Protein AF-A0A938NBW1-F1 (afdb_monomer_lite)

Structure (mmCIF, N/CA/C/O backbone):
data_AF-A0A938NBW1-F1
#
_entry.id   AF-A0A938NBW1-F1
#
loop_
_atom_site.group_PDB
_atom_site.id
_atom_site.type_symbol
_atom_site.label_atom_id
_atom_site.label_alt_id
_atom_site.label_comp_id
_atom_site.label_asym_id
_atom_site.label_entity_id
_atom_site.label_seq_id
_atom_site.pdbx_PDB_ins_code
_atom_site.Cartn_x
_atom_site.Cartn_y
_atom_site.Cartn_z
_atom_site.occupancy
_atom_site.B_iso_or_equiv
_atom_site.auth_seq_id
_atom_site.auth_comp_id
_atom_site.auth_asym_id
_atom_site.auth_atom_id
_atom_site.pdbx_PDB_model_num
ATOM 1 N N . MET A 1 1 ? -71.964 40.400 -32.511 1.00 38.97 1 MET A N 1
ATOM 2 C CA . MET A 1 1 ? -71.579 39.204 -31.722 1.00 38.97 1 MET A CA 1
ATOM 3 C C . MET A 1 1 ? -70.248 39.513 -31.043 1.00 38.97 1 MET A C 1
ATOM 5 O O . MET A 1 1 ? -69.409 40.112 -31.701 1.00 38.97 1 MET A O 1
ATOM 9 N N . ARG A 1 2 ? -70.098 39.278 -29.730 1.00 39.91 2 ARG A N 1
ATOM 10 C CA . ARG A 1 2 ? -68.984 39.841 -28.931 1.00 39.91 2 ARG A CA 1
ATOM 11 C C . ARG A 1 2 ? -67.830 38.849 -28.738 1.00 39.91 2 ARG A C 1
ATOM 13 O O . ARG A 1 2 ? -68.069 37.668 -28.521 1.00 39.91 2 ARG A O 1
ATOM 20 N N . LEU A 1 3 ? -66.605 39.372 -28.808 1.00 44.78 3 LEU A N 1
ATOM 21 C CA . LEU A 1 3 ? -65.347 38.659 -28.568 1.00 44.78 3 LEU A CA 1
ATOM 22 C C . LEU A 1 3 ? -65.124 38.369 -27.076 1.00 44.78 3 LEU A C 1
ATOM 24 O O . LEU A 1 3 ? -65.536 39.182 -26.252 1.00 44.78 3 LEU A O 1
ATOM 28 N N . LEU A 1 4 ? -64.347 37.322 -26.762 1.00 40.44 4 LEU A N 1
ATOM 29 C CA . LEU A 1 4 ? -63.380 37.290 -25.648 1.00 40.44 4 LEU A CA 1
ATOM 30 C C . LEU A 1 4 ? -62.411 36.091 -25.776 1.00 40.44 4 LEU A C 1
ATOM 32 O O . LEU A 1 4 ? -62.762 35.060 -26.342 1.00 40.44 4 LEU A O 1
ATOM 36 N N . ARG A 1 5 ? -61.170 36.266 -25.293 1.00 45.66 5 ARG A N 1
ATOM 37 C CA . ARG A 1 5 ? -60.088 35.251 -25.248 1.00 45.66 5 ARG A CA 1
ATOM 38 C C . ARG A 1 5 ? -60.307 34.238 -24.106 1.00 45.66 5 ARG A C 1
ATOM 40 O O . ARG A 1 5 ? -61.115 34.498 -23.217 1.00 45.66 5 ARG A O 1
ATOM 47 N N . PRO A 1 6 ? -59.498 33.165 -24.047 1.00 48.81 6 PRO A N 1
ATOM 48 C CA . PRO A 1 6 ? -58.486 33.150 -22.977 1.00 48.81 6 PRO A CA 1
ATOM 49 C C . PRO A 1 6 ? -57.065 32.771 -23.445 1.00 48.81 6 PRO A C 1
ATOM 51 O O . PRO A 1 6 ? -56.874 32.188 -24.508 1.00 48.81 6 PRO A O 1
ATOM 54 N N . MET A 1 7 ? -56.062 33.122 -22.633 1.00 38.47 7 MET A N 1
ATOM 55 C CA . MET A 1 7 ? -54.664 32.678 -22.771 1.00 38.47 7 MET A CA 1
ATOM 56 C C . MET A 1 7 ? -54.393 31.535 -21.781 1.00 38.47 7 MET A C 1
ATOM 58 O O . MET A 1 7 ? -54.934 31.551 -20.676 1.00 38.47 7 MET A O 1
ATOM 62 N N . LEU A 1 8 ? -53.557 30.565 -22.161 1.00 40.06 8 LEU A N 1
ATOM 63 C CA . LEU A 1 8 ? -53.125 29.476 -21.277 1.00 40.06 8 LEU A CA 1
ATOM 64 C C . LEU A 1 8 ? -52.046 29.964 -20.295 1.00 40.06 8 LEU A C 1
ATOM 66 O O . LEU A 1 8 ? -51.101 30.640 -20.700 1.00 40.06 8 LEU A O 1
ATOM 70 N N . GLY A 1 9 ? -52.184 29.602 -19.018 1.00 35.38 9 GLY A N 1
ATOM 71 C CA . GLY A 1 9 ? -51.195 29.889 -17.977 1.00 35.38 9 GLY A CA 1
ATOM 72 C C . GLY A 1 9 ? -50.113 28.811 -17.879 1.00 35.38 9 GLY A C 1
ATOM 73 O O . GLY A 1 9 ? -50.409 27.620 -17.964 1.00 35.38 9 GLY A O 1
ATOM 74 N N . LEU A 1 10 ? -48.866 29.239 -17.669 1.00 38.81 10 LEU A N 1
ATOM 75 C CA . LEU A 1 10 ? -47.732 28.374 -17.332 1.00 38.81 10 LEU A CA 1
ATOM 76 C C . LEU A 1 10 ? -47.910 27.763 -15.931 1.00 38.81 10 LEU A C 1
ATOM 78 O O . LEU A 1 10 ? -48.240 28.481 -14.989 1.00 38.81 10 LEU A O 1
ATOM 82 N N . ALA A 1 11 ? -47.581 26.480 -15.776 1.00 35.91 11 ALA A N 1
ATOM 83 C CA . ALA A 1 11 ? -47.374 25.849 -14.474 1.00 35.91 11 ALA A CA 1
ATOM 84 C C . ALA A 1 11 ? -45.883 25.516 -14.303 1.00 35.91 11 ALA A C 1
ATOM 86 O O . ALA A 1 11 ? -45.332 24.721 -15.063 1.00 35.91 11 ALA A O 1
ATOM 87 N N . LEU A 1 12 ? -45.226 26.134 -13.316 1.00 37.44 12 LEU A N 1
ATOM 88 C CA . LEU A 1 12 ? -43.867 25.769 -12.909 1.00 37.44 12 LEU A CA 1
ATOM 89 C C . LEU A 1 12 ? -43.900 24.455 -12.120 1.00 37.44 12 LEU A C 1
ATOM 91 O O . LEU A 1 12 ? -44.614 24.359 -11.124 1.00 37.44 12 LEU A O 1
ATOM 95 N N . LEU A 1 13 ? -43.051 23.497 -12.497 1.00 35.78 13 LEU A N 1
ATOM 96 C CA . LEU A 1 13 ? -42.676 22.378 -11.634 1.00 35.78 13 LEU A CA 1
ATOM 97 C C . LEU A 1 13 ? -41.245 22.616 -11.131 1.00 35.78 13 LEU A C 1
ATOM 99 O O . LEU A 1 13 ? -40.276 22.404 -11.858 1.00 35.78 13 LEU A O 1
ATOM 103 N N . ALA A 1 14 ? -41.110 23.110 -9.901 1.00 32.75 14 ALA A N 1
ATOM 104 C CA . ALA A 1 14 ? -39.809 23.318 -9.272 1.00 32.75 14 ALA A CA 1
ATOM 105 C C . ALA A 1 14 ? -39.291 21.987 -8.706 1.00 32.75 14 ALA A C 1
ATOM 107 O O . ALA A 1 14 ? -39.701 21.561 -7.627 1.00 32.75 14 ALA A O 1
ATOM 108 N N . LEU A 1 15 ? -38.400 21.320 -9.442 1.00 37.72 15 LEU A N 1
ATOM 109 C CA . LEU A 1 15 ? -37.745 20.101 -8.974 1.00 37.72 15 LEU A CA 1
ATOM 110 C C . LEU A 1 15 ? -36.587 20.477 -8.034 1.00 37.72 15 LEU A C 1
ATOM 112 O O . LEU A 1 15 ? -35.568 21.008 -8.476 1.00 37.72 15 LEU A O 1
ATOM 116 N N . ALA A 1 16 ? -36.753 20.230 -6.734 1.00 34.16 16 ALA A N 1
ATOM 117 C CA . ALA A 1 16 ? -35.715 20.479 -5.738 1.00 34.16 16 ALA A CA 1
ATOM 118 C C . ALA A 1 16 ? -34.567 19.468 -5.903 1.00 34.16 16 ALA A C 1
ATOM 120 O O . ALA A 1 16 ? -34.645 18.332 -5.438 1.00 34.16 16 ALA A O 1
ATOM 121 N N . CYS A 1 17 ? -33.502 19.883 -6.588 1.00 28.92 17 CYS A N 1
ATOM 122 C CA . CYS A 1 17 ? -32.301 19.077 -6.772 1.00 28.92 17 CYS A CA 1
ATOM 123 C C . CYS A 1 17 ? -31.439 19.138 -5.501 1.00 28.92 17 CYS A C 1
ATOM 125 O O . CYS A 1 17 ? -30.677 20.087 -5.304 1.00 28.92 17 CYS A O 1
ATOM 127 N N . LEU A 1 18 ? -31.588 18.146 -4.619 1.00 32.19 18 LEU A N 1
ATOM 128 C CA . LEU A 1 18 ? -30.672 17.942 -3.496 1.00 32.19 18 LEU A CA 1
ATOM 129 C C . LEU A 1 18 ? -29.302 17.500 -4.043 1.00 32.19 18 LEU A C 1
ATOM 131 O O . LEU A 1 18 ? -29.255 16.564 -4.843 1.00 32.19 18 LEU A O 1
ATOM 135 N N . PRO A 1 19 ? -28.189 18.141 -3.647 1.00 30.42 19 PRO A N 1
ATOM 136 C CA . PRO A 1 19 ? -26.870 17.722 -4.091 1.00 30.42 19 PRO A CA 1
ATOM 137 C C . PRO A 1 19 ? -26.464 16.427 -3.381 1.00 30.42 19 PRO A C 1
ATOM 139 O O . PRO A 1 19 ? -26.342 16.393 -2.157 1.00 30.42 19 PRO A O 1
ATOM 142 N N . THR A 1 20 ? -26.185 15.378 -4.150 1.00 35.69 20 THR A N 1
ATOM 143 C CA . THR A 1 20 ? -25.382 14.251 -3.670 1.00 35.69 20 THR A CA 1
ATOM 144 C C . THR A 1 20 ? -23.957 14.750 -3.451 1.00 35.69 20 THR A C 1
ATOM 146 O O . THR A 1 20 ? -23.227 15.004 -4.413 1.00 35.69 20 THR A O 1
ATOM 149 N N . LEU A 1 21 ? -23.574 14.936 -2.189 1.00 33.94 21 LEU A N 1
ATOM 150 C CA . LEU A 1 21 ? -22.176 15.120 -1.814 1.00 33.94 21 LEU A CA 1
ATOM 151 C C . LEU A 1 21 ? -21.407 13.868 -2.242 1.00 33.94 21 LEU A C 1
ATOM 153 O O . LEU A 1 21 ? -21.777 12.760 -1.856 1.00 33.94 21 LEU A O 1
ATOM 157 N N . ALA A 1 22 ? -20.348 14.048 -3.031 1.00 35.53 22 ALA A N 1
ATOM 158 C CA . ALA A 1 22 ? -19.363 12.998 -3.224 1.00 35.53 22 ALA A CA 1
ATOM 159 C C . ALA A 1 22 ? -18.683 12.771 -1.870 1.00 35.53 22 ALA A C 1
ATOM 161 O O . ALA A 1 22 ? -17.914 13.614 -1.404 1.00 35.53 22 ALA A O 1
ATOM 162 N N . ALA A 1 23 ? -19.029 11.667 -1.214 1.00 38.41 23 ALA A N 1
ATOM 163 C CA . ALA A 1 23 ? -18.377 11.253 0.009 1.00 38.41 23 ALA A CA 1
ATOM 164 C C . ALA A 1 23 ? -16.983 10.719 -0.343 1.00 38.41 23 ALA A C 1
ATOM 166 O O . ALA A 1 23 ? -16.791 9.526 -0.568 1.00 38.41 23 ALA A O 1
ATOM 167 N N . GLY A 1 24 ? -15.990 11.612 -0.327 1.00 39.47 24 GLY A N 1
ATOM 168 C CA . GLY A 1 24 ? -14.687 11.190 0.179 1.00 39.47 24 GLY A CA 1
ATOM 169 C C . GLY A 1 24 ? -14.887 10.579 1.570 1.00 39.47 24 GLY A C 1
ATOM 170 O O . GLY A 1 24 ? -15.859 10.916 2.254 1.00 39.47 24 GLY A O 1
ATOM 171 N N . ALA A 1 25 ? -13.997 9.682 1.988 1.00 46.59 25 ALA A N 1
ATOM 172 C CA . ALA A 1 25 ? -14.032 9.082 3.321 1.00 46.59 25 ALA A CA 1
ATOM 173 C C . ALA A 1 25 ? -13.672 10.127 4.398 1.00 46.59 25 ALA A C 1
ATOM 175 O O . ALA A 1 25 ? -12.608 10.087 5.006 1.00 46.59 25 ALA A O 1
ATOM 176 N N . LEU A 1 26 ? -14.559 11.106 4.601 1.00 54.19 26 LEU A N 1
ATOM 177 C CA . LEU A 1 26 ? -14.510 12.033 5.719 1.00 54.19 26 LEU A CA 1
ATOM 178 C C . LEU A 1 26 ? -14.586 11.223 7.012 1.00 54.19 26 LEU A C 1
ATOM 180 O O . LEU A 1 26 ? -15.394 10.295 7.122 1.00 54.19 26 LEU A O 1
ATOM 184 N N . LEU A 1 27 ? -13.772 11.620 7.990 1.00 63.72 27 LEU A N 1
ATOM 185 C CA . LEU A 1 27 ? -13.864 11.113 9.353 1.00 63.72 27 LEU A CA 1
ATOM 186 C C . LEU A 1 27 ? -15.315 11.219 9.823 1.00 63.72 27 LEU A C 1
ATOM 188 O O . LEU A 1 27 ? -15.929 12.290 9.753 1.00 63.72 27 LEU A O 1
ATOM 192 N N . ALA A 1 28 ? -15.880 10.095 10.255 1.00 77.06 28 ALA A N 1
ATOM 193 C CA . ALA A 1 28 ? -17.272 10.073 10.663 1.00 77.06 28 ALA A CA 1
ATOM 194 C C . ALA A 1 28 ? -17.402 10.812 11.996 1.00 77.06 28 ALA A C 1
ATOM 196 O O . ALA A 1 28 ? -16.730 10.472 12.965 1.00 77.06 28 ALA A O 1
ATOM 197 N N . THR A 1 29 ? -18.257 11.835 12.047 1.00 84.62 29 THR A N 1
ATOM 198 C CA . THR A 1 29 ? -18.475 12.624 13.266 1.00 84.62 29 THR A CA 1
ATOM 199 C C . THR A 1 29 ? -19.063 11.725 14.360 1.00 84.62 29 THR A C 1
ATOM 201 O O . THR A 1 29 ? -20.190 11.251 14.183 1.00 84.62 29 THR A O 1
ATOM 204 N N . PRO A 1 30 ? -18.366 11.488 15.489 1.00 87.25 30 PRO A N 1
ATOM 205 C CA . PRO A 1 30 ? -18.882 10.612 16.533 1.00 87.25 30 PRO A CA 1
ATOM 206 C C . PRO A 1 30 ? -20.184 11.142 17.134 1.00 87.25 30 PRO A C 1
ATOM 208 O O . PRO A 1 30 ? -20.394 12.354 17.267 1.00 87.25 30 PRO A O 1
ATOM 211 N N . SER A 1 31 ? -21.047 10.237 17.588 1.00 88.12 31 SER A N 1
ATOM 212 C CA . SER A 1 31 ? -22.282 10.586 18.298 1.00 88.12 31 SER A CA 1
ATOM 213 C C . SER A 1 31 ? -21.967 11.389 19.559 1.00 88.12 31 SER A C 1
ATOM 215 O O . SER A 1 31 ? -22.695 12.322 19.884 1.00 88.12 31 SER A O 1
ATOM 217 N N . ALA A 1 32 ? -20.831 11.118 20.209 1.00 83.00 32 ALA A N 1
ATOM 218 C CA . ALA A 1 32 ? -20.307 11.914 21.320 1.00 83.00 32 ALA A CA 1
ATOM 219 C C . ALA A 1 32 ? -20.096 13.417 21.018 1.00 83.00 32 ALA A C 1
ATOM 221 O O . ALA A 1 32 ? -20.071 14.210 21.956 1.00 83.00 32 ALA A O 1
ATOM 222 N N . GLN A 1 33 ? -19.959 13.827 19.749 1.00 86.44 33 GLN A N 1
ATOM 223 C CA . GLN A 1 33 ? -19.856 15.242 19.351 1.00 86.44 33 GLN A CA 1
ATOM 224 C C . GLN A 1 33 ? -21.208 15.871 18.965 1.00 86.44 33 GLN A C 1
ATOM 226 O O . GLN A 1 33 ? -21.314 17.094 18.886 1.00 86.44 33 GLN A O 1
ATOM 231 N N . THR A 1 34 ? -22.243 15.061 18.712 1.00 87.38 34 THR A N 1
ATOM 232 C CA . THR A 1 34 ? -23.546 15.522 18.186 1.00 87.38 34 THR A CA 1
ATOM 233 C C . THR A 1 34 ? -24.729 15.248 19.119 1.00 87.38 34 THR A C 1
ATOM 235 O O . THR A 1 34 ? -25.802 15.823 18.929 1.00 87.38 34 THR A O 1
ATOM 238 N N . GLN A 1 35 ? -24.549 14.402 20.134 1.00 86.81 35 GLN A N 1
ATOM 239 C CA . GLN A 1 35 ? -25.559 13.988 21.108 1.00 86.81 35 GLN A CA 1
ATOM 240 C C . GLN A 1 35 ? -25.043 14.170 22.545 1.00 86.81 35 GLN A C 1
ATOM 242 O O . GLN A 1 35 ? -23.846 14.016 22.795 1.00 86.81 35 GLN A O 1
ATOM 247 N N . PRO A 1 36 ? -25.927 14.443 23.523 1.00 86.19 36 PRO A N 1
ATOM 248 C CA . PRO A 1 36 ? -25.559 14.537 24.933 1.00 86.19 36 PRO A CA 1
ATOM 249 C C . PRO A 1 36 ? -25.358 13.138 25.544 1.00 86.19 36 PRO A C 1
ATOM 251 O O . PRO A 1 36 ? -26.201 12.653 26.298 1.00 86.19 36 PRO A O 1
ATOM 254 N N . LEU A 1 37 ? -24.249 12.484 25.191 1.00 91.25 37 LEU A N 1
ATOM 255 C CA . LEU A 1 37 ? -23.807 11.231 25.808 1.00 91.25 37 LEU A CA 1
ATOM 256 C C . LEU A 1 37 ? -23.129 11.476 27.165 1.00 91.25 37 LEU A C 1
ATOM 258 O O . LEU A 1 37 ? -22.692 12.586 27.478 1.00 91.25 37 LEU A O 1
ATOM 262 N N . ALA A 1 38 ? -22.992 10.420 27.963 1.00 89.12 38 ALA A N 1
ATOM 263 C CA . ALA A 1 38 ? -22.270 10.449 29.225 1.00 89.12 38 ALA A CA 1
ATOM 264 C C . ALA A 1 38 ? -20.795 10.859 29.040 1.00 89.12 38 ALA A C 1
ATOM 266 O O . ALA A 1 38 ? -20.176 10.622 27.995 1.00 89.12 38 ALA A O 1
ATOM 267 N N . ALA A 1 39 ? -20.207 11.461 30.075 1.00 91.88 39 ALA A N 1
ATOM 268 C CA . ALA A 1 39 ? -18.807 11.879 30.057 1.00 91.88 39 ALA A CA 1
ATOM 269 C C . ALA A 1 39 ? -17.872 10.665 29.887 1.00 91.88 39 ALA A C 1
ATOM 271 O O . ALA A 1 39 ? -18.145 9.594 30.441 1.00 91.88 39 ALA A O 1
ATOM 272 N N . LEU A 1 40 ? -16.768 10.811 29.144 1.00 92.62 40 LEU A N 1
ATOM 273 C CA . LEU A 1 40 ? -15.865 9.692 28.827 1.00 92.62 40 LEU A CA 1
ATOM 274 C C . LEU A 1 40 ? -15.286 9.028 30.087 1.00 92.62 40 LEU A C 1
ATOM 276 O O . LEU A 1 40 ? -15.037 7.827 30.088 1.00 92.62 40 LEU A O 1
ATOM 280 N N . GLU A 1 41 ? -15.140 9.759 31.190 1.00 93.69 41 GLU A N 1
ATOM 281 C CA . GLU A 1 41 ? -14.718 9.246 32.498 1.00 93.69 41 GLU A CA 1
ATOM 282 C C . GLU A 1 41 ? -15.666 8.186 33.077 1.00 93.69 41 GLU A C 1
ATOM 284 O O . GLU A 1 41 ? -15.235 7.380 33.900 1.00 93.69 41 GLU A O 1
ATOM 289 N N . SER A 1 42 ? -16.935 8.183 32.653 1.00 94.81 42 SER A N 1
ATOM 290 C CA . SER A 1 42 ? -17.947 7.192 33.045 1.00 94.81 42 SER A CA 1
ATOM 291 C C . SER A 1 42 ? -18.077 6.012 32.077 1.00 94.81 42 SER A C 1
ATOM 293 O O . SER A 1 42 ? -18.679 5.005 32.439 1.00 94.81 42 SER A O 1
ATOM 295 N N . VAL A 1 43 ? -17.486 6.114 30.881 1.00 97.25 43 VAL A N 1
ATOM 296 C CA . VAL A 1 43 ? -17.385 5.008 29.921 1.00 97.25 43 VAL A CA 1
ATOM 297 C C . VAL A 1 43 ? -16.291 4.046 30.381 1.00 97.25 43 VAL A C 1
ATOM 299 O O . VAL A 1 43 ? -15.202 4.478 30.777 1.00 97.25 43 VAL A O 1
ATOM 302 N N . GLU A 1 44 ? -16.570 2.745 30.311 1.00 98.19 44 GLU A N 1
ATOM 303 C CA . GLU A 1 44 ? -15.611 1.700 30.674 1.00 98.19 44 GLU A CA 1
ATOM 304 C C . GLU A 1 44 ? -14.295 1.823 29.886 1.00 98.19 44 GLU A C 1
ATOM 306 O O . GLU A 1 44 ? -14.281 2.131 28.691 1.00 98.19 44 GLU A O 1
ATOM 311 N N . LEU A 1 45 ? -13.181 1.577 30.582 1.00 98.19 45 LEU A N 1
ATOM 312 C CA . LEU A 1 45 ? -11.826 1.681 30.056 1.00 98.19 45 LEU A CA 1
ATOM 313 C C . LEU A 1 45 ? -11.111 0.331 30.134 1.00 98.19 45 LEU A C 1
ATOM 315 O O . LEU A 1 45 ? -10.704 -0.098 31.217 1.00 98.19 45 LEU A O 1
ATOM 319 N N . TYR A 1 46 ? -10.859 -0.267 28.973 1.00 98.44 46 TYR A N 1
ATOM 320 C CA . TYR A 1 46 ? -9.858 -1.312 28.832 1.00 98.44 46 TYR A CA 1
ATOM 321 C C . TYR A 1 46 ? -8.453 -0.687 28.823 1.00 98.44 46 TYR A C 1
ATOM 323 O O . TYR A 1 46 ? -8.181 0.283 28.111 1.00 98.44 46 TYR A O 1
ATOM 331 N N . ARG A 1 47 ? -7.545 -1.238 29.634 1.00 98.38 47 ARG A N 1
ATOM 332 C CA . ARG A 1 47 ? -6.132 -0.841 29.667 1.00 98.38 47 ARG A CA 1
ATOM 333 C C . ARG A 1 47 ? -5.310 -1.911 28.969 1.00 98.38 47 ARG A C 1
ATOM 335 O O . ARG A 1 47 ? -5.123 -2.990 29.530 1.00 98.38 47 ARG A O 1
ATOM 342 N N . ALA A 1 48 ? -4.835 -1.599 27.771 1.00 97.44 48 ALA A N 1
ATOM 343 C CA . ALA A 1 48 ? -3.898 -2.454 27.063 1.00 97.44 48 ALA A CA 1
ATOM 344 C C . ALA A 1 48 ? -2.510 -2.398 27.739 1.00 97.44 48 ALA A C 1
ATOM 346 O O . ALA A 1 48 ? -2.201 -1.416 28.428 1.00 97.44 48 ALA A O 1
ATOM 347 N N . PRO A 1 49 ? -1.678 -3.445 27.600 1.00 97.50 49 PRO A N 1
ATOM 348 C CA . PRO A 1 49 ? -0.318 -3.434 28.125 1.00 97.50 49 PRO A CA 1
ATOM 349 C C . PRO A 1 49 ? 0.543 -2.351 27.464 1.00 97.50 49 PRO A C 1
ATOM 351 O O . PRO A 1 49 ? 0.484 -2.153 26.254 1.00 97.50 49 PRO A O 1
ATOM 354 N N . VAL A 1 50 ? 1.374 -1.682 28.266 1.00 96.31 50 VAL A N 1
ATOM 355 C CA . VAL A 1 50 ? 2.349 -0.698 27.773 1.00 96.31 50 VAL A CA 1
ATOM 356 C C . VAL A 1 50 ? 3.518 -1.425 27.110 1.00 96.31 50 VAL A C 1
ATOM 358 O O . VAL A 1 50 ? 4.068 -2.365 27.686 1.00 96.31 50 VAL A O 1
ATOM 361 N N . VAL A 1 51 ? 3.918 -0.958 25.928 1.00 95.19 51 VAL A N 1
ATOM 362 C CA . VAL A 1 51 ? 5.092 -1.451 25.195 1.00 95.19 51 VAL A CA 1
ATOM 363 C C . VAL A 1 51 ? 6.346 -0.700 25.641 1.00 95.19 51 VAL A C 1
ATOM 365 O O . VAL A 1 51 ? 6.380 0.530 25.630 1.00 95.19 51 VAL A O 1
ATOM 368 N N . ASP A 1 52 ? 7.406 -1.433 25.989 1.00 94.00 52 ASP A N 1
ATOM 369 C CA . ASP A 1 52 ? 8.748 -0.857 26.097 1.00 94.00 52 ASP A CA 1
ATOM 370 C C . ASP A 1 52 ? 9.324 -0.697 24.685 1.00 94.00 52 ASP A C 1
ATOM 372 O O . ASP A 1 52 ? 9.804 -1.650 24.070 1.00 94.00 52 ASP A O 1
ATOM 376 N N . ALA A 1 53 ? 9.247 0.526 24.160 1.00 89.25 53 ALA A N 1
ATOM 377 C CA . ALA A 1 53 ? 9.703 0.844 22.814 1.00 89.25 53 ALA A CA 1
ATOM 378 C C . ALA A 1 53 ? 11.216 0.644 22.613 1.00 89.25 53 ALA A C 1
ATOM 380 O O . ALA A 1 53 ? 11.639 0.500 21.471 1.00 89.25 53 ALA A O 1
ATOM 381 N N . ALA A 1 54 ? 12.035 0.656 23.674 1.00 89.19 54 ALA A N 1
ATOM 382 C CA . ALA A 1 54 ? 13.474 0.418 23.566 1.00 89.19 54 ALA A CA 1
ATOM 383 C C . ALA A 1 54 ? 13.778 -1.083 23.488 1.00 89.19 54 ALA A C 1
ATOM 385 O O . ALA A 1 54 ? 14.574 -1.497 22.649 1.00 89.19 54 ALA A O 1
ATOM 386 N N . LEU A 1 55 ? 13.100 -1.899 24.302 1.00 92.44 55 LEU A N 1
ATOM 387 C CA . LEU A 1 55 ? 13.187 -3.359 24.206 1.00 92.44 55 LEU A CA 1
ATOM 388 C C . LEU A 1 55 ? 12.656 -3.867 22.859 1.00 92.44 55 LEU A C 1
ATOM 390 O O . LEU A 1 55 ? 13.315 -4.678 22.218 1.00 92.44 55 LEU A O 1
ATOM 394 N N . ALA A 1 56 ? 11.512 -3.347 22.403 1.00 92.00 56 ALA A N 1
ATOM 395 C CA . ALA A 1 56 ? 10.909 -3.753 21.136 1.00 92.00 56 ALA A CA 1
ATOM 396 C C . ALA A 1 56 ? 11.856 -3.547 19.939 1.00 92.00 56 ALA A C 1
ATOM 398 O O . ALA A 1 56 ? 11.892 -4.391 19.052 1.00 92.00 56 ALA A O 1
ATOM 399 N N . ARG A 1 57 ? 12.671 -2.480 19.948 1.00 86.81 57 ARG A N 1
ATOM 400 C CA . ARG A 1 57 ? 13.686 -2.204 18.913 1.00 86.81 57 ARG A CA 1
ATOM 401 C C . ARG A 1 57 ? 14.860 -3.176 18.942 1.00 86.81 57 ARG A C 1
ATOM 403 O O . ARG A 1 57 ? 15.289 -3.608 17.886 1.00 86.81 57 ARG A O 1
ATOM 410 N N . LEU A 1 58 ? 15.343 -3.548 20.127 1.00 88.50 58 LEU A N 1
ATOM 411 C CA . LEU A 1 58 ? 16.399 -4.560 20.253 1.00 88.50 58 LEU A CA 1
ATOM 412 C C . LEU A 1 58 ? 15.908 -5.930 19.762 1.00 88.50 58 LEU A C 1
ATOM 414 O O . LEU A 1 58 ? 16.618 -6.625 19.050 1.00 88.50 58 LEU A O 1
ATOM 418 N N . GLU A 1 59 ? 14.663 -6.290 20.079 1.00 93.00 59 GLU A N 1
ATOM 419 C CA . GLU A 1 59 ? 14.007 -7.467 19.497 1.00 93.00 59 GLU A CA 1
ATOM 420 C C . GLU A 1 59 ? 13.806 -7.344 17.972 1.00 93.00 59 GLU A C 1
ATOM 422 O O . GLU A 1 59 ? 13.729 -8.359 17.286 1.00 93.00 59 GLU A O 1
ATOM 427 N N . ASP A 1 60 ? 13.679 -6.128 17.427 1.00 89.31 60 ASP A N 1
ATOM 428 C CA . ASP A 1 60 ? 13.534 -5.913 15.983 1.00 89.31 60 ASP A CA 1
ATOM 429 C C . ASP A 1 60 ? 14.846 -6.158 15.227 1.00 89.31 60 ASP A C 1
ATOM 431 O O . ASP A 1 60 ? 14.790 -6.720 14.138 1.00 89.31 60 ASP A O 1
ATOM 435 N N . GLU A 1 61 ? 16.002 -5.828 15.815 1.00 85.94 61 GLU A N 1
ATOM 436 C CA . GLU A 1 61 ? 17.330 -6.148 15.258 1.00 85.94 61 GLU A CA 1
ATOM 437 C C . GLU A 1 61 ? 17.509 -7.673 15.085 1.00 85.94 61 GLU A C 1
ATOM 439 O O . GLU A 1 61 ? 17.939 -8.139 14.027 1.00 85.94 61 GLU A O 1
ATOM 444 N N . ASP A 1 62 ? 17.108 -8.465 16.088 1.00 90.06 62 ASP A N 1
ATOM 445 C CA . ASP A 1 62 ? 17.118 -9.935 16.011 1.00 90.06 62 ASP A CA 1
ATOM 446 C C . ASP A 1 62 ? 16.129 -10.456 14.945 1.00 90.06 62 ASP A C 1
ATOM 448 O O . ASP A 1 62 ? 16.458 -11.350 14.164 1.00 90.06 62 ASP A O 1
ATOM 452 N N . ARG A 1 63 ? 14.917 -9.884 14.869 1.00 90.44 63 ARG A N 1
ATOM 453 C CA . ARG A 1 63 ? 13.891 -10.267 13.877 1.00 90.44 63 ARG A CA 1
ATOM 454 C C . ARG A 1 63 ? 14.309 -9.960 12.439 1.00 90.44 63 ARG A C 1
ATOM 456 O O . ARG A 1 63 ? 14.023 -10.754 11.545 1.00 90.44 63 ARG A O 1
ATOM 463 N N . GLU A 1 64 ? 14.958 -8.823 12.215 1.00 84.06 64 GLU A N 1
ATOM 464 C CA . GLU A 1 64 ? 15.486 -8.419 10.910 1.00 84.06 64 GLU A CA 1
ATOM 465 C C . GLU A 1 64 ? 16.599 -9.377 10.458 1.00 84.06 64 GLU A C 1
ATOM 467 O O . GLU A 1 64 ? 16.592 -9.839 9.317 1.00 84.06 64 GLU A O 1
ATOM 472 N N . ALA A 1 65 ? 17.479 -9.794 11.377 1.00 83.06 65 ALA A N 1
ATOM 473 C CA . ALA A 1 65 ? 18.490 -10.820 11.114 1.00 83.06 65 ALA A CA 1
ATOM 474 C C . ALA A 1 65 ? 17.896 -12.214 10.800 1.00 83.06 65 ALA A C 1
ATOM 476 O O . ALA A 1 65 ? 18.536 -13.014 10.111 1.00 83.06 65 ALA A O 1
ATOM 477 N N . GLU A 1 66 ? 16.675 -12.508 11.261 1.00 86.44 66 GLU A N 1
ATOM 478 C CA . GLU A 1 66 ? 15.897 -13.701 10.884 1.00 86.44 66 GLU A CA 1
ATOM 479 C C . GLU A 1 66 ? 15.121 -13.542 9.556 1.00 86.44 66 GLU A C 1
ATOM 481 O O . GLU A 1 66 ? 14.491 -14.499 9.100 1.00 86.44 66 GLU A O 1
ATOM 486 N N . GLY A 1 67 ? 15.160 -12.366 8.914 1.00 82.56 67 GLY A N 1
ATOM 487 C CA . GLY A 1 67 ? 14.406 -12.066 7.691 1.00 82.56 67 GLY A CA 1
ATOM 488 C C . GLY A 1 67 ? 12.897 -11.914 7.914 1.00 82.56 67 GLY A C 1
ATOM 489 O O . GLY A 1 67 ? 12.108 -12.099 6.987 1.00 82.56 67 GLY A O 1
ATOM 490 N N . LEU A 1 68 ? 12.472 -11.627 9.148 1.00 88.56 68 LEU A N 1
ATOM 491 C CA . LEU A 1 68 ? 11.065 -11.423 9.480 1.00 88.56 68 LEU A CA 1
ATOM 492 C C . LEU A 1 68 ? 10.614 -9.997 9.129 1.00 88.56 68 LEU A C 1
ATOM 494 O O . LEU A 1 68 ? 11.402 -9.059 9.247 1.00 88.56 68 LEU A O 1
ATOM 498 N N . PRO A 1 69 ? 9.324 -9.790 8.803 1.00 88.56 69 PRO A N 1
ATOM 499 C CA . PRO A 1 69 ? 8.802 -8.459 8.534 1.00 88.56 69 PRO A CA 1
ATOM 500 C C . PRO A 1 69 ? 9.015 -7.512 9.714 1.00 88.56 69 PRO A C 1
ATOM 502 O O . PRO A 1 69 ? 8.787 -7.909 10.876 1.00 88.56 69 PRO A O 1
ATOM 505 N N . PRO A 1 70 ? 9.382 -6.252 9.438 1.00 90.56 70 PRO A N 1
ATOM 506 C CA . PRO A 1 70 ? 9.463 -5.243 10.470 1.00 90.56 70 PRO A CA 1
ATOM 507 C C . PRO A 1 70 ? 8.055 -4.970 11.020 1.00 90.56 70 PRO A C 1
ATOM 509 O O . PRO A 1 70 ? 7.041 -5.129 10.332 1.00 90.56 70 PRO A O 1
ATOM 512 N N . ARG A 1 71 ? 7.978 -4.602 12.301 1.00 91.88 71 ARG A N 1
ATOM 513 C CA . ARG A 1 71 ? 6.716 -4.338 13.007 1.00 91.88 71 ARG A CA 1
ATOM 514 C C . ARG A 1 71 ? 6.680 -2.923 13.565 1.00 91.88 71 ARG A C 1
ATOM 516 O O . ARG A 1 71 ? 7.673 -2.438 14.096 1.00 91.88 71 ARG A O 1
ATOM 523 N N . PHE A 1 72 ? 5.527 -2.268 13.451 1.00 91.69 72 PHE A N 1
ATOM 524 C CA . PHE A 1 72 ? 5.289 -0.927 13.989 1.00 91.69 72 PHE A CA 1
ATOM 525 C C . PHE A 1 72 ? 4.562 -0.946 15.343 1.00 91.69 72 PHE A C 1
ATOM 527 O O . PHE A 1 72 ? 4.670 -0.002 16.131 1.00 91.69 72 PHE A O 1
ATOM 534 N N . ALA A 1 73 ? 3.839 -2.036 15.615 1.00 94.62 73 ALA A N 1
ATOM 535 C CA . ALA A 1 73 ? 3.028 -2.235 16.808 1.00 94.62 73 ALA A CA 1
ATOM 536 C C . ALA A 1 73 ? 3.162 -3.657 17.370 1.00 94.62 73 ALA A C 1
ATOM 538 O O . ALA A 1 73 ? 3.497 -4.595 16.645 1.00 94.62 73 ALA A O 1
ATOM 539 N N . ILE A 1 74 ? 2.855 -3.825 18.659 1.00 97.12 74 ILE A N 1
ATOM 540 C CA . ILE A 1 74 ? 2.759 -5.134 19.321 1.00 97.12 74 ILE A CA 1
ATOM 541 C C . ILE A 1 74 ? 1.275 -5.495 19.529 1.00 97.12 74 ILE A C 1
ATOM 543 O O . ILE A 1 74 ? 0.572 -4.747 20.214 1.00 97.12 74 ILE A O 1
ATOM 547 N N . PRO A 1 75 ? 0.784 -6.617 18.965 1.00 97.81 75 PRO A N 1
ATOM 548 C CA . PRO A 1 75 ? -0.556 -7.135 19.224 1.00 97.81 75 PRO A CA 1
ATOM 549 C C . PRO A 1 75 ? -0.720 -7.692 20.634 1.00 97.81 75 PRO A C 1
ATOM 551 O O . PRO A 1 75 ? 0.090 -8.498 21.096 1.00 97.81 75 PRO A O 1
ATOM 554 N N . PHE A 1 76 ? -1.834 -7.350 21.272 1.00 98.38 76 PHE A N 1
ATOM 555 C CA . PHE A 1 76 ? -2.294 -7.976 22.504 1.00 98.38 76 PHE A CA 1
ATOM 556 C C . PHE A 1 76 ? -3.653 -8.646 22.265 1.00 98.38 76 PHE A C 1
ATOM 558 O O . PHE A 1 76 ? -4.655 -7.939 22.105 1.00 98.38 76 PHE A O 1
ATOM 565 N N . PRO A 1 77 ? -3.710 -9.994 22.257 1.00 98.25 77 PRO A N 1
ATOM 566 C CA . PRO A 1 77 ? -4.961 -10.731 22.137 1.00 98.25 77 PRO A CA 1
ATOM 567 C C . PRO A 1 77 ? -5.933 -10.407 23.274 1.00 98.25 77 PRO A C 1
ATOM 569 O O . PRO A 1 77 ? -5.549 -10.360 24.446 1.00 98.25 77 PRO A O 1
ATOM 572 N N . VAL A 1 78 ? -7.203 -10.218 22.925 1.00 98.25 78 VAL A N 1
ATOM 573 C CA . VAL A 1 78 ? -8.301 -9.883 23.841 1.00 98.25 78 VAL A CA 1
ATOM 574 C C . VAL A 1 78 ? -9.590 -10.608 23.436 1.00 98.25 78 VAL A C 1
ATOM 576 O O . VAL A 1 78 ? -9.698 -11.120 22.330 1.00 98.25 78 VAL A O 1
ATOM 579 N N . GLU A 1 79 ? -10.577 -10.656 24.333 1.00 98.06 79 GLU A N 1
ATOM 580 C CA . GLU A 1 79 ? -11.924 -11.179 24.048 1.00 98.06 79 GLU A CA 1
ATOM 581 C C . GLU A 1 79 ? -12.975 -10.184 24.567 1.00 98.06 79 GLU A C 1
ATOM 583 O O . GLU A 1 79 ? -13.572 -10.362 25.634 1.00 98.06 79 GLU A O 1
ATOM 588 N N . LEU A 1 80 ? -13.158 -9.074 23.845 1.00 98.50 80 LEU A N 1
ATOM 589 C CA . LEU A 1 80 ? -14.053 -7.985 24.249 1.00 98.50 80 LEU A CA 1
ATOM 590 C C . LEU A 1 80 ? -15.205 -7.839 23.250 1.00 98.50 80 LEU A C 1
ATOM 592 O O . LEU A 1 80 ? -15.002 -7.743 22.045 1.00 98.50 80 LEU A O 1
ATOM 596 N N . SER A 1 81 ? -16.430 -7.796 23.765 1.00 97.94 81 SER A N 1
ATOM 597 C CA . SER A 1 81 ? -17.658 -7.665 22.978 1.00 97.94 81 SER A CA 1
ATOM 598 C C . SER A 1 81 ? -18.606 -6.671 23.651 1.00 97.94 81 SER A C 1
ATOM 600 O O . SER A 1 81 ? -18.503 -6.485 24.868 1.00 97.94 81 SER A O 1
ATOM 602 N N . PRO A 1 82 ? -19.602 -6.112 22.940 1.00 96.88 82 PRO A N 1
ATOM 603 C CA . PRO A 1 82 ? -20.609 -5.247 23.554 1.00 96.88 82 PRO A CA 1
ATOM 604 C C . PRO A 1 82 ? -21.471 -5.906 24.644 1.00 96.88 82 PRO A C 1
ATOM 606 O O . PRO A 1 82 ? -22.224 -5.214 25.328 1.00 96.88 82 PRO A O 1
ATOM 609 N N . ALA A 1 83 ? -21.384 -7.231 24.812 1.00 95.31 83 ALA A N 1
ATOM 610 C CA . ALA A 1 83 ? -22.030 -7.978 25.890 1.00 95.31 83 ALA A CA 1
ATOM 611 C C . ALA A 1 83 ? -21.108 -8.245 27.099 1.00 95.31 83 ALA A C 1
ATOM 613 O O . ALA A 1 83 ? -21.609 -8.580 28.173 1.00 95.31 83 ALA A O 1
ATOM 614 N N . SER A 1 84 ? -19.783 -8.125 26.939 1.00 96.56 84 SER A N 1
ATOM 615 C CA . SER A 1 84 ? -18.783 -8.407 27.983 1.00 96.56 84 SER A CA 1
ATOM 616 C C . SER A 1 84 ? -18.024 -7.177 28.487 1.00 96.56 84 SER A C 1
ATOM 618 O O . SER A 1 84 ? -17.466 -7.243 29.580 1.00 96.56 84 SER A O 1
ATOM 620 N N . ALA A 1 85 ? -18.009 -6.079 27.727 1.00 97.38 85 ALA A N 1
ATOM 621 C CA . ALA A 1 85 ? -17.332 -4.832 28.072 1.00 97.38 85 ALA A CA 1
ATOM 622 C C . ALA A 1 85 ? -18.014 -3.616 27.421 1.00 97.38 85 ALA A C 1
ATOM 624 O O . ALA A 1 85 ? -18.785 -3.747 26.468 1.00 97.38 85 ALA A O 1
ATOM 625 N N . GLY A 1 86 ? -17.674 -2.422 27.898 1.00 97.31 86 GLY A N 1
ATOM 626 C CA . GLY A 1 86 ? -18.142 -1.143 27.375 1.00 97.31 86 GLY A CA 1
ATOM 627 C C . GLY A 1 86 ? -19.469 -0.688 27.986 1.00 97.31 86 GLY A C 1
ATOM 628 O O . GLY A 1 86 ? -20.085 -1.348 28.820 1.00 97.31 86 GLY A O 1
ATOM 629 N N . THR A 1 87 ? -19.911 0.501 27.594 1.00 97.31 87 THR A N 1
ATOM 630 C CA . THR A 1 87 ? -21.044 1.201 28.205 1.00 97.31 87 THR A CA 1
ATOM 631 C C . THR A 1 87 ? -22.109 1.502 27.158 1.00 97.31 87 THR A C 1
ATOM 633 O O . THR A 1 87 ? -21.828 2.157 26.158 1.00 97.31 87 THR A O 1
ATOM 636 N N . TRP A 1 88 ? -23.329 1.018 27.402 1.00 96.00 88 TRP A N 1
ATOM 637 C CA . TRP A 1 88 ? -24.503 1.245 26.556 1.00 96.00 88 TRP A CA 1
ATOM 638 C C . TRP A 1 88 ? -25.335 2.435 27.037 1.00 96.00 88 TRP A C 1
ATOM 640 O O . TRP A 1 88 ? -25.681 2.534 28.214 1.00 96.00 88 TRP A O 1
ATOM 650 N N . GLU A 1 89 ? -25.750 3.276 26.097 1.00 94.06 89 GLU A N 1
ATOM 651 C CA . GLU A 1 89 ? -26.639 4.415 26.304 1.00 94.06 89 GLU A CA 1
AT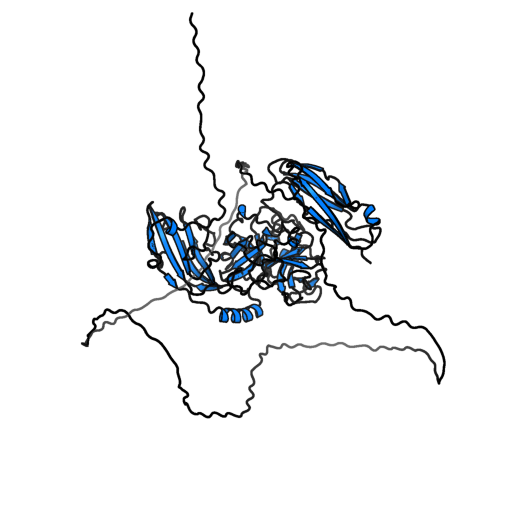OM 652 C C . GLU A 1 89 ? -27.741 4.422 25.239 1.00 94.06 89 GLU A C 1
ATOM 654 O O . GLU A 1 89 ? -27.517 4.056 24.089 1.00 94.06 89 GLU A O 1
ATOM 659 N N . THR A 1 90 ? -28.958 4.836 25.600 1.00 90.88 90 THR A N 1
ATOM 660 C CA . THR A 1 90 ? -30.053 5.012 24.629 1.00 90.88 90 THR A CA 1
ATOM 661 C C . THR A 1 90 ? -30.181 6.488 24.280 1.00 90.88 90 THR A C 1
ATOM 663 O O . THR A 1 90 ? -30.343 7.313 25.178 1.00 90.88 90 THR A O 1
ATOM 666 N N . ILE A 1 91 ? -30.150 6.812 22.987 1.00 87.50 91 ILE A N 1
ATOM 667 C CA . ILE A 1 91 ? -30.270 8.185 22.481 1.00 87.50 91 ILE A CA 1
ATOM 668 C C . ILE A 1 91 ? -31.655 8.443 21.861 1.00 87.50 91 ILE A C 1
ATOM 670 O O . ILE A 1 91 ? -32.365 7.499 21.484 1.00 87.50 91 ILE A O 1
ATOM 674 N N . PRO A 1 92 ? -32.081 9.716 21.734 1.00 81.69 92 PRO A N 1
ATOM 675 C CA . PRO A 1 92 ? -33.280 10.069 20.980 1.00 81.69 92 PRO A CA 1
ATOM 676 C C . PRO A 1 92 ? -33.256 9.500 19.552 1.00 81.69 92 PRO A C 1
ATOM 678 O O . PRO A 1 92 ? -32.202 9.345 18.945 1.00 81.69 92 PRO A O 1
ATOM 681 N N . GLY A 1 93 ? -34.434 9.185 19.006 1.00 79.12 93 GLY A N 1
ATOM 682 C CA . GLY A 1 93 ? -34.571 8.585 17.669 1.00 79.12 93 GLY A CA 1
ATOM 683 C C . GLY A 1 93 ? -34.664 7.053 17.645 1.00 79.12 93 GLY A C 1
ATOM 684 O O . GLY A 1 93 ? -34.965 6.492 16.598 1.00 79.12 93 GLY A O 1
ATOM 685 N N . GLY A 1 94 ? -34.505 6.372 18.787 1.00 85.06 94 GLY A N 1
ATOM 686 C CA . GLY A 1 94 ? -34.664 4.911 18.878 1.00 85.06 94 GLY A CA 1
ATOM 687 C C . GLY A 1 94 ? -33.390 4.116 18.580 1.00 85.06 94 GLY A C 1
ATOM 688 O O . GLY A 1 94 ? -33.472 2.918 18.294 1.00 85.06 94 GLY A O 1
ATOM 689 N N . ASN A 1 95 ? -32.236 4.775 18.683 1.00 91.94 95 ASN A N 1
ATOM 690 C CA . ASN A 1 95 ? -30.915 4.167 18.597 1.00 91.94 95 ASN A CA 1
ATOM 691 C C . ASN A 1 95 ? -30.307 3.980 19.993 1.00 91.94 95 ASN A C 1
ATOM 693 O O . ASN A 1 95 ? -30.648 4.675 20.954 1.00 91.94 95 ASN A O 1
ATOM 697 N N . GLN A 1 96 ? -29.371 3.048 20.080 1.00 94.38 96 GLN A N 1
ATOM 698 C CA . GLN A 1 96 ? -28.447 2.885 21.188 1.00 94.38 96 GLN A CA 1
ATOM 699 C C . GLN A 1 96 ? -27.024 3.150 20.707 1.00 94.38 96 GLN A C 1
ATOM 701 O O . GLN A 1 96 ? -26.686 2.881 19.554 1.00 94.38 96 GLN A O 1
ATOM 706 N N . VAL A 1 97 ? -26.212 3.684 21.611 1.00 96.38 97 VAL A N 1
ATOM 707 C CA . VAL A 1 97 ? -24.783 3.903 21.427 1.00 96.38 97 VAL A CA 1
ATOM 708 C C . VAL A 1 97 ? -24.052 3.060 22.465 1.00 96.38 97 VAL A C 1
ATOM 710 O O . VAL A 1 97 ? -24.337 3.158 23.657 1.00 96.38 97 VAL A O 1
ATOM 713 N N . TRP A 1 98 ? -23.120 2.231 22.016 1.00 97.44 98 TRP A N 1
ATOM 714 C CA . TRP A 1 98 ? -22.156 1.534 22.857 1.00 97.44 98 TRP A CA 1
ATOM 715 C C . TRP A 1 98 ? -20.796 2.195 22.705 1.00 97.44 98 TRP A C 1
ATOM 717 O O . TRP A 1 98 ? -20.366 2.452 21.580 1.00 97.44 98 TRP A O 1
ATOM 727 N N . ARG A 1 99 ? -20.111 2.455 23.821 1.00 98.00 99 ARG A N 1
ATOM 728 C CA . ARG A 1 99 ? -18.739 2.974 23.818 1.00 98.00 99 ARG A CA 1
ATOM 729 C C . ARG A 1 99 ? -17.819 2.130 24.685 1.00 98.00 99 ARG A C 1
ATOM 731 O O . ARG A 1 99 ? -18.172 1.786 25.811 1.00 98.00 99 ARG A O 1
ATOM 738 N N . LEU A 1 100 ? -16.615 1.870 24.192 1.00 98.56 100 LEU A N 1
ATOM 739 C CA . LEU A 1 100 ? -15.510 1.294 24.958 1.00 98.56 100 LEU A CA 1
ATOM 740 C C . LEU A 1 100 ? -14.272 2.166 24.764 1.00 98.56 100 LEU A C 1
ATOM 742 O O . LEU A 1 100 ? -13.888 2.458 23.634 1.00 98.56 100 LEU A O 1
ATOM 746 N N . ARG A 1 101 ? -13.631 2.574 25.859 1.00 98.50 101 ARG A N 1
ATOM 747 C CA . ARG A 1 101 ? -12.336 3.258 25.803 1.00 98.50 101 ARG A CA 1
ATOM 748 C C . ARG A 1 101 ? -11.217 2.227 25.846 1.00 98.50 101 ARG A C 1
ATOM 750 O O . ARG A 1 101 ? -11.276 1.285 26.635 1.00 98.50 101 ARG A O 1
ATOM 757 N N . VAL A 1 102 ? -10.175 2.449 25.059 1.00 98.62 102 VAL A N 1
ATOM 758 C CA . VAL A 1 102 ? -8.931 1.671 25.077 1.00 98.62 102 VAL A CA 1
ATOM 759 C C . VAL A 1 102 ? -7.785 2.643 25.311 1.00 98.62 102 VAL A C 1
ATOM 761 O O . VAL A 1 102 ? -7.745 3.688 24.671 1.00 98.62 102 VAL A O 1
ATOM 764 N N . ALA A 1 103 ? -6.861 2.330 26.220 1.00 98.38 103 ALA A N 1
ATOM 765 C CA . ALA A 1 103 ? -5.648 3.127 26.404 1.00 98.38 103 ALA A CA 1
ATOM 766 C C . ALA A 1 103 ? -4.422 2.265 26.719 1.00 98.38 103 ALA A C 1
ATOM 768 O O . ALA A 1 103 ? -4.514 1.320 27.508 1.00 98.38 103 ALA A O 1
ATOM 769 N N . SER A 1 104 ? -3.276 2.655 26.161 1.00 98.06 104 SER A N 1
ATOM 770 C CA . SER A 1 104 ? -1.939 2.139 26.466 1.00 98.06 104 SER A CA 1
ATOM 771 C C . SER A 1 104 ? -0.978 3.325 26.601 1.00 98.06 104 SER A C 1
ATOM 773 O O . SER A 1 104 ? -0.451 3.777 25.586 1.00 98.06 104 SER A O 1
ATOM 775 N N . PRO A 1 105 ? -0.734 3.839 27.822 1.00 96.06 105 PRO A N 1
ATOM 776 C CA . PRO A 1 105 ? 0.071 5.038 28.035 1.00 96.06 105 PRO A CA 1
ATOM 777 C C . PRO A 1 105 ? 1.420 5.024 27.310 1.00 96.06 105 PRO A C 1
ATOM 779 O O . PRO A 1 105 ? 2.207 4.094 27.491 1.00 96.06 105 PRO A O 1
ATOM 782 N N . GLY A 1 106 ? 1.696 6.072 26.533 1.00 92.12 106 GLY A N 1
ATOM 783 C CA . GLY A 1 106 ? 2.943 6.213 25.771 1.00 92.12 106 GLY A CA 1
ATOM 784 C C . GLY A 1 106 ? 3.011 5.441 24.447 1.00 92.12 106 GLY A C 1
ATOM 785 O O . GLY A 1 106 ? 4.070 5.436 23.821 1.00 92.12 106 GLY A O 1
ATOM 786 N N . ALA A 1 107 ? 1.916 4.817 24.003 1.00 94.44 107 ALA A N 1
ATOM 787 C CA . ALA A 1 107 ? 1.790 4.360 22.620 1.00 94.44 107 ALA A CA 1
ATOM 788 C C . ALA A 1 107 ? 1.807 5.553 21.652 1.00 94.44 107 ALA A C 1
ATOM 790 O O . ALA A 1 107 ? 1.311 6.631 21.980 1.00 94.44 107 ALA A O 1
ATOM 791 N N . LEU A 1 108 ? 2.357 5.359 20.454 1.00 91.38 108 LEU A N 1
ATOM 792 C CA . LEU A 1 108 ? 2.301 6.376 19.399 1.00 91.38 108 LEU A CA 1
ATOM 793 C C . LEU A 1 108 ? 0.961 6.319 18.670 1.00 91.38 108 LEU A C 1
ATOM 795 O O . LEU A 1 108 ? 0.350 7.354 18.425 1.00 91.38 108 LEU A O 1
ATOM 799 N N . SER A 1 109 ? 0.495 5.110 18.372 1.00 93.69 109 SER A N 1
ATOM 800 C CA . SER A 1 109 ? -0.790 4.840 17.736 1.00 93.69 109 SER A CA 1
ATOM 801 C C . SER A 1 109 ? -1.425 3.576 18.306 1.00 93.69 109 SER A C 1
ATOM 803 O O . SER A 1 109 ? -0.768 2.747 18.947 1.00 93.69 109 SER A O 1
ATOM 805 N N . LEU A 1 110 ? -2.716 3.416 18.044 1.00 97.31 110 LEU A N 1
ATOM 806 C CA . LEU A 1 110 ? -3.491 2.227 18.360 1.00 97.31 110 LEU A CA 1
ATOM 807 C C . LEU A 1 110 ? -4.244 1.774 17.108 1.00 97.31 110 LEU A C 1
ATOM 809 O O . LEU A 1 110 ? -4.825 2.587 16.395 1.00 97.31 110 LEU A O 1
ATOM 813 N N . ASN A 1 111 ? -4.269 0.470 16.848 1.00 97.81 111 ASN A N 1
ATOM 814 C CA . ASN A 1 111 ? -5.174 -0.129 15.864 1.00 97.81 111 ASN A CA 1
ATOM 815 C C . ASN A 1 111 ? -5.787 -1.419 16.427 1.00 97.81 111 ASN A C 1
ATOM 817 O O . ASN A 1 111 ? -5.318 -1.954 17.436 1.00 97.81 111 ASN A O 1
ATOM 821 N N . LEU A 1 112 ? -6.877 -1.882 15.821 1.00 98.69 112 LEU A N 1
ATOM 822 C CA . LEU A 1 112 ? -7.749 -2.908 16.386 1.00 98.69 112 LEU A CA 1
ATOM 823 C C . LEU A 1 112 ? -8.009 -4.024 15.373 1.00 98.69 112 LEU A C 1
ATOM 825 O O . LEU A 1 112 ? -8.244 -3.755 14.197 1.00 98.69 112 LEU A O 1
ATOM 829 N N . GLY A 1 113 ? -8.022 -5.268 15.852 1.00 98.56 113 GLY A N 1
ATOM 830 C CA . GLY A 1 113 ? -8.455 -6.435 15.082 1.00 98.56 113 GLY A CA 1
ATOM 831 C C . GLY A 1 113 ? -9.745 -7.012 15.651 1.00 98.56 113 GLY A C 1
ATOM 832 O O . GLY A 1 113 ? -9.747 -7.546 16.763 1.00 98.56 113 GLY A O 1
ATOM 833 N N . PHE A 1 114 ? -10.842 -6.922 14.904 1.00 98.75 114 PHE A N 1
ATOM 834 C CA . PHE A 1 114 ? -12.103 -7.583 15.220 1.00 98.75 114 PHE A CA 1
ATOM 835 C C . PHE A 1 114 ? -12.136 -8.956 14.547 1.00 98.75 114 PHE A C 1
ATOM 837 O O . PHE A 1 114 ? -12.299 -9.054 13.336 1.00 98.75 114 PHE A O 1
ATOM 844 N N . THR A 1 115 ? -12.011 -10.023 15.337 1.00 98.12 115 THR A N 1
ATOM 845 C CA . THR A 1 115 ? -12.035 -11.419 14.857 1.00 98.12 115 THR A CA 1
ATOM 846 C C . THR A 1 115 ? -13.451 -11.954 14.641 1.00 98.12 115 THR A C 1
ATOM 848 O O . THR A 1 115 ? -13.627 -13.089 14.199 1.00 98.12 115 THR A O 1
ATOM 851 N N . ARG A 1 116 ? -14.469 -11.151 14.979 1.00 98.38 116 ARG A N 1
ATOM 852 C CA . ARG A 1 116 ? -15.836 -11.266 14.461 1.00 98.38 116 ARG A CA 1
ATOM 853 C C . ARG A 1 116 ? -16.383 -9.875 14.199 1.00 98.38 116 ARG A C 1
ATOM 855 O O . ARG A 1 116 ? -16.419 -9.060 15.125 1.00 98.38 116 ARG A O 1
ATOM 862 N N . PHE A 1 117 ? -16.833 -9.643 12.977 1.00 98.38 117 PHE A N 1
ATOM 863 C CA . PHE A 1 117 ? -17.475 -8.411 12.553 1.00 98.38 117 PHE A CA 1
ATOM 864 C C . PHE A 1 117 ? -18.650 -8.726 11.620 1.00 98.38 117 PHE A C 1
ATOM 866 O O . PHE A 1 117 ? -18.463 -9.234 10.517 1.00 98.38 117 PHE A O 1
ATOM 873 N N . ALA A 1 118 ? -19.863 -8.417 12.075 1.00 98.12 118 ALA A N 1
ATOM 874 C CA . ALA A 1 118 ? -21.038 -8.273 11.229 1.00 98.12 118 ALA A CA 1
ATOM 875 C C . ALA A 1 118 ? -21.970 -7.209 11.824 1.00 98.12 118 ALA A C 1
ATOM 877 O O . ALA A 1 118 ? -22.478 -7.353 12.942 1.00 98.12 118 ALA A O 1
ATOM 878 N N . LEU A 1 119 ? -22.212 -6.135 11.074 1.00 98.19 119 LEU A N 1
ATOM 879 C CA . LEU A 1 119 ? -23.137 -5.071 11.450 1.00 98.19 119 LEU A CA 1
ATOM 880 C C . LEU A 1 119 ? -24.464 -5.195 10.688 1.00 98.19 119 LEU A C 1
ATOM 882 O O . LEU A 1 119 ? -24.463 -5.426 9.477 1.00 98.19 119 LEU A O 1
ATOM 886 N N . PRO A 1 120 ? -25.618 -5.014 11.353 1.00 97.06 120 PRO A N 1
ATOM 887 C CA . PRO A 1 120 ? -26.901 -4.943 10.673 1.00 97.06 120 PRO A CA 1
ATOM 888 C C . PRO A 1 120 ? -27.069 -3.602 9.950 1.00 97.06 120 PRO A C 1
ATOM 890 O O . PRO A 1 120 ? -26.459 -2.595 10.306 1.00 97.06 120 PRO A O 1
ATOM 893 N N . GLU A 1 121 ? -27.982 -3.572 8.981 1.00 92.69 121 GLU A N 1
ATOM 894 C CA . GLU A 1 121 ? -28.397 -2.344 8.294 1.00 92.69 121 GLU A CA 1
ATOM 895 C C . GLU A 1 121 ? -28.699 -1.186 9.260 1.00 92.69 121 GLU A C 1
ATOM 897 O O . GLU A 1 121 ? -29.387 -1.363 10.273 1.00 92.69 121 GLU A O 1
ATOM 902 N N . ALA A 1 122 ? -28.205 0.003 8.903 1.00 89.06 122 ALA A N 1
ATOM 903 C CA . ALA A 1 122 ? -28.230 1.238 9.694 1.00 89.06 122 ALA A CA 1
ATOM 904 C C . ALA A 1 122 ? -27.472 1.216 11.044 1.00 89.06 122 ALA A C 1
ATOM 906 O O . ALA A 1 122 ? -27.628 2.153 11.830 1.00 89.06 122 ALA A O 1
ATOM 907 N N . ALA A 1 123 ? -26.637 0.208 11.317 1.00 95.69 123 ALA A N 1
ATOM 908 C CA . ALA A 1 123 ? -25.592 0.311 12.337 1.00 95.69 123 ALA A CA 1
ATOM 909 C C . ALA A 1 123 ? -24.302 0.921 11.761 1.00 95.69 123 ALA A C 1
ATOM 911 O O . ALA A 1 123 ? -23.995 0.752 10.580 1.00 95.69 123 ALA A O 1
ATOM 912 N N . GLN A 1 124 ? -23.540 1.602 12.617 1.00 96.00 124 GLN A N 1
ATOM 913 C CA . GLN A 1 124 ? -22.217 2.142 12.303 1.00 96.00 124 GLN A CA 1
ATOM 914 C C . GLN A 1 124 ? -21.249 1.935 13.473 1.00 96.00 124 GLN A C 1
ATOM 916 O O . GLN A 1 124 ? -21.625 2.138 14.628 1.00 96.00 124 GLN A O 1
ATOM 921 N N . LEU A 1 125 ? -20.004 1.576 13.174 1.00 97.88 125 LEU A N 1
ATOM 922 C CA . LEU A 1 125 ? -18.876 1.539 14.100 1.00 97.88 125 LEU A CA 1
ATOM 923 C C . LEU A 1 125 ? -17.873 2.626 13.694 1.00 97.88 125 LEU A C 1
ATOM 925 O O . LEU A 1 125 ? -17.502 2.715 12.527 1.00 97.88 125 LEU A O 1
ATOM 929 N N . ILE A 1 126 ? -17.427 3.444 14.642 1.00 96.94 126 ILE A N 1
ATOM 930 C CA . ILE A 1 126 ? -16.402 4.475 14.441 1.00 96.94 126 ILE A CA 1
ATOM 931 C C . ILE A 1 126 ? -15.342 4.288 15.525 1.00 96.94 126 ILE A C 1
ATOM 933 O O . ILE A 1 126 ? -15.674 4.019 16.682 1.00 96.94 126 ILE A O 1
ATOM 937 N N . VAL A 1 127 ? -14.070 4.442 15.167 1.00 97.81 127 VAL A N 1
ATOM 938 C CA . VAL A 1 127 ? -12.955 4.431 16.117 1.00 97.81 127 VAL A CA 1
ATOM 939 C C . VAL A 1 127 ? -12.255 5.782 16.042 1.00 97.81 127 VAL A C 1
ATOM 941 O O . VAL A 1 127 ? -11.970 6.263 14.951 1.00 97.81 127 VAL A O 1
ATOM 944 N N . TYR A 1 128 ? -12.025 6.435 17.178 1.00 96.81 128 TYR A N 1
ATOM 945 C CA . TYR A 1 128 ? -11.465 7.791 17.209 1.00 96.81 128 TYR A CA 1
ATOM 946 C C . TYR A 1 128 ? -10.587 8.027 18.441 1.00 96.81 128 TYR A C 1
ATOM 948 O O . TYR A 1 128 ? -10.815 7.430 19.495 1.00 96.81 128 TYR A O 1
ATOM 956 N N . ALA A 1 129 ? -9.580 8.891 18.318 1.00 95.94 129 ALA A N 1
ATOM 957 C CA . ALA A 1 129 ? -8.697 9.278 19.415 1.00 95.94 129 ALA A CA 1
ATOM 958 C C . ALA A 1 129 ? -9.512 9.912 20.553 1.00 95.94 129 ALA A C 1
ATOM 960 O O . ALA A 1 129 ? -10.485 10.625 20.311 1.00 95.94 129 ALA A O 1
ATOM 961 N N . ALA A 1 130 ? -9.146 9.674 21.814 1.00 95.38 130 ALA A N 1
ATOM 962 C CA . ALA A 1 130 ? -9.963 10.098 22.958 1.00 95.38 130 ALA A CA 1
ATOM 963 C C . ALA A 1 130 ? -10.116 11.631 23.104 1.00 95.38 130 ALA A C 1
ATOM 965 O O . ALA A 1 130 ? -10.997 12.087 23.835 1.00 95.38 130 ALA A O 1
ATOM 966 N N . ASP A 1 131 ? -9.285 12.410 22.408 1.00 93.56 131 ASP A N 1
ATOM 967 C CA . ASP A 1 131 ? -9.325 13.871 22.292 1.00 93.56 131 ASP A CA 1
ATOM 968 C C . ASP A 1 131 ? -9.933 14.378 20.963 1.00 93.56 131 ASP A C 1
ATOM 970 O O . ASP A 1 131 ? -10.025 15.587 20.755 1.00 93.56 131 ASP A O 1
ATOM 974 N N . PHE A 1 132 ? -10.388 13.465 20.096 1.00 92.25 132 PHE A N 1
ATOM 975 C CA . PHE A 1 132 ? -10.874 13.703 18.731 1.00 92.25 132 PHE A CA 1
ATOM 976 C C . PHE A 1 132 ? -9.836 14.280 17.748 1.00 92.25 132 PHE A C 1
ATOM 978 O O . PHE A 1 132 ? -10.226 14.869 16.739 1.00 92.25 132 PHE A O 1
ATOM 985 N N . SER A 1 133 ? -8.534 14.121 18.013 1.00 91.44 133 SER A N 1
ATOM 986 C CA . SER A 1 133 ? -7.469 14.553 17.091 1.00 91.44 133 SER A CA 1
ATOM 987 C C . SER A 1 133 ? -7.408 13.738 15.792 1.00 91.44 133 SER A C 1
ATOM 989 O O . SER A 1 133 ? -7.016 14.279 14.759 1.00 91.44 133 SER A O 1
ATOM 991 N N . ASP A 1 134 ? -7.827 12.471 15.836 1.00 91.81 134 ASP A N 1
ATOM 992 C CA . ASP A 1 134 ? -7.778 11.517 14.726 1.00 91.81 134 ASP A CA 1
ATOM 993 C C . ASP A 1 134 ? -8.894 10.453 14.837 1.00 91.81 134 ASP A C 1
ATOM 995 O O . ASP A 1 134 ? -9.553 10.331 15.877 1.00 91.81 134 ASP A O 1
ATOM 999 N N . GLY A 1 135 ? -9.123 9.666 13.783 1.00 92.19 135 GLY A N 1
ATOM 1000 C CA . GLY A 1 135 ? -10.065 8.549 13.795 1.00 92.19 135 GLY A CA 1
ATOM 1001 C C . GLY A 1 135 ? -10.298 7.891 12.437 1.00 92.19 135 GLY A C 1
ATOM 1002 O O . GLY A 1 135 ? -9.556 8.081 11.481 1.00 92.19 135 GLY A O 1
ATOM 1003 N N . THR A 1 136 ? -11.367 7.104 12.346 1.00 93.56 136 THR A N 1
ATOM 1004 C CA . THR A 1 136 ? -11.739 6.350 11.145 1.00 93.56 136 THR A CA 1
ATOM 1005 C C . THR A 1 136 ? -12.946 6.957 10.427 1.00 93.56 136 THR A C 1
ATOM 1007 O O . THR A 1 136 ? -13.727 7.741 10.980 1.00 93.56 136 THR A O 1
ATOM 1010 N N . ARG A 1 137 ? -13.182 6.509 9.188 1.00 92.69 137 ARG A N 1
ATOM 1011 C CA . ARG A 1 137 ? -14.538 6.525 8.620 1.00 92.69 137 ARG A CA 1
ATOM 1012 C C . ARG A 1 137 ? -15.483 5.654 9.463 1.00 92.69 137 ARG A C 1
ATOM 1014 O O . ARG A 1 137 ? -15.041 4.871 10.305 1.00 92.69 137 ARG A O 1
ATOM 1021 N N . ALA A 1 138 ? -16.781 5.742 9.195 1.00 94.06 138 ALA A N 1
ATOM 1022 C CA . ALA A 1 138 ? -17.720 4.745 9.691 1.00 94.06 138 ALA A CA 1
ATOM 1023 C C . ALA A 1 138 ? -17.503 3.409 8.961 1.00 94.06 138 ALA A C 1
ATOM 1025 O O . ALA A 1 138 ? -17.419 3.377 7.730 1.00 94.06 138 ALA A O 1
ATOM 1026 N N . PHE A 1 139 ? -17.452 2.325 9.728 1.00 96.19 139 PHE A N 1
ATOM 1027 C CA . PHE A 1 139 ? -17.677 0.963 9.255 1.00 96.19 139 PHE A CA 1
ATOM 1028 C C . PHE A 1 139 ? -19.158 0.625 9.446 1.00 96.19 139 PHE A C 1
ATOM 1030 O O . PHE A 1 139 ? -19.774 1.033 10.430 1.00 96.19 139 PHE A O 1
ATOM 1037 N N . THR A 1 140 ? -19.755 -0.079 8.497 1.00 95.38 140 THR A N 1
ATOM 1038 C CA . THR A 1 140 ? -21.204 -0.270 8.356 1.00 95.38 140 THR A CA 1
ATOM 1039 C C . THR A 1 140 ? -21.514 -1.704 7.919 1.00 95.38 140 THR A C 1
ATOM 1041 O O . THR A 1 140 ? -20.625 -2.546 7.867 1.00 95.38 140 THR A O 1
ATOM 1044 N N . ALA A 1 141 ? -22.768 -1.996 7.566 1.00 95.19 141 ALA A N 1
ATOM 1045 C CA . ALA A 1 141 ? -23.133 -3.280 6.967 1.00 95.19 141 ALA A CA 1
ATOM 1046 C C . ALA A 1 141 ? -22.480 -3.548 5.589 1.00 95.19 141 ALA A C 1
ATOM 1048 O O . ALA A 1 141 ? -22.482 -4.696 5.148 1.00 95.19 141 ALA A O 1
ATOM 1049 N N . ALA A 1 142 ? -21.935 -2.522 4.915 1.00 91.25 142 ALA A N 1
ATOM 1050 C CA . ALA A 1 142 ? -21.151 -2.696 3.688 1.00 91.25 142 ALA A CA 1
ATOM 1051 C C . ALA A 1 142 ? -19.824 -3.427 3.966 1.00 91.25 142 ALA A C 1
ATOM 1053 O O . ALA A 1 142 ? -19.466 -4.342 3.239 1.00 91.25 142 ALA A O 1
ATOM 1054 N N . ASP A 1 143 ? -19.186 -3.119 5.098 1.00 94.50 143 ASP A N 1
ATOM 1055 C CA . ASP A 1 143 ? -17.907 -3.683 5.553 1.00 94.50 143 ASP A CA 1
ATOM 1056 C C . ASP A 1 143 ? -17.997 -5.140 6.057 1.00 94.50 143 ASP A C 1
ATOM 1058 O O . ASP A 1 143 ? -17.067 -5.663 6.670 1.00 94.50 143 ASP A O 1
ATOM 1062 N N . ASN A 1 144 ? -19.134 -5.809 5.850 1.00 95.25 144 ASN A N 1
ATOM 1063 C CA . ASN A 1 144 ? -19.351 -7.193 6.262 1.00 95.25 144 ASN A CA 1
ATOM 1064 C C . ASN A 1 144 ? -18.679 -8.166 5.273 1.00 95.25 144 ASN A C 1
ATOM 1066 O O . ASN A 1 144 ? -19.344 -8.790 4.440 1.00 95.25 144 ASN A O 1
ATOM 1070 N N . ALA A 1 145 ? -17.359 -8.314 5.380 1.00 94.06 145 ALA A N 1
ATOM 1071 C CA . ALA A 1 145 ? -16.572 -9.234 4.564 1.00 94.06 145 ALA A CA 1
ATOM 1072 C C . ALA A 1 145 ? -16.937 -10.714 4.793 1.00 94.06 145 ALA A C 1
ATOM 1074 O O . ALA A 1 145 ? -17.288 -11.136 5.897 1.00 94.06 145 ALA A O 1
ATOM 1075 N N . ALA A 1 146 ? -16.778 -11.555 3.764 1.00 95.62 146 ALA A N 1
ATOM 1076 C CA . ALA A 1 146 ? -17.132 -12.980 3.836 1.00 95.62 146 ALA A CA 1
ATOM 1077 C C . ALA A 1 146 ? -16.262 -13.803 4.810 1.00 95.62 146 ALA A C 1
ATOM 1079 O O . ALA A 1 146 ? -16.662 -14.899 5.207 1.00 95.62 146 ALA A O 1
ATOM 1080 N N . HIS A 1 147 ? -15.089 -13.293 5.200 1.00 96.69 147 HIS A N 1
ATOM 1081 C CA . HIS A 1 147 ? -14.258 -13.884 6.253 1.00 96.69 147 HIS A CA 1
ATOM 1082 C C . HIS A 1 147 ? -14.699 -13.477 7.674 1.00 96.69 147 HIS A C 1
ATOM 1084 O O . HIS A 1 147 ? -14.279 -14.110 8.638 1.00 96.69 147 HIS A O 1
ATOM 1090 N N . GLY A 1 148 ? -15.570 -12.468 7.816 1.00 97.75 148 GLY A N 1
ATOM 1091 C CA . GLY A 1 148 ? -16.164 -12.059 9.092 1.00 97.75 148 GLY A CA 1
ATOM 1092 C C . GLY A 1 148 ? -15.204 -11.372 10.066 1.00 97.75 148 GLY A C 1
ATOM 1093 O O . GLY A 1 148 ? -15.434 -11.437 11.270 1.00 97.75 148 GLY A O 1
ATOM 1094 N N . GLU A 1 149 ? -14.146 -10.727 9.575 1.00 98.44 149 GLU A N 1
ATOM 1095 C CA . GLU A 1 149 ? -13.202 -9.943 10.388 1.00 98.44 149 GLU A CA 1
ATOM 1096 C C . GLU A 1 149 ? -13.206 -8.480 9.935 1.00 98.44 149 GLU A C 1
ATOM 1098 O O . GLU A 1 149 ? -13.601 -8.187 8.810 1.00 98.44 149 GLU A O 1
ATOM 1103 N N . LEU A 1 150 ? -12.724 -7.575 10.787 1.00 98.44 150 LEU A N 1
ATOM 1104 C CA . LEU A 1 150 ? -12.430 -6.191 10.416 1.00 98.44 150 LEU A CA 1
ATOM 1105 C C . LEU A 1 150 ? -11.158 -5.731 11.128 1.00 98.44 150 LEU A C 1
ATOM 1107 O O . LEU A 1 150 ? -11.069 -5.821 12.352 1.00 98.44 150 LEU A O 1
ATOM 1111 N N . TRP A 1 151 ? -10.205 -5.173 10.386 1.00 98.38 151 TRP A N 1
ATOM 1112 C CA . TRP A 1 151 ? -8.980 -4.607 10.951 1.00 98.38 151 TRP A CA 1
ATOM 1113 C C . TRP A 1 151 ? -8.920 -3.107 10.674 1.00 98.38 151 TRP A C 1
ATOM 1115 O O . TRP A 1 151 ? -9.120 -2.668 9.543 1.00 98.38 151 TRP A O 1
ATOM 1125 N N . THR A 1 152 ? -8.720 -2.294 11.709 1.00 97.81 152 THR A N 1
ATOM 1126 C CA . THR A 1 152 ? -8.772 -0.832 11.561 1.00 97.81 152 THR A CA 1
ATOM 1127 C C . THR A 1 152 ? -7.447 -0.283 11.035 1.00 97.81 152 THR A C 1
ATOM 1129 O O . THR A 1 152 ? -6.391 -0.847 11.342 1.00 97.81 152 THR A O 1
ATOM 1132 N N . PRO A 1 153 ? -7.453 0.869 10.340 1.00 95.31 153 PRO A N 1
ATOM 1133 C CA . PRO A 1 153 ? -6.242 1.670 10.227 1.00 95.31 153 PRO A CA 1
ATOM 1134 C C . PRO A 1 153 ? -5.742 2.097 11.615 1.00 95.31 153 PRO A C 1
ATOM 1136 O O . PRO A 1 153 ? -6.436 1.949 12.632 1.00 95.31 153 PRO A O 1
ATOM 1139 N N . VAL A 1 154 ? -4.521 2.628 11.652 1.00 93.81 154 VAL A N 1
ATOM 1140 C CA . VAL A 1 154 ? -3.986 3.301 12.836 1.00 93.81 154 VAL A CA 1
ATOM 1141 C C . VAL A 1 154 ? -4.828 4.524 13.180 1.00 93.81 154 VAL A C 1
ATOM 1143 O O . VAL A 1 154 ? -5.219 5.288 12.304 1.00 93.81 154 VAL A O 1
ATOM 1146 N N . VAL A 1 155 ? -5.094 4.683 14.473 1.00 94.69 155 VAL A N 1
ATOM 1147 C CA . VAL A 1 155 ? -5.599 5.912 15.079 1.00 94.69 155 VAL A CA 1
ATOM 1148 C C . VAL A 1 155 ? -4.489 6.451 15.967 1.00 94.69 155 VAL A C 1
ATOM 1150 O O . VAL A 1 155 ? -3.920 5.721 16.786 1.00 94.69 155 VAL A O 1
ATOM 1153 N N . MET A 1 156 ? -4.150 7.717 15.780 1.00 91.75 156 MET A N 1
ATOM 1154 C CA . MET A 1 156 ? -3.035 8.351 16.460 1.00 91.75 156 MET A CA 1
ATOM 1155 C C . MET A 1 156 ? -3.339 8.662 17.930 1.00 91.75 156 MET A C 1
ATOM 1157 O O . MET A 1 156 ? -4.460 9.007 18.301 1.00 91.75 156 MET A O 1
ATOM 1161 N N . GLY A 1 157 ? -2.312 8.541 18.777 1.00 92.56 157 GLY A N 1
ATOM 1162 C CA . GLY A 1 157 ? -2.395 8.764 20.219 1.00 92.56 157 GLY A CA 1
ATOM 1163 C C . GLY A 1 157 ? -2.430 7.484 21.059 1.00 92.56 157 GLY A C 1
ATOM 1164 O O . GLY A 1 157 ? -2.500 6.361 20.558 1.00 92.56 157 GLY A O 1
ATOM 1165 N N . ASP A 1 158 ? -2.373 7.669 22.381 1.00 96.00 158 ASP A N 1
ATOM 1166 C CA . ASP A 1 158 ? -2.225 6.588 23.364 1.00 96.00 158 ASP A CA 1
ATOM 1167 C C . ASP A 1 158 ? -3.551 6.113 23.992 1.00 96.00 158 ASP A C 1
ATOM 1169 O O . ASP A 1 158 ? -3.577 5.182 24.810 1.00 96.00 158 ASP A O 1
ATOM 1173 N N . ALA A 1 159 ? -4.667 6.720 23.573 1.00 97.88 159 ALA A N 1
ATOM 1174 C CA . ALA A 1 159 ? -6.021 6.362 23.968 1.00 97.88 159 ALA A CA 1
ATOM 1175 C C . ALA A 1 159 ? -7.041 6.628 22.849 1.00 97.88 159 ALA A C 1
ATOM 1177 O O . ALA A 1 159 ? -7.079 7.715 22.274 1.00 97.88 159 ALA A O 1
ATOM 1178 N N . LEU A 1 160 ? -7.933 5.663 22.614 1.00 97.94 160 LEU A N 1
ATOM 1179 C CA . LEU A 1 160 ? -9.038 5.754 21.657 1.00 97.94 160 LEU A CA 1
ATOM 1180 C C . LEU A 1 160 ? -10.387 5.389 22.289 1.00 97.94 160 LEU A C 1
ATOM 1182 O O . LEU A 1 160 ? -10.470 4.843 23.397 1.00 97.94 160 LEU A O 1
ATOM 1186 N N . VAL A 1 161 ? -11.456 5.671 21.553 1.00 98.50 161 VAL A N 1
ATOM 1187 C CA . VAL A 1 161 ? -12.821 5.228 21.820 1.00 98.50 161 VAL A CA 1
ATOM 1188 C C . VAL A 1 161 ? -13.315 4.430 20.621 1.00 98.50 161 VAL A C 1
ATOM 1190 O O . VAL A 1 161 ? -13.186 4.861 19.478 1.00 98.50 161 VAL A O 1
ATOM 1193 N N . ILE A 1 162 ? -13.905 3.275 20.900 1.00 98.56 162 ILE A N 1
ATOM 1194 C CA . ILE A 1 162 ? -14.700 2.497 19.956 1.00 98.56 162 ILE A CA 1
ATOM 1195 C C . ILE A 1 162 ? -16.158 2.883 20.210 1.00 98.56 162 ILE A C 1
ATOM 1197 O O . ILE A 1 162 ? -16.636 2.693 21.329 1.00 98.56 162 ILE A O 1
ATOM 1201 N N . GLU A 1 163 ? -16.857 3.428 19.215 1.00 97.94 163 GLU A N 1
ATOM 1202 C CA . GLU A 1 163 ? -18.276 3.792 19.301 1.00 97.94 163 GLU A CA 1
ATOM 1203 C C . GLU A 1 163 ? -19.093 3.014 18.264 1.00 97.94 163 GLU A C 1
ATOM 1205 O O . GLU A 1 163 ? -18.898 3.164 17.061 1.00 97.94 163 GLU A O 1
ATOM 1210 N N . LEU A 1 164 ? -20.044 2.206 18.732 1.00 97.75 164 LEU A N 1
ATOM 1211 C CA . LEU A 1 164 ? -21.052 1.540 17.909 1.00 97.75 164 LEU A CA 1
ATOM 1212 C C . LEU A 1 164 ? -22.391 2.253 18.101 1.00 97.75 164 LEU A C 1
ATOM 1214 O O . LEU A 1 164 ? -22.912 2.295 19.212 1.00 97.75 164 LEU A O 1
ATOM 1218 N N . THR A 1 165 ? -22.989 2.750 17.023 1.00 96.38 165 THR A N 1
ATOM 1219 C CA . THR A 1 165 ? -24.375 3.242 17.012 1.00 96.38 165 THR A CA 1
ATOM 1220 C C . THR A 1 165 ? -25.254 2.251 16.261 1.00 96.38 165 THR A C 1
ATOM 1222 O O . THR A 1 165 ? -24.940 1.886 15.132 1.00 96.38 165 THR A O 1
ATOM 1225 N N . VAL A 1 166 ? -26.363 1.818 16.862 1.00 96.19 166 VAL A N 1
ATOM 1226 C CA . VAL A 1 166 ? -27.261 0.804 16.287 1.00 96.19 166 VAL A CA 1
ATOM 1227 C C . VAL A 1 166 ? -28.728 1.083 16.652 1.00 96.19 166 VAL A C 1
ATOM 1229 O O . VAL A 1 166 ? -29.012 1.487 17.782 1.00 96.19 166 VAL A O 1
ATOM 1232 N N . PRO A 1 167 ? -29.705 0.866 15.751 1.00 94.88 167 PRO A N 1
ATOM 1233 C CA . PRO A 1 167 ? -31.120 0.902 16.112 1.00 94.88 167 PRO A CA 1
ATOM 1234 C C . PRO A 1 167 ? -31.449 -0.135 17.194 1.00 94.88 167 PRO A C 1
ATOM 1236 O O . PRO A 1 167 ? -31.066 -1.296 17.073 1.00 94.88 167 PRO A O 1
ATOM 1239 N N . VAL A 1 168 ? -32.238 0.227 18.214 1.00 93.38 168 VAL A N 1
ATOM 1240 C CA . VAL A 1 168 ? -32.584 -0.674 19.344 1.00 93.38 168 VAL A CA 1
ATOM 1241 C C . VAL A 1 168 ? -33.161 -2.018 18.869 1.00 93.38 168 VAL A C 1
ATOM 1243 O O . VAL A 1 168 ? -32.913 -3.057 19.469 1.00 93.38 168 VAL A O 1
ATOM 1246 N N . LYS A 1 169 ? -33.907 -2.010 17.757 1.00 92.75 169 LYS A N 1
ATOM 1247 C CA . LYS A 1 169 ? -34.528 -3.197 17.134 1.00 92.75 169 LYS A CA 1
ATOM 1248 C C . LYS A 1 169 ? -33.560 -4.070 16.314 1.00 92.75 169 LYS A C 1
ATOM 1250 O O . LYS A 1 169 ? -34.014 -4.972 15.618 1.00 92.75 169 LYS A O 1
ATOM 1255 N N . ALA A 1 170 ? -32.278 -3.725 16.291 1.00 94.56 170 ALA A N 1
ATOM 1256 C CA . ALA A 1 170 ? -31.237 -4.398 15.523 1.00 94.56 170 ALA A CA 1
ATOM 1257 C C . ALA A 1 170 ? -29.996 -4.738 16.365 1.00 94.56 170 ALA A C 1
ATOM 1259 O O . ALA A 1 170 ? -29.104 -5.407 15.854 1.00 94.56 170 ALA A O 1
ATOM 1260 N N . ALA A 1 171 ? -29.924 -4.296 17.625 1.00 91.81 171 ALA A N 1
ATOM 1261 C CA . ALA A 1 171 ? -28.772 -4.518 18.501 1.00 91.81 171 ALA A CA 1
ATOM 1262 C C . ALA A 1 171 ? -28.487 -6.011 18.770 1.00 91.81 171 ALA A C 1
ATOM 1264 O O . ALA A 1 171 ? -27.348 -6.386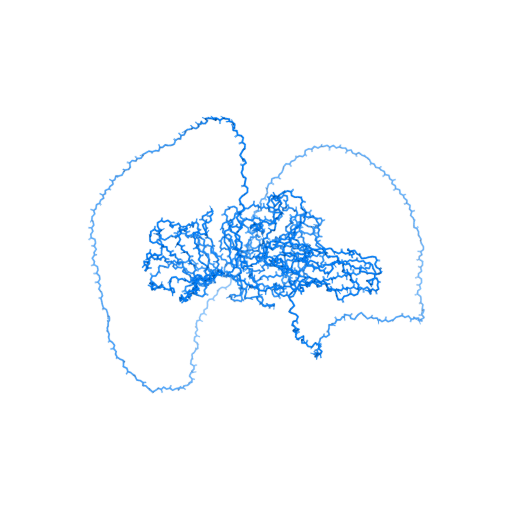 19.021 1.00 91.81 171 ALA A O 1
ATOM 1265 N N . ASP A 1 172 ? -29.505 -6.866 18.657 1.00 92.56 172 ASP A N 1
ATOM 1266 C CA . ASP A 1 172 ? -29.424 -8.329 18.741 1.00 92.56 172 ASP A CA 1
ATOM 1267 C C . ASP A 1 172 ? -28.769 -8.997 17.517 1.00 92.56 172 ASP A C 1
ATOM 1269 O O . ASP A 1 172 ? -28.410 -10.170 17.582 1.00 92.56 172 ASP A O 1
ATOM 1273 N N . ARG A 1 173 ? -28.605 -8.258 16.412 1.00 95.12 173 ARG A N 1
ATOM 1274 C CA . ARG A 1 173 ? -27.971 -8.707 15.160 1.00 95.12 173 ARG A CA 1
ATOM 1275 C C . ARG A 1 173 ? -26.550 -8.166 14.971 1.00 95.12 173 ARG A C 1
ATOM 1277 O O . ARG A 1 173 ? -26.010 -8.275 13.876 1.00 95.12 173 ARG A O 1
ATOM 1284 N N . VAL A 1 174 ? -25.971 -7.542 15.997 1.00 97.00 174 VAL A N 1
ATOM 1285 C CA . VAL A 1 174 ? -24.570 -7.103 15.991 1.00 97.00 174 VAL A CA 1
ATOM 1286 C C . VAL A 1 174 ? -23.681 -8.273 16.394 1.00 97.00 174 VAL A C 1
ATOM 1288 O O . VAL A 1 174 ? -23.768 -8.756 17.523 1.00 97.00 174 VAL A O 1
ATOM 1291 N N . GLU A 1 175 ? -22.766 -8.669 15.514 1.00 97.50 175 GLU A N 1
ATOM 1292 C CA . GLU A 1 175 ? -21.639 -9.527 15.871 1.00 97.50 175 GLU A CA 1
ATOM 1293 C C . GLU A 1 175 ? -20.371 -8.675 15.928 1.00 97.50 175 GLU A C 1
ATOM 1295 O O . GLU A 1 175 ? -19.883 -8.192 14.909 1.00 97.50 175 GLU A O 1
ATOM 1300 N N . LEU A 1 176 ? -19.846 -8.460 17.136 1.00 97.94 176 LEU A N 1
ATOM 1301 C CA . LEU A 1 176 ? -18.619 -7.698 17.347 1.00 97.94 176 LEU A CA 1
ATOM 1302 C C . LEU A 1 176 ? -17.772 -8.372 18.430 1.00 97.94 176 LEU A C 1
ATOM 1304 O O . LEU A 1 176 ? -18.144 -8.380 19.606 1.00 97.94 176 LEU A O 1
ATOM 1308 N N . MET A 1 177 ? -16.636 -8.935 18.023 1.00 98.62 177 MET A N 1
ATOM 1309 C CA . MET A 1 177 ? -15.600 -9.456 18.914 1.00 98.62 177 MET A CA 1
ATOM 1310 C C . MET A 1 177 ? -14.287 -8.757 18.589 1.00 98.62 177 MET A C 1
ATOM 1312 O O . MET A 1 177 ? -13.663 -9.046 17.571 1.00 98.62 177 MET A O 1
ATOM 1316 N N . LEU A 1 178 ? -13.866 -7.848 19.463 1.00 98.75 178 LEU A N 1
ATOM 1317 C CA . LEU A 1 178 ? -12.513 -7.315 19.453 1.00 98.75 178 LEU A CA 1
ATOM 1318 C C . LEU A 1 178 ? -11.580 -8.430 19.936 1.00 98.75 178 LEU A C 1
ATOM 1320 O O . LEU A 1 178 ? -11.677 -8.861 21.088 1.00 98.75 178 LEU A O 1
ATOM 1324 N N . GLY A 1 179 ? -10.729 -8.901 19.025 1.00 98.56 179 GLY A N 1
ATOM 1325 C CA . GLY A 1 179 ? -9.794 -10.007 19.220 1.00 98.56 179 GLY A CA 1
ATOM 1326 C C . GLY A 1 179 ? -8.347 -9.566 19.446 1.00 98.56 179 GLY A C 1
ATOM 1327 O O . GLY A 1 179 ? -7.570 -10.314 20.034 1.00 98.56 179 GLY A O 1
ATOM 1328 N N . SER A 1 180 ? -7.977 -8.354 19.015 1.00 98.56 180 SER A N 1
ATOM 1329 C CA . SER A 1 180 ? -6.642 -7.788 19.239 1.00 98.56 180 SER A CA 1
ATOM 1330 C C . SER A 1 180 ? -6.675 -6.276 19.453 1.00 98.56 180 SER A C 1
ATOM 1332 O O . SER A 1 180 ? -7.363 -5.556 18.727 1.00 98.56 180 SER A O 1
ATOM 1334 N N . VAL A 1 181 ? -5.887 -5.795 20.416 1.00 98.75 181 VAL A N 1
ATOM 1335 C CA . VAL A 1 181 ? -5.513 -4.380 20.557 1.00 98.75 181 VAL A CA 1
ATOM 1336 C C . VAL A 1 181 ? -4.027 -4.258 20.255 1.00 98.75 181 VAL A C 1
ATOM 1338 O O . VAL A 1 181 ? -3.207 -4.870 20.936 1.00 98.75 181 VAL A O 1
ATOM 1341 N N . ASN A 1 182 ? -3.677 -3.466 19.249 1.00 98.38 182 ASN A N 1
ATOM 1342 C CA . ASN A 1 182 ? -2.323 -3.404 18.716 1.00 98.38 182 ASN A CA 1
ATOM 1343 C C . ASN A 1 182 ? -1.696 -2.050 19.069 1.00 98.38 182 ASN A C 1
ATOM 1345 O O . ASN A 1 182 ? -2.247 -0.998 18.739 1.00 98.38 182 ASN A O 1
ATOM 1349 N N . VAL A 1 183 ? -0.566 -2.082 19.779 1.00 97.56 183 VAL A N 1
ATOM 1350 C CA . VAL A 1 183 ? 0.046 -0.908 20.421 1.00 97.56 183 VAL A CA 1
ATOM 1351 C C . VAL A 1 183 ? 1.290 -0.457 19.657 1.00 97.56 183 VAL A C 1
ATOM 1353 O O . VAL A 1 183 ? 2.310 -1.147 19.678 1.00 97.56 183 VAL A O 1
ATOM 1356 N N . GLY A 1 184 ? 1.202 0.694 18.984 1.00 93.62 184 GLY A N 1
ATOM 1357 C CA . GLY A 1 184 ? 2.268 1.283 18.171 1.00 93.62 184 GLY A CA 1
ATOM 1358 C C . GLY A 1 184 ? 3.403 1.896 18.994 1.00 93.62 184 GLY A C 1
ATOM 1359 O O . GLY A 1 184 ? 3.154 2.644 19.941 1.00 93.62 184 GLY A O 1
ATOM 1360 N N . TYR A 1 185 ? 4.652 1.608 18.615 1.00 90.44 185 TYR A N 1
ATOM 1361 C CA . TYR A 1 185 ? 5.876 2.091 19.289 1.00 90.44 185 TYR A CA 1
ATOM 1362 C C . TYR A 1 185 ? 6.916 2.728 18.340 1.00 90.44 185 TYR A C 1
ATOM 1364 O O . TYR A 1 185 ? 7.944 3.253 18.789 1.00 90.44 185 TYR A O 1
ATOM 1372 N N . ARG A 1 186 ? 6.636 2.704 17.034 1.00 84.38 186 ARG A N 1
ATOM 1373 C CA . ARG A 1 186 ? 7.264 3.510 15.974 1.00 84.38 186 ARG A CA 1
ATOM 1374 C C . ARG A 1 186 ? 6.159 4.068 15.059 1.00 84.38 186 ARG A C 1
ATOM 1376 O O . ARG A 1 186 ? 5.002 3.665 15.194 1.00 84.38 186 ARG A O 1
ATOM 1383 N N . GLY A 1 187 ? 6.490 5.043 14.218 1.00 66.88 187 GLY A N 1
ATOM 1384 C CA . GLY A 1 187 ? 5.513 5.739 13.374 1.00 66.88 187 GLY A CA 1
ATOM 1385 C C . GLY A 1 187 ? 5.080 4.951 12.133 1.00 66.88 187 GLY A C 1
ATOM 1386 O O . GLY A 1 187 ? 5.777 4.044 11.690 1.00 66.88 187 GLY A O 1
ATOM 1387 N N . PHE A 1 188 ? 3.937 5.352 11.576 1.00 65.31 188 PHE A N 1
ATOM 1388 C CA . PHE A 1 188 ? 3.786 5.546 10.132 1.00 65.31 188 PHE A CA 1
ATOM 1389 C C . PHE A 1 188 ? 3.983 7.058 9.927 1.00 65.31 188 PHE A C 1
ATOM 1391 O O . PHE A 1 188 ? 3.138 7.825 10.394 1.00 65.31 188 PHE A O 1
ATOM 1398 N N . GLY A 1 189 ? 5.091 7.504 9.332 1.00 56.69 189 GLY A N 1
ATOM 1399 C CA . GLY A 1 189 ? 5.352 8.934 9.111 1.00 56.69 189 GLY A CA 1
ATOM 1400 C C . GLY A 1 189 ? 5.854 9.762 10.309 1.00 56.69 189 GLY A C 1
ATOM 1401 O O . GLY A 1 189 ? 6.137 9.278 11.415 1.00 56.69 189 GLY A O 1
ATOM 1402 N N . GLU A 1 190 ? 5.936 11.077 10.071 1.00 49.00 190 GLU A N 1
ATOM 1403 C CA . GLU A 1 190 ? 6.436 12.127 10.974 1.00 49.00 190 GLU A CA 1
ATOM 1404 C C . GLU A 1 190 ? 5.641 12.265 12.289 1.00 49.00 190 GLU A C 1
ATOM 1406 O O . GLU A 1 190 ? 4.787 13.138 12.424 1.00 49.00 190 GLU A O 1
ATOM 1411 N N . LEU A 1 191 ? 5.956 11.455 13.311 1.00 48.62 191 LEU A N 1
ATOM 1412 C CA . LEU A 1 191 ? 5.251 11.548 14.604 1.00 48.62 191 LEU A CA 1
ATOM 1413 C C . LEU A 1 191 ? 6.105 11.700 15.869 1.00 48.62 191 LEU A C 1
ATOM 1415 O O . LEU A 1 191 ? 5.571 12.155 16.876 1.00 48.62 191 LEU A O 1
ATOM 1419 N N . LEU A 1 192 ? 7.420 11.436 15.843 1.00 46.06 192 LEU A N 1
ATOM 1420 C CA . LEU A 1 192 ? 8.343 11.836 16.935 1.00 46.06 192 LEU A CA 1
ATOM 1421 C C . LEU A 1 192 ? 9.780 12.189 16.489 1.00 46.06 192 LEU A C 1
ATOM 1423 O O . LEU A 1 192 ? 10.668 12.330 17.334 1.00 46.06 192 LEU A O 1
ATOM 1427 N N . GLY A 1 193 ? 10.047 12.325 15.184 1.00 43.22 193 GLY A N 1
ATOM 1428 C CA . GLY A 1 193 ? 11.411 12.568 14.682 1.00 43.22 193 GLY A CA 1
ATOM 1429 C C . GLY A 1 193 ? 12.383 11.414 14.971 1.00 43.22 193 GLY A C 1
ATOM 1430 O O . GLY A 1 193 ? 13.563 11.643 15.231 1.00 43.22 193 GLY A O 1
ATOM 1431 N N . ARG A 1 194 ? 11.869 10.180 14.983 1.00 50.94 194 ARG A N 1
ATOM 1432 C CA . ARG A 1 194 ? 12.615 8.926 15.139 1.00 50.94 194 ARG A CA 1
ATOM 1433 C C . ARG A 1 194 ? 12.100 7.953 14.083 1.00 50.94 194 ARG A C 1
ATOM 1435 O O . ARG A 1 194 ? 10.893 7.911 13.877 1.00 50.94 194 ARG A O 1
ATOM 1442 N N . ASP A 1 195 ? 13.014 7.214 13.460 1.00 60.41 195 ASP A N 1
ATOM 1443 C CA . ASP A 1 195 ? 12.735 6.165 12.461 1.00 60.41 195 ASP A CA 1
ATOM 1444 C C . ASP A 1 195 ? 11.986 6.643 11.210 1.00 60.41 195 ASP A C 1
ATOM 1446 O O . ASP A 1 195 ? 11.114 5.947 10.701 1.00 60.41 195 ASP A O 1
ATOM 1450 N N . ARG A 1 196 ? 12.339 7.833 10.713 1.00 73.50 196 ARG A N 1
ATOM 1451 C CA . ARG A 1 196 ? 12.018 8.185 9.328 1.00 73.50 196 ARG A CA 1
ATOM 1452 C C . ARG A 1 196 ? 12.943 7.468 8.358 1.00 73.50 196 ARG A C 1
ATOM 1454 O O . ARG A 1 196 ? 14.057 7.084 8.726 1.00 73.50 196 ARG A O 1
ATOM 1461 N N . SER A 1 197 ? 12.475 7.393 7.123 1.00 81.50 197 SER A N 1
ATOM 1462 C CA . SER A 1 197 ? 13.283 7.093 5.955 1.00 81.50 197 SER A CA 1
ATOM 1463 C C . SER A 1 197 ? 14.530 7.984 5.887 1.00 81.50 197 SER A C 1
ATOM 1465 O O . SER A 1 197 ? 14.542 9.142 6.325 1.00 81.50 197 SER A O 1
ATOM 1467 N N . GLY A 1 198 ? 15.631 7.443 5.371 1.00 85.12 198 GLY A N 1
ATOM 1468 C CA . GLY A 1 198 ? 16.872 8.187 5.221 1.00 85.12 198 GLY A CA 1
ATOM 1469 C C . GLY A 1 198 ? 16.748 9.302 4.178 1.00 85.12 198 GLY A C 1
ATOM 1470 O O . GLY A 1 198 ? 16.168 9.120 3.111 1.00 85.12 198 GLY A O 1
ATOM 1471 N N . ALA A 1 199 ? 17.372 10.453 4.438 1.00 89.81 199 ALA A N 1
ATOM 1472 C CA . ALA A 1 199 ? 17.286 11.652 3.591 1.00 89.81 199 ALA A CA 1
ATOM 1473 C C . ALA A 1 199 ? 17.994 11.555 2.212 1.00 89.81 199 ALA A C 1
ATOM 1475 O O . ALA A 1 199 ? 18.297 12.581 1.607 1.00 89.81 199 ALA A O 1
ATOM 1476 N N . CYS A 1 200 ? 18.326 10.346 1.745 1.00 93.44 200 CYS A N 1
ATOM 1477 C CA . CYS A 1 200 ? 18.746 10.088 0.364 1.00 93.44 200 CYS A CA 1
ATOM 1478 C C . CYS A 1 200 ? 17.602 9.574 -0.523 1.00 93.44 200 CYS A C 1
ATOM 1480 O O . CYS A 1 200 ? 17.742 9.592 -1.745 1.00 93.44 200 CYS A O 1
ATOM 1482 N N . ASN A 1 201 ? 16.506 9.090 0.077 1.00 95.81 201 ASN A N 1
ATOM 1483 C CA . ASN A 1 201 ? 15.296 8.720 -0.649 1.00 95.81 201 ASN A CA 1
ATOM 1484 C C . ASN A 1 201 ? 14.731 9.957 -1.366 1.00 95.81 201 ASN A C 1
ATOM 1486 O O . ASN A 1 201 ? 14.948 11.086 -0.927 1.00 95.81 201 ASN A O 1
ATOM 1490 N N . VAL A 1 202 ? 14.008 9.759 -2.468 1.00 97.62 202 VAL A N 1
ATOM 1491 C CA . VAL A 1 202 ? 13.400 10.855 -3.237 1.00 97.62 202 VAL A CA 1
ATOM 1492 C C . VAL A 1 202 ? 11.889 10.774 -3.084 1.00 97.62 202 VAL A C 1
ATOM 1494 O O . VAL A 1 202 ? 11.304 9.760 -3.453 1.00 97.62 202 VAL A O 1
ATOM 1497 N N . ASP A 1 203 ? 11.250 11.816 -2.540 1.00 97.44 203 ASP A N 1
ATOM 1498 C CA . ASP A 1 203 ? 9.784 11.867 -2.433 1.00 97.44 203 ASP A CA 1
ATOM 1499 C C . ASP A 1 203 ? 9.162 11.734 -3.832 1.00 97.44 203 ASP A C 1
ATOM 1501 O O . ASP A 1 203 ? 9.584 12.429 -4.759 1.00 97.44 203 ASP A O 1
ATOM 1505 N N . VAL A 1 204 ? 8.111 10.922 -3.998 1.00 97.31 204 VAL A N 1
ATOM 1506 C CA . VAL A 1 204 ? 7.484 10.740 -5.326 1.00 97.31 204 VAL A CA 1
ATOM 1507 C C . VAL A 1 204 ? 7.009 12.049 -5.965 1.00 97.31 204 VAL A C 1
ATOM 1509 O O . VAL A 1 204 ? 7.005 12.153 -7.187 1.00 97.31 204 VAL A O 1
ATOM 1512 N N . VAL A 1 205 ? 6.646 13.065 -5.174 1.00 94.50 205 VAL A N 1
ATOM 1513 C CA . VAL A 1 205 ? 6.195 14.387 -5.653 1.00 94.50 205 VAL A CA 1
ATOM 1514 C C . VAL A 1 205 ? 7.320 15.233 -6.283 1.00 94.50 205 VAL A C 1
ATOM 1516 O O . VAL A 1 205 ? 7.051 16.283 -6.867 1.00 94.50 205 VAL A O 1
ATOM 1519 N N . CYS A 1 206 ? 8.582 14.813 -6.167 1.00 94.06 206 CYS A N 1
ATOM 1520 C CA . CYS A 1 206 ? 9.708 15.466 -6.830 1.00 94.06 206 CYS A CA 1
ATOM 1521 C C . CYS A 1 206 ? 9.656 15.304 -8.367 1.00 94.06 206 CYS A C 1
ATOM 1523 O O . CYS A 1 206 ? 8.972 14.396 -8.858 1.00 94.06 206 CYS A O 1
ATOM 1525 N N . PRO A 1 207 ? 10.353 16.167 -9.140 1.00 92.12 207 PRO A N 1
ATOM 1526 C CA . PRO A 1 207 ? 10.364 16.116 -10.608 1.00 92.12 207 PRO A CA 1
ATOM 1527 C C . PRO A 1 207 ? 10.815 14.771 -11.189 1.00 92.12 207 PRO A C 1
ATOM 1529 O O . PRO A 1 207 ? 10.367 14.374 -12.256 1.00 92.12 207 PRO A O 1
ATOM 1532 N N . GLU A 1 208 ? 11.652 14.028 -10.469 1.00 95.31 208 GLU A N 1
ATOM 1533 C CA . GLU A 1 208 ? 12.078 12.675 -10.827 1.00 95.31 208 GLU A CA 1
ATOM 1534 C C . GLU A 1 208 ? 10.890 11.705 -10.984 1.00 95.31 208 GLU A C 1
ATOM 1536 O O . GLU A 1 208 ? 10.946 10.770 -11.778 1.00 95.31 208 GLU A O 1
ATOM 1541 N N . GLY A 1 209 ? 9.780 11.947 -10.280 1.00 91.50 209 GLY A N 1
ATOM 1542 C CA . GLY A 1 209 ? 8.542 11.183 -10.428 1.00 91.50 209 GLY A CA 1
ATOM 1543 C C . GLY A 1 209 ? 7.626 11.628 -11.577 1.00 91.50 209 GLY A C 1
ATOM 1544 O O . GLY A 1 209 ? 6.558 11.034 -11.720 1.00 91.50 209 GLY A O 1
ATOM 1545 N N . ASP A 1 210 ? 7.968 12.660 -12.363 1.00 81.62 210 ASP A N 1
ATOM 1546 C CA . ASP A 1 210 ? 7.057 13.246 -13.368 1.00 81.62 210 ASP A CA 1
ATOM 1547 C C . ASP A 1 210 ? 6.706 12.291 -14.517 1.00 81.62 210 ASP A C 1
ATOM 1549 O O . ASP A 1 210 ? 5.555 12.278 -14.954 1.00 81.62 210 ASP A O 1
ATOM 1553 N N . ASP A 1 211 ? 7.633 11.429 -14.938 1.00 86.56 211 ASP A N 1
ATOM 1554 C CA . ASP A 1 211 ? 7.340 10.385 -15.931 1.00 86.56 211 ASP A CA 1
ATOM 1555 C C . ASP A 1 211 ? 6.496 9.232 -15.329 1.00 86.56 211 ASP A C 1
ATOM 1557 O O . ASP A 1 211 ? 5.784 8.535 -16.047 1.00 86.56 211 ASP A O 1
ATOM 1561 N N . TRP A 1 212 ? 6.512 9.053 -14.002 1.00 94.00 212 TRP A N 1
ATOM 1562 C CA . TRP A 1 212 ? 5.953 7.894 -13.275 1.00 94.00 212 TRP A CA 1
ATOM 1563 C C . TRP A 1 212 ? 4.561 8.133 -12.670 1.00 94.00 212 TRP A C 1
ATOM 1565 O O . TRP A 1 212 ? 4.074 7.355 -11.844 1.00 94.00 212 TRP A O 1
ATOM 1575 N N . ARG A 1 213 ? 3.895 9.227 -13.058 1.00 89.81 213 ARG A N 1
ATOM 1576 C CA . ARG A 1 213 ? 2.617 9.683 -12.472 1.00 89.81 213 ARG A CA 1
ATOM 1577 C C . ARG A 1 213 ? 1.460 8.690 -12.654 1.00 89.81 213 ARG A C 1
ATOM 1579 O O . ARG A 1 213 ? 0.516 8.742 -11.871 1.00 89.81 213 ARG A O 1
ATOM 1586 N N . SER A 1 214 ? 1.547 7.784 -13.629 1.00 89.44 214 SER A N 1
ATOM 1587 C CA . SER A 1 214 ? 0.573 6.704 -13.856 1.00 89.44 214 SER A CA 1
ATOM 1588 C C . SER A 1 214 ? 0.770 5.523 -12.899 1.00 89.44 214 SER A C 1
ATOM 1590 O O . SER A 1 214 ? -0.203 4.912 -12.459 1.00 89.44 214 SER A O 1
ATOM 1592 N N . GLU A 1 215 ? 2.019 5.207 -12.553 1.00 97.69 215 GLU A N 1
ATOM 1593 C CA . GLU A 1 215 ? 2.387 4.069 -11.704 1.00 97.69 215 GLU A CA 1
ATOM 1594 C C . GLU A 1 215 ? 2.291 4.408 -10.212 1.00 97.69 215 GLU A C 1
ATOM 1596 O O . GLU A 1 215 ? 1.826 3.585 -9.427 1.00 97.69 215 GLU A O 1
ATOM 1601 N N . ILE A 1 216 ? 2.688 5.624 -9.813 1.00 98.25 216 ILE A N 1
ATOM 1602 C CA . ILE A 1 216 ? 2.727 6.080 -8.410 1.00 98.25 216 ILE A CA 1
ATOM 1603 C C . ILE A 1 216 ? 1.429 5.795 -7.615 1.00 98.25 216 ILE A C 1
ATOM 1605 O O . ILE A 1 216 ? 1.548 5.358 -6.464 1.00 98.25 216 ILE A O 1
ATOM 1609 N N . PRO A 1 217 ? 0.204 5.991 -8.152 1.00 97.88 217 PRO A N 1
ATOM 1610 C CA . PRO A 1 217 ? -1.040 5.713 -7.424 1.00 97.88 217 PRO A CA 1
ATOM 1611 C C . PRO A 1 217 ? -1.342 4.223 -7.198 1.00 97.88 217 PRO A C 1
ATOM 1613 O O . PRO A 1 217 ? -2.187 3.907 -6.364 1.00 97.88 217 PRO A O 1
ATOM 1616 N N . ALA A 1 218 ? -0.673 3.304 -7.905 1.00 98.62 218 ALA A N 1
ATOM 1617 C CA . ALA A 1 218 ? -0.854 1.863 -7.717 1.00 98.62 218 ALA A CA 1
ATOM 1618 C C . ALA A 1 218 ? -0.147 1.329 -6.459 1.00 98.62 218 ALA A C 1
ATOM 1620 O O . ALA A 1 218 ? -0.468 0.227 -6.013 1.00 98.62 218 ALA A O 1
ATOM 1621 N N . ILE A 1 219 ? 0.816 2.071 -5.894 1.00 98.81 219 ILE A N 1
ATOM 1622 C CA . ILE A 1 219 ? 1.620 1.666 -4.731 1.00 98.81 219 ILE A CA 1
ATOM 1623 C C . ILE A 1 219 ? 0.960 2.144 -3.430 1.00 98.81 219 ILE A C 1
ATOM 1625 O O . ILE A 1 219 ? 0.560 3.306 -3.313 1.00 98.81 219 ILE A O 1
ATOM 1629 N N . GLY A 1 220 ? 0.920 1.262 -2.427 1.00 98.25 220 GLY A N 1
ATOM 1630 C CA . GLY A 1 220 ? 0.486 1.588 -1.069 1.00 98.25 220 GLY A CA 1
ATOM 1631 C C . GLY A 1 220 ? 1.335 0.907 0.006 1.00 98.25 220 GLY A C 1
ATOM 1632 O O . GLY A 1 220 ? 1.807 -0.222 -0.170 1.00 98.25 220 GLY A O 1
ATOM 1633 N N . VAL A 1 221 ? 1.508 1.585 1.143 1.00 96.69 221 VAL A N 1
ATOM 1634 C CA . VAL A 1 221 ? 2.076 0.980 2.356 1.00 96.69 221 VAL A CA 1
ATOM 1635 C C . VAL A 1 221 ? 1.020 0.111 3.025 1.00 96.69 221 VAL A C 1
ATOM 1637 O O . VAL A 1 221 ? -0.171 0.439 3.014 1.00 96.69 221 VAL A O 1
ATOM 1640 N N . ILE A 1 222 ? 1.442 -1.008 3.607 1.00 96.62 222 ILE A N 1
ATOM 1641 C CA . ILE A 1 222 ? 0.533 -1.985 4.204 1.00 96.62 222 ILE A CA 1
ATOM 1642 C C . ILE A 1 222 ? 0.839 -2.281 5.666 1.00 96.62 222 ILE A C 1
ATOM 1644 O O . ILE A 1 222 ? 1.988 -2.285 6.094 1.00 96.62 222 ILE A O 1
ATOM 1648 N N . SER A 1 223 ? -0.219 -2.589 6.413 1.00 95.50 223 SER A N 1
ATOM 1649 C CA . SER A 1 223 ? -0.198 -3.223 7.732 1.00 95.50 223 SER A CA 1
ATOM 1650 C C . SER A 1 223 ? -0.795 -4.627 7.619 1.00 95.50 223 SER A C 1
ATOM 1652 O O . SER A 1 223 ? -1.757 -4.833 6.884 1.00 95.50 223 SER A O 1
ATOM 1654 N N . THR A 1 224 ? -0.258 -5.607 8.342 1.00 96.56 224 THR A N 1
ATOM 1655 C CA . THR A 1 224 ? -0.837 -6.957 8.471 1.00 96.56 224 THR A CA 1
ATOM 1656 C C . THR A 1 224 ? -0.826 -7.388 9.935 1.00 96.56 224 THR A C 1
ATOM 1658 O O . THR A 1 224 ? 0.102 -7.076 10.687 1.00 96.56 224 THR A O 1
ATOM 1661 N N . GLY A 1 225 ? -1.893 -8.059 10.379 1.00 96.69 225 GLY A N 1
ATOM 1662 C CA . GLY A 1 225 ? -2.094 -8.448 11.779 1.00 96.69 225 GLY A CA 1
ATOM 1663 C C . GLY A 1 225 ? -2.097 -7.261 12.748 1.00 96.69 225 GLY A C 1
ATOM 1664 O O . GLY A 1 225 ? -1.830 -7.437 13.935 1.00 96.69 225 GLY A O 1
ATOM 1665 N N . GLY A 1 226 ? -2.312 -6.044 12.232 1.00 95.31 226 GLY A N 1
ATOM 1666 C CA . GLY A 1 226 ? -2.177 -4.794 12.974 1.00 95.31 226 GLY A CA 1
ATOM 1667 C C . GLY A 1 226 ? -0.770 -4.492 13.504 1.00 95.31 226 GLY A C 1
ATOM 1668 O O . GLY A 1 226 ? -0.648 -3.679 14.420 1.00 95.31 226 GLY A O 1
ATOM 1669 N N . SER A 1 227 ? 0.273 -5.158 12.990 1.00 94.94 227 SER A N 1
ATOM 1670 C CA . SER A 1 227 ? 1.620 -5.160 13.579 1.00 94.94 227 SER A CA 1
ATOM 1671 C C . SER A 1 227 ? 2.747 -5.032 12.572 1.00 94.94 227 SER A C 1
ATOM 1673 O O . SER A 1 227 ? 3.600 -4.167 12.753 1.00 94.94 227 SER A O 1
ATOM 1675 N N . THR A 1 228 ? 2.791 -5.892 11.555 1.00 92.94 228 THR A N 1
ATOM 1676 C CA . THR A 1 228 ? 3.879 -5.904 10.571 1.00 92.94 228 THR A CA 1
ATOM 1677 C C . THR A 1 228 ? 3.567 -4.969 9.422 1.00 92.94 228 THR A C 1
ATOM 1679 O O . THR A 1 228 ? 2.397 -4.802 9.079 1.00 92.94 228 THR A O 1
ATOM 1682 N N . PHE A 1 229 ? 4.601 -4.392 8.816 1.00 92.56 229 PHE A N 1
ATOM 1683 C CA . PHE A 1 229 ? 4.457 -3.513 7.663 1.00 92.56 229 PHE A CA 1
ATOM 1684 C C . PHE A 1 229 ? 5.364 -3.911 6.501 1.00 92.56 229 PHE A C 1
ATOM 1686 O O . PHE A 1 229 ? 6.411 -4.525 6.694 1.00 92.56 229 PHE A O 1
ATOM 1693 N N . CYS A 1 230 ? 4.921 -3.551 5.302 1.00 96.25 230 CYS A N 1
ATOM 1694 C CA . CYS A 1 230 ? 5.589 -3.754 4.020 1.00 96.25 230 CYS A CA 1
ATOM 1695 C C . CYS A 1 230 ? 5.039 -2.729 3.009 1.00 96.25 230 CYS A C 1
ATOM 1697 O O . CYS A 1 230 ? 4.159 -1.926 3.332 1.00 96.25 230 CYS A O 1
ATOM 1699 N N . THR A 1 231 ? 5.500 -2.808 1.766 1.00 98.44 231 THR A N 1
ATOM 1700 C CA . THR A 1 231 ? 4.900 -2.162 0.599 1.00 98.44 231 THR A CA 1
ATOM 1701 C C . THR A 1 231 ? 4.141 -3.203 -0.230 1.00 98.44 231 THR A C 1
ATOM 1703 O O . THR A 1 231 ? 4.439 -4.399 -0.198 1.00 98.44 231 THR A O 1
ATOM 1706 N N . GLY A 1 232 ? 3.164 -2.768 -1.015 1.00 98.62 232 GLY A N 1
ATOM 1707 C CA . GLY A 1 232 ? 2.685 -3.541 -2.154 1.00 98.62 232 GLY A CA 1
ATOM 1708 C C . GLY A 1 232 ? 2.065 -2.648 -3.219 1.00 98.62 232 GLY A C 1
ATOM 1709 O O . GLY A 1 232 ? 2.088 -1.420 -3.110 1.00 98.62 232 GLY A O 1
ATOM 1710 N N . PHE A 1 233 ? 1.524 -3.270 -4.260 1.00 98.94 233 PHE A N 1
ATOM 1711 C CA . PHE A 1 233 ? 0.978 -2.565 -5.412 1.00 98.94 233 PHE A CA 1
ATOM 1712 C C . PHE A 1 233 ? -0.229 -3.275 -6.026 1.00 98.94 233 PHE A C 1
ATOM 1714 O O . PHE A 1 233 ? -0.300 -4.505 -6.058 1.00 98.94 233 PHE A O 1
ATOM 1721 N N . MET A 1 234 ? -1.169 -2.493 -6.554 1.00 98.88 234 MET A N 1
ATOM 1722 C CA . MET A 1 234 ? -2.229 -2.990 -7.431 1.00 98.88 234 MET A CA 1
ATOM 1723 C C . MET A 1 234 ? -1.622 -3.478 -8.744 1.00 98.88 234 MET A C 1
ATOM 1725 O O . MET A 1 234 ? -0.803 -2.776 -9.336 1.00 98.88 234 MET A O 1
ATOM 1729 N N . VAL A 1 235 ? -2.045 -4.641 -9.236 1.00 98.69 235 VAL A N 1
ATOM 1730 C CA . VAL A 1 235 ? -1.520 -5.232 -10.476 1.00 98.69 235 VAL A CA 1
ATOM 1731 C C . VAL A 1 235 ? -2.630 -5.446 -11.505 1.00 98.69 235 VAL A C 1
ATOM 1733 O O . VAL A 1 235 ? -3.698 -5.981 -11.199 1.00 98.69 235 VAL A O 1
ATOM 1736 N N . ASN A 1 236 ? -2.383 -5.011 -12.740 1.00 98.50 236 ASN A N 1
ATOM 1737 C CA . ASN A 1 236 ? -3.336 -5.129 -13.839 1.00 98.50 236 ASN A CA 1
ATOM 1738 C C . ASN A 1 236 ? -3.500 -6.590 -14.302 1.00 98.50 236 ASN A C 1
ATOM 1740 O O . ASN A 1 236 ? -2.608 -7.423 -14.136 1.00 98.50 236 ASN A O 1
ATOM 1744 N N . ASN A 1 237 ? -4.621 -6.909 -14.945 1.00 98.06 237 ASN A N 1
ATOM 1745 C CA . ASN A 1 237 ? -4.860 -8.209 -15.568 1.00 98.06 237 ASN A CA 1
ATOM 1746 C C . ASN A 1 237 ? -5.418 -8.039 -16.990 1.00 98.06 237 ASN A C 1
ATOM 1748 O O . ASN A 1 237 ? -5.973 -6.997 -17.331 1.00 98.06 237 ASN A O 1
ATOM 1752 N N . THR A 1 238 ? -5.302 -9.062 -17.839 1.00 96.75 238 THR A N 1
ATOM 1753 C CA . THR A 1 238 ? -5.652 -8.956 -19.270 1.00 96.75 238 THR A CA 1
ATOM 1754 C C . THR A 1 238 ? -7.145 -8.762 -19.566 1.00 96.75 238 THR A C 1
ATOM 1756 O O . THR A 1 238 ? -7.500 -8.602 -20.732 1.00 96.75 238 THR A O 1
ATOM 1759 N N . ALA A 1 239 ? -8.030 -8.810 -18.564 1.00 92.94 239 ALA A N 1
ATOM 1760 C CA . ALA A 1 239 ? -9.427 -8.405 -18.715 1.00 92.94 239 ALA A CA 1
ATOM 1761 C C . ALA A 1 239 ? -9.647 -6.899 -18.474 1.00 92.94 239 ALA A C 1
ATOM 1763 O O . ALA A 1 239 ? -10.708 -6.402 -18.849 1.00 92.94 239 ALA A O 1
ATOM 1764 N N . GLN A 1 240 ? -8.670 -6.193 -17.878 1.00 88.69 240 GLN A N 1
ATOM 1765 C CA . GLN A 1 240 ? -8.729 -4.770 -17.502 1.00 88.69 240 GLN A CA 1
ATOM 1766 C C . GLN A 1 240 ? -10.043 -4.408 -16.782 1.00 88.69 240 GLN A C 1
ATOM 1768 O O . GLN A 1 240 ? -10.682 -3.396 -17.048 1.00 88.69 240 GLN A O 1
ATOM 1773 N N . ASP A 1 241 ? -10.470 -5.281 -15.869 1.00 86.31 241 ASP A N 1
ATOM 1774 C CA . ASP A 1 241 ? -11.757 -5.221 -15.167 1.00 86.31 241 ASP A CA 1
ATOM 1775 C C . ASP A 1 241 ? -11.685 -4.490 -13.812 1.00 86.31 241 ASP A C 1
ATOM 1777 O O . ASP A 1 241 ? -12.635 -4.542 -13.032 1.00 86.31 241 ASP A O 1
ATOM 1781 N N . ALA A 1 242 ? -10.553 -3.830 -13.528 1.00 91.50 242 ALA A N 1
ATOM 1782 C CA . ALA A 1 242 ? -10.205 -3.225 -12.238 1.00 91.50 242 ALA A CA 1
ATOM 1783 C C . ALA A 1 242 ? -10.318 -4.194 -11.042 1.00 91.50 242 ALA A C 1
ATOM 1785 O O . ALA A 1 242 ? -10.463 -3.759 -9.902 1.00 91.50 242 ALA A O 1
ATOM 1786 N N . ARG A 1 243 ? -10.267 -5.514 -11.260 1.00 95.25 243 ARG A N 1
ATOM 1787 C CA . ARG A 1 243 ? -10.351 -6.485 -10.166 1.00 95.25 243 ARG A CA 1
ATOM 1788 C C . ARG A 1 243 ? -9.179 -6.291 -9.196 1.00 95.25 243 ARG A C 1
ATOM 1790 O O . ARG A 1 243 ? -8.041 -6.222 -9.665 1.00 95.25 243 ARG A O 1
ATOM 1797 N N . PRO A 1 244 ? -9.409 -6.203 -7.869 1.00 97.25 244 PRO A N 1
ATOM 1798 C CA . PRO A 1 244 ? -8.470 -5.555 -6.960 1.00 97.25 244 PRO A CA 1
ATOM 1799 C C . PRO A 1 244 ? -7.362 -6.507 -6.491 1.00 97.25 244 PRO A C 1
ATOM 1801 O O . PRO A 1 244 ? -7.224 -6.824 -5.308 1.00 97.25 244 PRO A O 1
ATOM 1804 N N . TYR A 1 245 ? -6.576 -6.997 -7.447 1.00 98.81 245 TYR A N 1
ATOM 1805 C CA . TYR A 1 245 ? -5.383 -7.785 -7.196 1.00 98.81 245 TYR A CA 1
ATOM 1806 C C . TYR A 1 245 ? -4.267 -6.893 -6.666 1.00 98.81 245 TYR A C 1
ATOM 1808 O O . TYR A 1 245 ? -3.872 -5.928 -7.317 1.00 98.81 245 TYR A O 1
ATOM 1816 N N . PHE A 1 246 ? -3.742 -7.257 -5.500 1.00 98.88 246 PHE A N 1
ATOM 1817 C CA . PHE A 1 246 ? -2.665 -6.547 -4.826 1.00 98.88 246 PHE A CA 1
ATOM 1818 C C . PHE A 1 246 ? -1.512 -7.512 -4.551 1.00 98.88 246 PHE A C 1
ATOM 1820 O O . PHE A 1 246 ? -1.715 -8.619 -4.041 1.00 98.88 246 PHE A O 1
ATOM 1827 N N . MET A 1 247 ? -0.303 -7.109 -4.927 1.00 98.88 247 MET A N 1
ATOM 1828 C CA . MET A 1 247 ? 0.905 -7.921 -4.867 1.00 98.88 247 MET A CA 1
ATOM 1829 C C . MET A 1 247 ? 1.913 -7.315 -3.888 1.00 98.88 247 MET A C 1
ATOM 1831 O O . MET A 1 247 ? 2.049 -6.100 -3.776 1.00 98.88 247 MET A O 1
ATOM 1835 N N . THR A 1 248 ? 2.598 -8.183 -3.149 1.00 98.81 248 THR A N 1
ATOM 1836 C CA . THR A 1 248 ? 3.651 -7.851 -2.180 1.00 98.81 248 THR A CA 1
ATOM 1837 C C . THR A 1 248 ? 4.618 -9.042 -2.072 1.00 98.81 248 THR A C 1
ATOM 1839 O O . THR A 1 248 ? 4.525 -9.996 -2.853 1.00 98.81 248 THR A O 1
ATOM 1842 N N . ALA A 1 249 ? 5.554 -9.014 -1.128 1.00 98.44 249 ALA A N 1
ATOM 1843 C CA . ALA A 1 249 ? 6.526 -10.080 -0.926 1.00 98.44 249 ALA A CA 1
ATOM 1844 C C . ALA A 1 249 ? 5.965 -11.278 -0.127 1.00 98.44 249 ALA A C 1
ATOM 1846 O O . ALA A 1 249 ? 4.975 -11.159 0.603 1.00 98.44 249 ALA A O 1
ATOM 1847 N N . ASN A 1 250 ? 6.590 -12.457 -0.239 1.00 98.19 250 ASN A N 1
ATOM 1848 C CA . ASN A 1 250 ? 6.180 -13.629 0.541 1.00 98.19 250 ASN A CA 1
ATOM 1849 C C . ASN A 1 250 ? 6.639 -13.534 1.998 1.00 98.19 250 ASN A C 1
ATOM 1851 O O . ASN A 1 250 ? 5.851 -13.843 2.897 1.00 98.19 250 ASN A O 1
ATOM 1855 N N . HIS A 1 251 ? 7.857 -13.048 2.241 1.00 95.88 251 HIS A N 1
ATOM 1856 C CA . HIS A 1 251 ? 8.400 -12.878 3.585 1.00 95.88 251 HIS A CA 1
ATOM 1857 C C . HIS A 1 251 ? 7.567 -11.905 4.435 1.00 95.88 251 HIS A C 1
ATOM 1859 O O . HIS A 1 251 ? 7.468 -12.135 5.637 1.00 95.88 251 HIS A O 1
ATOM 1865 N N . CYS A 1 252 ? 6.849 -10.939 3.827 1.00 96.06 252 CYS A N 1
ATOM 1866 C CA . CYS A 1 252 ? 5.834 -10.076 4.471 1.00 96.06 252 CYS A CA 1
ATOM 1867 C C . CYS A 1 252 ? 4.736 -10.845 5.238 1.00 96.06 252 CYS A C 1
ATOM 1869 O O . CYS A 1 252 ? 3.986 -10.255 6.013 1.00 96.06 252 CYS A O 1
ATOM 1871 N N . GLY A 1 253 ? 4.638 -12.168 5.066 1.00 95.81 253 GLY A N 1
ATOM 1872 C CA . GLY A 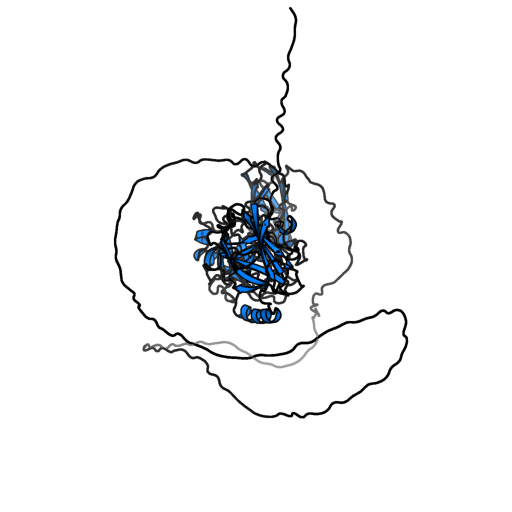1 253 ? 3.923 -13.053 5.985 1.00 95.81 253 GLY A CA 1
ATOM 1873 C C . GLY A 1 253 ? 2.417 -13.151 5.752 1.00 95.81 253 GLY A C 1
ATOM 1874 O O . GLY A 1 253 ? 1.729 -13.836 6.515 1.00 95.81 253 GLY A O 1
ATOM 1875 N N . ILE A 1 254 ? 1.892 -12.517 4.699 1.00 97.81 254 ILE A N 1
ATOM 1876 C CA . ILE A 1 254 ? 0.491 -12.668 4.293 1.00 97.81 254 ILE A CA 1
ATOM 1877 C C . ILE A 1 254 ? 0.254 -14.093 3.774 1.00 97.81 254 ILE A C 1
ATOM 1879 O O . ILE A 1 254 ? 0.955 -14.594 2.896 1.00 97.81 254 ILE A O 1
ATOM 1883 N N . ASN A 1 255 ? -0.755 -14.751 4.333 1.00 97.44 255 ASN A N 1
ATOM 1884 C CA . ASN A 1 255 ? -1.133 -16.129 4.063 1.00 97.44 255 ASN A CA 1
ATOM 1885 C C . ASN A 1 255 ? -2.651 -16.324 4.254 1.00 97.44 255 ASN A C 1
ATOM 1887 O O . ASN A 1 255 ? -3.380 -15.416 4.657 1.00 97.44 255 ASN A O 1
ATOM 1891 N N . THR A 1 256 ? -3.150 -17.534 3.992 1.00 97.44 256 THR A N 1
ATOM 1892 C CA . THR A 1 256 ? -4.585 -17.867 4.089 1.00 97.44 256 THR A CA 1
ATOM 1893 C C . THR A 1 256 ? -5.210 -17.649 5.471 1.00 97.44 256 THR A C 1
ATOM 1895 O O . THR A 1 256 ? -6.430 -17.591 5.560 1.00 97.44 256 THR A O 1
ATOM 1898 N N . GLY A 1 257 ? -4.410 -17.579 6.541 1.00 97.31 257 GLY A N 1
ATOM 1899 C CA . GLY A 1 257 ? -4.873 -17.378 7.916 1.00 97.31 257 GLY A CA 1
ATOM 1900 C C . GLY A 1 257 ? -4.813 -15.935 8.425 1.00 97.31 257 GLY A C 1
ATOM 1901 O O . GLY A 1 257 ? -5.227 -15.706 9.555 1.00 97.31 257 GLY A O 1
ATOM 1902 N N . ASN A 1 258 ? -4.282 -14.979 7.651 1.00 97.62 258 ASN A N 1
ATOM 1903 C CA . ASN A 1 258 ? -4.198 -13.569 8.062 1.00 97.62 258 ASN A CA 1
ATOM 1904 C C . ASN A 1 258 ? -4.452 -12.544 6.938 1.00 97.62 258 ASN A C 1
ATOM 1906 O O . ASN A 1 258 ? -4.395 -11.351 7.218 1.00 97.62 258 ASN A O 1
ATOM 1910 N N . ALA A 1 259 ? -4.758 -12.947 5.698 1.00 98.38 259 ALA A N 1
ATOM 1911 C CA . ALA A 1 259 ? -5.060 -12.005 4.606 1.00 98.38 259 ALA A CA 1
ATOM 1912 C C . ALA A 1 259 ? -6.206 -11.022 4.943 1.00 98.38 259 ALA A C 1
ATOM 1914 O O . ALA A 1 259 ? -6.130 -9.844 4.597 1.00 98.38 259 ALA A O 1
ATOM 1915 N N . ALA A 1 260 ? -7.188 -11.474 5.730 1.00 98.38 260 ALA A N 1
ATOM 1916 C CA . ALA A 1 260 ? -8.267 -10.667 6.309 1.00 98.38 260 ALA A CA 1
ATOM 1917 C C . ALA A 1 260 ? -7.789 -9.468 7.160 1.00 98.38 260 ALA A C 1
ATOM 1919 O O . ALA A 1 260 ? -8.548 -8.535 7.401 1.00 98.38 260 ALA A O 1
ATOM 1920 N N . SER A 1 261 ? -6.536 -9.497 7.626 1.00 98.50 261 SER A N 1
ATOM 1921 C CA . SER A 1 261 ? -5.922 -8.466 8.473 1.00 98.50 261 SER A CA 1
ATOM 1922 C C . SER A 1 261 ? -5.078 -7.437 7.726 1.00 98.50 261 SER A C 1
ATOM 1924 O O . SER A 1 261 ? -4.403 -6.624 8.362 1.00 98.50 261 SER A O 1
ATOM 1926 N N . LEU A 1 262 ? -5.090 -7.487 6.392 1.00 98.56 262 LEU A N 1
ATOM 1927 C CA . LEU A 1 262 ? -4.424 -6.504 5.554 1.00 98.56 262 LEU A CA 1
ATOM 1928 C C . LEU A 1 262 ? -5.152 -5.157 5.644 1.00 98.56 262 LEU A C 1
ATOM 1930 O O . LEU A 1 262 ? -6.354 -5.083 5.400 1.00 98.56 262 LEU A O 1
ATOM 1934 N N . VAL A 1 263 ? -4.405 -4.093 5.932 1.00 98.25 263 VAL A N 1
ATOM 1935 C CA . VAL A 1 263 ? -4.844 -2.702 5.759 1.00 98.25 263 VAL A CA 1
ATOM 1936 C C . VAL A 1 263 ? -3.871 -2.022 4.806 1.00 98.25 263 VAL A C 1
ATOM 1938 O O . VAL A 1 263 ? -2.666 -2.050 5.052 1.00 98.25 263 VAL A O 1
ATOM 1941 N N . VAL A 1 264 ? -4.384 -1.421 3.733 1.00 98.38 264 VAL A N 1
ATOM 1942 C CA . VAL A 1 264 ? -3.595 -0.676 2.738 1.00 98.38 264 VAL A CA 1
ATOM 1943 C C . VAL A 1 264 ? -3.860 0.815 2.904 1.00 98.38 264 VAL A C 1
ATOM 1945 O O . VAL A 1 264 ? -5.020 1.213 3.028 1.00 98.38 264 VAL A O 1
ATOM 1948 N N . TYR A 1 265 ? -2.803 1.626 2.876 1.00 97.19 265 TYR A N 1
ATOM 1949 C CA . TYR A 1 265 ? -2.875 3.086 2.863 1.00 97.19 265 TYR A CA 1
ATOM 1950 C C . TYR A 1 265 ? -2.416 3.605 1.497 1.00 97.19 265 TYR A C 1
ATOM 1952 O O . TYR A 1 265 ? -1.290 3.354 1.063 1.00 97.19 265 TYR A O 1
ATOM 1960 N N . TRP A 1 266 ? -3.303 4.330 0.825 1.00 97.69 266 TRP A N 1
ATOM 1961 C CA . TRP A 1 266 ? -3.088 4.935 -0.485 1.00 97.69 266 TRP A CA 1
ATOM 1962 C C . TRP A 1 266 ? -2.617 6.376 -0.352 1.00 97.69 266 TRP A C 1
ATOM 1964 O O . TRP A 1 266 ? -2.996 7.069 0.590 1.00 97.69 266 TRP A O 1
ATOM 1974 N N . ASN A 1 267 ? -1.836 6.839 -1.331 1.00 96.19 267 ASN A N 1
ATOM 1975 C CA . ASN A 1 267 ? -1.416 8.243 -1.457 1.00 96.19 267 ASN A CA 1
ATOM 1976 C C . ASN A 1 267 ? -0.805 8.828 -0.164 1.00 96.19 267 ASN A C 1
ATOM 1978 O O . ASN A 1 267 ? -0.932 10.017 0.135 1.00 96.19 267 ASN A O 1
ATOM 1982 N N . PHE A 1 268 ? -0.133 7.970 0.609 1.00 95.56 268 PHE A N 1
ATOM 1983 C CA . PHE A 1 268 ? 0.654 8.352 1.772 1.00 95.56 268 PHE A CA 1
ATOM 1984 C C . PHE A 1 268 ? 2.031 8.845 1.306 1.00 95.56 268 PHE A C 1
ATOM 1986 O O . PHE A 1 268 ? 3.018 8.114 1.285 1.00 95.56 268 PHE A O 1
ATOM 1993 N N . GLU A 1 269 ? 2.076 10.085 0.839 1.00 94.38 269 GLU A N 1
ATOM 1994 C CA . GLU A 1 269 ? 3.248 10.683 0.199 1.00 94.38 269 GLU A CA 1
ATOM 1995 C C . GLU A 1 269 ? 3.437 12.142 0.620 1.00 94.38 269 GLU A C 1
ATOM 1997 O O . GLU A 1 269 ? 2.471 12.832 0.956 1.00 94.38 269 GLU A O 1
ATOM 2002 N N . SER A 1 270 ? 4.688 12.604 0.621 1.00 93.38 270 SER A N 1
ATOM 2003 C CA . SER A 1 270 ? 5.040 13.972 1.003 1.00 93.38 270 SER A CA 1
ATOM 2004 C C . SER A 1 270 ? 4.326 14.982 0.089 1.00 93.38 270 SER A C 1
ATOM 2006 O O . SER A 1 270 ? 4.437 14.874 -1.132 1.00 93.38 270 SER A O 1
ATOM 2008 N N . PRO A 1 271 ? 3.633 16.006 0.625 1.00 89.62 271 PRO A N 1
ATOM 2009 C CA . PRO A 1 271 ? 2.930 17.001 -0.190 1.00 89.62 271 PRO A CA 1
ATOM 2010 C C . PRO A 1 271 ? 3.876 18.035 -0.828 1.00 89.62 271 PRO A C 1
ATOM 2012 O O . PRO A 1 271 ? 3.452 18.817 -1.680 1.00 89.62 271 PRO A O 1
ATOM 2015 N N . THR A 1 272 ? 5.147 18.051 -0.416 1.00 91.56 272 THR A N 1
ATOM 2016 C CA . THR A 1 272 ? 6.210 18.916 -0.943 1.00 91.56 272 THR A CA 1
ATOM 2017 C C . THR A 1 272 ? 7.459 18.074 -1.190 1.00 91.56 272 THR A C 1
ATOM 2019 O O . THR A 1 272 ? 7.808 17.247 -0.354 1.00 91.56 272 THR A O 1
ATOM 2022 N N . CYS A 1 273 ? 8.154 18.298 -2.306 1.00 93.75 273 CYS A N 1
ATOM 2023 C CA . CYS A 1 273 ? 9.395 17.588 -2.625 1.00 93.75 273 CYS A CA 1
ATOM 2024 C C . CYS A 1 273 ? 10.510 17.898 -1.610 1.00 93.75 273 CYS A C 1
ATOM 2026 O O . CYS A 1 273 ? 10.765 19.068 -1.310 1.00 93.75 273 CYS A O 1
ATOM 2028 N N . GLY A 1 274 ? 11.184 16.854 -1.119 1.00 88.75 274 GLY A N 1
ATOM 2029 C CA . GLY A 1 274 ? 12.254 16.936 -0.123 1.00 88.75 274 GLY A CA 1
ATOM 2030 C C . GLY A 1 274 ? 11.749 17.193 1.300 1.00 88.75 274 GLY A C 1
ATOM 2031 O O . GLY A 1 274 ? 12.523 17.636 2.151 1.00 88.75 274 GLY A O 1
ATOM 2032 N N . GLN A 1 275 ? 10.453 16.985 1.556 1.00 88.38 275 GLN A N 1
ATOM 2033 C CA . GLN A 1 275 ? 9.865 17.136 2.887 1.00 88.38 275 GLN A CA 1
ATOM 2034 C C . GLN A 1 275 ? 10.029 15.860 3.720 1.00 88.38 275 GLN A C 1
ATOM 2036 O O . GLN A 1 275 ? 10.194 15.982 4.936 1.00 88.38 275 GLN A O 1
ATOM 2041 N N . HIS A 1 276 ? 9.999 14.678 3.084 1.00 86.00 276 HIS A N 1
ATOM 2042 C CA . HIS A 1 276 ? 10.073 13.363 3.741 1.00 86.00 276 HIS A CA 1
ATOM 2043 C C . HIS A 1 276 ? 9.171 13.298 4.984 1.00 86.00 276 HIS A C 1
ATOM 2045 O O . HIS A 1 276 ? 9.635 13.115 6.116 1.00 86.00 276 HIS A O 1
ATOM 2051 N N . GLY A 1 277 ? 7.897 13.646 4.795 1.00 87.44 277 GLY A N 1
ATOM 2052 C CA . GLY A 1 277 ? 6.976 13.923 5.890 1.00 87.44 277 GLY A CA 1
ATOM 2053 C C . GLY A 1 277 ? 5.690 14.617 5.447 1.00 87.44 277 GLY A C 1
ATOM 2054 O O . GLY A 1 277 ? 5.643 15.300 4.423 1.00 87.44 277 GLY A O 1
ATOM 2055 N N . GLY A 1 278 ? 4.658 14.524 6.283 1.00 85.75 278 GLY A N 1
ATOM 2056 C CA . GLY A 1 278 ? 3.380 15.214 6.101 1.00 85.75 278 GLY A CA 1
ATOM 2057 C C . GLY A 1 278 ? 2.395 14.508 5.165 1.00 85.75 278 GLY A C 1
ATOM 2058 O O . GLY A 1 278 ? 1.409 15.131 4.764 1.00 85.75 278 GLY A O 1
ATOM 2059 N N . GLY A 1 279 ? 2.641 13.241 4.822 1.00 89.50 279 GLY A N 1
ATOM 2060 C CA . GLY A 1 279 ? 1.702 12.413 4.073 1.00 89.50 279 GLY A CA 1
ATOM 2061 C C . GLY A 1 279 ? 0.435 12.091 4.871 1.00 89.50 279 GLY A C 1
ATOM 2062 O O . GLY A 1 279 ? 0.396 12.178 6.100 1.00 89.50 279 GLY A O 1
ATOM 2063 N N . SER A 1 280 ? -0.639 11.711 4.171 1.00 90.25 280 SER A N 1
ATOM 2064 C CA . SER A 1 280 ? -1.923 11.381 4.802 1.00 90.25 280 SER A CA 1
ATOM 2065 C C . SER A 1 280 ? -2.196 9.878 4.829 1.00 90.25 280 SER A C 1
ATOM 2067 O O . SER A 1 280 ? -2.151 9.218 3.799 1.00 90.25 280 SER A O 1
ATOM 2069 N N . LEU A 1 281 ? -2.581 9.358 5.997 1.00 90.69 281 LEU A N 1
ATOM 2070 C CA . LEU A 1 281 ? -3.056 7.977 6.182 1.00 90.69 281 LEU A CA 1
ATOM 2071 C C . LEU A 1 281 ? -4.591 7.849 6.044 1.00 90.69 281 LEU A C 1
ATOM 2073 O O . LEU A 1 281 ? -5.161 6.774 6.239 1.00 90.69 281 LEU A O 1
ATOM 2077 N N . ALA A 1 282 ? -5.291 8.942 5.713 1.00 90.75 282 ALA A N 1
ATOM 2078 C CA . ALA A 1 282 ? -6.756 8.991 5.686 1.00 90.75 282 ALA A CA 1
ATOM 2079 C C . ALA A 1 282 ? -7.389 8.195 4.527 1.00 90.75 282 ALA A C 1
ATOM 2081 O O . ALA A 1 282 ? -8.571 7.852 4.585 1.00 90.75 282 ALA A O 1
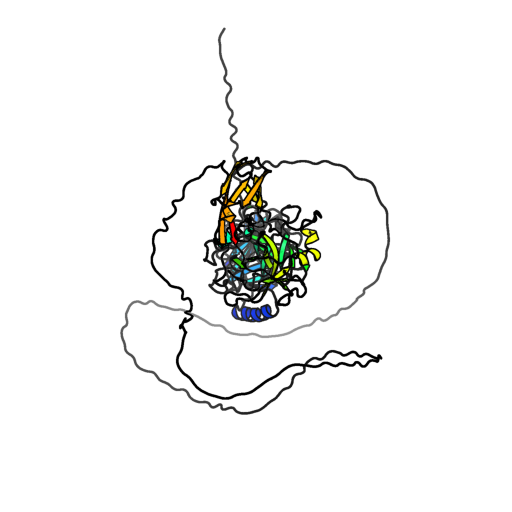ATOM 2082 N N . GLN A 1 283 ? -6.627 7.902 3.469 1.00 93.62 283 GLN A N 1
ATOM 2083 C CA . GLN A 1 283 ? -7.075 7.072 2.352 1.00 93.62 283 GLN A CA 1
ATOM 2084 C C . GLN A 1 283 ? -6.636 5.631 2.608 1.00 93.62 283 GLN A C 1
ATOM 2086 O O . GLN A 1 283 ? -5.506 5.258 2.315 1.00 93.62 283 GLN A O 1
ATOM 2091 N N . ASN A 1 284 ? -7.513 4.828 3.206 1.00 94.75 284 ASN A N 1
ATOM 2092 C CA . ASN A 1 284 ? -7.202 3.444 3.549 1.00 94.75 284 ASN A CA 1
ATOM 2093 C C . ASN A 1 284 ? -8.378 2.495 3.313 1.00 94.75 284 ASN A C 1
ATOM 2095 O O . ASN A 1 284 ? -9.547 2.889 3.295 1.00 94.75 284 ASN A O 1
ATOM 2099 N N . GLN A 1 285 ? -8.029 1.226 3.149 1.00 94.56 285 GLN A N 1
ATOM 2100 C CA . GLN A 1 285 ? -8.941 0.105 2.960 1.00 94.56 285 GLN A CA 1
ATOM 2101 C C . GLN A 1 285 ? -8.445 -1.109 3.745 1.00 94.56 285 GLN A C 1
ATOM 2103 O O . GLN A 1 285 ? -7.262 -1.204 4.068 1.00 94.56 285 GLN A O 1
ATOM 2108 N N . THR A 1 286 ? -9.348 -2.033 4.048 1.00 95.56 286 THR A N 1
ATOM 2109 C CA . THR A 1 286 ? -9.099 -3.177 4.928 1.00 95.56 286 THR A CA 1
ATOM 2110 C C . THR A 1 286 ? -9.735 -4.437 4.359 1.00 95.56 286 THR A C 1
ATOM 2112 O O . THR A 1 286 ? -10.714 -4.336 3.620 1.00 95.56 286 THR A O 1
ATOM 2115 N N . GLY A 1 287 ? -9.176 -5.593 4.705 1.00 97.69 287 GLY A N 1
ATOM 2116 C CA . GLY A 1 287 ? -9.658 -6.897 4.265 1.00 97.69 287 GLY A CA 1
ATOM 2117 C C . GLY A 1 287 ? -9.057 -7.341 2.930 1.00 97.69 287 GLY A C 1
ATOM 2118 O O . GLY A 1 287 ? -8.884 -6.562 1.985 1.00 97.69 287 GLY A O 1
ATOM 2119 N N . SER A 1 288 ? -8.685 -8.619 2.867 1.00 98.56 288 SER A N 1
ATOM 2120 C CA . SER A 1 288 ? -8.302 -9.270 1.618 1.00 98.56 288 SER A CA 1
ATOM 2121 C C . SER A 1 288 ? -8.408 -10.789 1.711 1.00 98.56 288 SER A C 1
ATOM 2123 O O . SER A 1 288 ? -8.296 -11.404 2.777 1.00 98.56 288 SER A O 1
ATOM 2125 N N . PHE A 1 289 ? -8.510 -11.424 0.552 1.00 98.38 289 PHE A N 1
ATOM 2126 C CA . PHE A 1 289 ? -8.426 -12.863 0.395 1.00 98.38 289 PHE A CA 1
ATOM 2127 C C . PHE A 1 289 ? -7.103 -13.258 -0.260 1.00 98.38 289 PHE A C 1
ATOM 2129 O O . PHE A 1 289 ? -6.755 -12.792 -1.344 1.00 98.38 289 PHE A O 1
ATOM 2136 N N . PHE A 1 290 ? -6.402 -14.218 0.340 1.00 98.69 290 PHE A N 1
ATOM 2137 C CA . PHE A 1 290 ? -5.212 -14.825 -0.257 1.00 98.69 290 PHE A CA 1
ATOM 2138 C C . PHE A 1 290 ? -5.513 -15.451 -1.636 1.00 98.69 290 PHE A C 1
ATOM 2140 O O . PHE A 1 290 ? -6.572 -16.062 -1.834 1.00 98.69 290 PHE A O 1
ATOM 2147 N N . ARG A 1 291 ? -4.583 -15.320 -2.596 1.00 98.69 291 ARG A N 1
ATOM 2148 C CA . ARG A 1 291 ? -4.734 -15.847 -3.967 1.00 98.69 291 ARG A CA 1
ATOM 2149 C C . ARG A 1 291 ? -3.603 -16.776 -4.389 1.00 98.69 291 ARG A C 1
ATOM 2151 O O . ARG A 1 291 ? -3.882 -17.879 -4.863 1.00 98.69 291 ARG A O 1
ATOM 2158 N N . ALA A 1 292 ? -2.355 -16.360 -4.215 1.00 98.62 292 ALA A N 1
ATOM 2159 C CA . ALA A 1 292 ? -1.175 -17.174 -4.494 1.00 98.62 292 ALA A CA 1
ATOM 2160 C C . ALA A 1 292 ? 0.027 -16.665 -3.698 1.00 98.62 292 ALA A C 1
ATOM 2162 O O . ALA A 1 292 ? 0.087 -15.490 -3.356 1.00 98.62 292 ALA A O 1
ATOM 2163 N N . SER A 1 293 ? 1.012 -17.525 -3.459 1.00 98.56 293 SER A N 1
ATOM 2164 C CA . SER A 1 293 ? 2.350 -17.089 -3.069 1.00 98.56 293 SER A CA 1
ATOM 2165 C C . SER A 1 293 ? 3.392 -18.128 -3.462 1.00 98.56 293 SER A C 1
ATOM 2167 O O . SER A 1 293 ? 3.067 -19.301 -3.674 1.00 98.56 293 SER A O 1
ATOM 2169 N N . TYR A 1 294 ? 4.649 -17.706 -3.551 1.00 98.50 294 TYR A N 1
ATOM 2170 C CA . TYR A 1 294 ? 5.774 -18.602 -3.781 1.00 98.50 294 TYR A CA 1
ATOM 2171 C C . TYR A 1 294 ? 7.040 -18.034 -3.148 1.00 98.50 294 TYR A C 1
ATOM 2173 O O . TYR A 1 294 ? 7.462 -16.931 -3.482 1.00 98.50 294 TYR A O 1
ATOM 2181 N N . SER A 1 295 ? 7.658 -18.798 -2.247 1.00 97.62 295 SER A N 1
ATOM 2182 C CA . SER A 1 295 ? 8.807 -18.333 -1.465 1.00 97.62 295 SER A CA 1
ATOM 2183 C C . SER A 1 295 ? 10.106 -18.225 -2.267 1.00 97.62 295 SER A C 1
ATOM 2185 O O . SER A 1 295 ? 10.965 -17.429 -1.912 1.00 97.62 295 SER A O 1
ATOM 2187 N N . ALA A 1 296 ? 10.280 -18.990 -3.352 1.00 98.00 296 ALA A N 1
ATOM 2188 C CA . ALA A 1 296 ? 11.546 -18.984 -4.094 1.00 98.00 296 ALA A CA 1
ATOM 2189 C C . ALA A 1 296 ? 11.726 -17.750 -4.998 1.00 98.00 296 ALA A C 1
ATOM 2191 O O . ALA A 1 296 ? 12.859 -17.358 -5.245 1.00 98.00 296 ALA A O 1
ATOM 2192 N N . SER A 1 297 ? 10.635 -17.122 -5.453 1.00 98.38 297 SER A N 1
ATOM 2193 C CA . SER A 1 297 ? 10.635 -15.770 -6.043 1.00 98.38 297 SER A CA 1
ATOM 2194 C C . SER A 1 297 ? 9.928 -14.752 -5.141 1.00 98.38 297 SER A C 1
ATOM 2196 O O . SER A 1 297 ? 9.452 -13.733 -5.628 1.00 98.38 297 SER A O 1
ATOM 2198 N N . ASP A 1 298 ? 9.834 -15.071 -3.846 1.00 98.56 298 ASP A N 1
ATOM 2199 C CA . ASP A 1 298 ? 9.339 -14.242 -2.746 1.00 98.56 298 ASP A CA 1
ATOM 2200 C C . ASP A 1 298 ? 8.109 -13.364 -3.048 1.00 98.56 298 ASP A C 1
ATOM 2202 O O . ASP A 1 298 ? 8.084 -12.188 -2.706 1.00 98.56 298 ASP A O 1
ATOM 2206 N N . PHE A 1 299 ? 7.066 -13.903 -3.689 1.00 98.75 299 PHE A N 1
ATOM 2207 C CA . PHE A 1 299 ? 5.844 -13.136 -3.978 1.00 98.75 299 PHE A CA 1
ATOM 2208 C C . PHE A 1 299 ? 4.635 -13.637 -3.187 1.00 98.75 299 PHE A C 1
ATOM 2210 O O . PHE A 1 299 ? 4.482 -14.842 -2.979 1.00 98.75 299 PHE A O 1
ATOM 2217 N N . THR A 1 300 ? 3.726 -12.723 -2.849 1.00 98.88 300 THR A N 1
ATOM 2218 C CA . THR A 1 300 ? 2.344 -13.010 -2.449 1.00 98.88 300 THR A CA 1
ATOM 2219 C C . THR A 1 300 ? 1.382 -12.137 -3.256 1.00 98.88 300 THR A C 1
ATOM 2221 O O . THR A 1 300 ? 1.597 -10.940 -3.421 1.00 98.88 300 THR A O 1
ATOM 2224 N N . LEU A 1 301 ? 0.297 -12.746 -3.730 1.00 98.94 301 LEU A N 1
ATOM 2225 C CA . LEU A 1 301 ? -0.852 -12.100 -4.350 1.00 98.94 301 LEU A CA 1
ATOM 2226 C C . LEU A 1 301 ? -2.078 -12.273 -3.444 1.00 98.94 301 LEU A C 1
ATOM 2228 O O . LEU A 1 301 ? -2.411 -13.395 -3.038 1.00 98.94 301 LEU A O 1
ATOM 2232 N N . VAL A 1 302 ? -2.788 -11.176 -3.201 1.00 98.88 302 VAL A N 1
ATOM 2233 C CA . VAL A 1 302 ? -4.130 -11.159 -2.608 1.00 98.88 302 VAL A CA 1
ATOM 2234 C C . VAL A 1 302 ? -5.127 -10.507 -3.566 1.00 98.88 302 VAL A C 1
ATOM 2236 O O . VAL A 1 302 ? -4.753 -9.837 -4.525 1.00 98.88 302 VAL A O 1
ATOM 2239 N N . GLU A 1 303 ? -6.411 -10.715 -3.309 1.00 98.75 303 GLU A N 1
ATOM 2240 C CA . GLU A 1 303 ? -7.500 -9.914 -3.864 1.00 98.75 303 GLU A CA 1
ATOM 2241 C C . GLU A 1 303 ? -8.154 -9.188 -2.694 1.00 98.75 303 GLU A C 1
ATOM 2243 O O . GLU A 1 303 ? -8.565 -9.836 -1.733 1.00 98.75 303 GLU A O 1
ATOM 2248 N N . LEU A 1 304 ? -8.187 -7.863 -2.749 1.00 98.62 304 LEU A N 1
ATOM 2249 C CA . LEU A 1 304 ? -8.757 -7.015 -1.704 1.00 98.62 304 LEU A CA 1
ATOM 2250 C C . LEU A 1 304 ? -10.282 -7.191 -1.674 1.00 98.62 304 LEU A C 1
ATOM 2252 O O . LEU A 1 304 ? -10.885 -7.545 -2.689 1.00 98.62 304 LEU A O 1
ATOM 2256 N N . ASP A 1 305 ? -10.905 -6.956 -0.522 1.00 94.44 305 ASP A N 1
ATOM 2257 C CA . ASP A 1 305 ? -12.339 -7.234 -0.347 1.00 94.44 305 ASP A CA 1
ATOM 2258 C C . ASP A 1 305 ? -13.243 -6.352 -1.219 1.00 94.44 305 ASP A C 1
ATOM 2260 O O . ASP A 1 305 ? -14.294 -6.796 -1.688 1.00 94.44 305 ASP A O 1
ATOM 2264 N N . GLU A 1 306 ? -12.814 -5.114 -1.464 1.00 90.50 306 GLU A N 1
ATOM 2265 C CA . GLU A 1 306 ? -13.524 -4.112 -2.252 1.00 90.50 306 GLU A CA 1
ATOM 2266 C C . GLU A 1 306 ? -12.597 -3.447 -3.282 1.00 90.50 306 GLU A C 1
ATOM 2268 O O . GLU A 1 306 ? -11.367 -3.501 -3.194 1.00 90.50 306 GLU A O 1
ATOM 2273 N N . LEU A 1 307 ? -13.205 -2.781 -4.268 1.00 90.50 307 LEU A N 1
ATOM 2274 C CA . LEU A 1 307 ? -12.487 -1.884 -5.171 1.00 90.50 307 LEU A CA 1
ATOM 2275 C C . LEU A 1 307 ? -11.992 -0.648 -4.394 1.00 90.50 307 LEU A C 1
ATOM 2277 O O . LEU A 1 307 ? -12.775 -0.082 -3.625 1.00 90.50 307 LEU A O 1
ATOM 2281 N N . PRO A 1 308 ? -10.758 -0.160 -4.632 1.00 91.94 308 PRO A N 1
ATOM 2282 C CA . PRO A 1 308 ? -10.314 1.127 -4.106 1.00 91.94 308 PRO A CA 1
ATOM 2283 C C . PRO A 1 308 ? -11.294 2.248 -4.476 1.00 91.94 308 PRO A C 1
ATOM 2285 O O . PRO A 1 308 ? -11.804 2.290 -5.599 1.00 91.94 308 PRO A O 1
ATOM 2288 N N . ASN A 1 309 ? -11.554 3.175 -3.550 1.00 86.31 309 ASN A N 1
ATOM 2289 C CA . ASN A 1 309 ? -12.512 4.257 -3.779 1.00 86.31 309 ASN A CA 1
ATOM 2290 C C . ASN A 1 309 ? -12.078 5.110 -4.993 1.00 86.31 309 ASN A C 1
ATOM 2292 O O . ASN A 1 309 ? -10.954 5.620 -4.990 1.00 86.31 309 ASN A O 1
ATOM 2296 N N . PRO A 1 310 ? -12.958 5.350 -5.988 1.00 82.50 310 PRO A N 1
ATOM 2297 C CA . PRO A 1 310 ? -12.642 6.170 -7.159 1.00 82.50 310 PRO A CA 1
ATOM 2298 C C . PRO A 1 310 ? -12.077 7.562 -6.858 1.00 82.50 310 PRO A C 1
ATOM 2300 O O . PRO A 1 310 ? -11.301 8.098 -7.642 1.00 82.50 310 PRO A O 1
ATOM 2303 N N . ALA A 1 311 ? -12.418 8.150 -5.707 1.00 82.75 311 ALA A N 1
ATOM 2304 C CA . ALA A 1 311 ? -11.891 9.447 -5.286 1.00 82.75 311 ALA A CA 1
ATOM 2305 C C . ALA A 1 311 ? -10.391 9.435 -4.915 1.00 82.75 311 ALA A C 1
ATOM 2307 O O . ALA A 1 311 ? -9.825 10.505 -4.703 1.00 82.75 311 ALA A O 1
ATOM 2308 N N . TRP A 1 312 ? -9.759 8.261 -4.809 1.00 91.06 312 TRP A N 1
ATOM 2309 C CA . TRP A 1 312 ? -8.330 8.107 -4.509 1.00 91.06 312 TRP A CA 1
ATOM 2310 C C . TRP A 1 312 ? -7.458 7.954 -5.764 1.00 91.06 312 TRP A C 1
ATOM 2312 O O . TRP A 1 312 ? -6.239 7.990 -5.644 1.00 91.06 312 TRP A O 1
ATOM 2322 N N . GLY A 1 313 ? -8.045 7.785 -6.957 1.00 87.56 313 GLY A N 1
ATOM 2323 C CA . GLY A 1 313 ? -7.282 7.705 -8.213 1.00 87.56 313 GLY A CA 1
ATOM 2324 C C . GLY A 1 313 ? -6.314 6.517 -8.309 1.00 87.56 313 GLY A C 1
ATOM 2325 O O . GLY A 1 313 ? -5.324 6.603 -9.024 1.00 87.56 313 GLY A O 1
ATOM 2326 N N . VAL A 1 314 ? -6.566 5.432 -7.567 1.00 95.38 314 VAL A N 1
ATOM 2327 C CA . VAL A 1 314 ? -5.692 4.248 -7.532 1.00 95.38 314 VAL A CA 1
ATOM 2328 C C . VAL A 1 314 ? -5.690 3.546 -8.893 1.00 95.38 314 VAL A C 1
ATOM 2330 O O . VAL A 1 314 ? -6.736 3.096 -9.371 1.00 95.38 314 VAL A O 1
ATOM 2333 N N . THR A 1 315 ? -4.504 3.441 -9.488 1.00 96.62 315 THR A N 1
ATOM 2334 C CA . THR A 1 315 ? -4.235 2.766 -10.764 1.00 96.62 315 THR A CA 1
ATOM 2335 C C . THR A 1 315 ? -3.795 1.314 -10.540 1.00 96.62 315 THR A C 1
ATOM 2337 O O . THR A 1 315 ? -3.629 0.865 -9.407 1.00 96.62 315 THR A O 1
ATOM 2340 N N . TYR A 1 316 ? -3.639 0.549 -11.622 1.00 98.56 316 TYR A N 1
ATOM 2341 C CA . TYR A 1 316 ? -3.268 -0.868 -11.612 1.00 98.56 316 TYR A CA 1
ATOM 2342 C C . TYR A 1 316 ? -1.996 -1.040 -12.437 1.00 98.56 316 TYR A C 1
ATOM 2344 O O . TYR A 1 316 ? -2.041 -0.902 -13.658 1.00 98.56 316 TYR A O 1
ATOM 2352 N N . ALA A 1 317 ? -0.866 -1.331 -11.791 1.00 98.75 317 ALA A N 1
ATOM 2353 C CA . ALA A 1 317 ? 0.439 -1.358 -12.442 1.00 98.75 317 ALA A CA 1
ATOM 2354 C C . ALA A 1 317 ? 0.512 -2.409 -13.562 1.00 98.75 317 ALA A C 1
ATOM 2356 O O . ALA A 1 317 ? 0.045 -3.546 -13.410 1.00 98.75 317 ALA A O 1
ATOM 2357 N N . GLY A 1 318 ? 1.121 -2.016 -14.682 1.00 98.31 318 GLY A N 1
ATOM 2358 C CA . GLY A 1 318 ? 1.448 -2.911 -15.785 1.00 98.31 318 GLY A CA 1
ATOM 2359 C C . GLY A 1 318 ? 2.534 -3.924 -15.417 1.00 98.31 318 GLY A C 1
ATOM 2360 O O . GLY A 1 318 ? 3.234 -3.767 -14.419 1.00 98.31 318 GLY A O 1
ATOM 2361 N N . TRP A 1 319 ? 2.716 -4.965 -16.224 1.00 98.75 319 TRP A N 1
ATOM 2362 C CA . TRP A 1 319 ? 3.707 -6.016 -15.969 1.00 98.75 319 TRP A CA 1
ATOM 2363 C C . TRP A 1 319 ? 4.329 -6.577 -17.244 1.00 98.75 319 TRP A C 1
ATOM 2365 O O . TRP A 1 319 ? 3.697 -6.607 -18.297 1.00 98.75 319 TRP A O 1
ATOM 2375 N N . ASP A 1 320 ? 5.566 -7.061 -17.124 1.00 98.31 320 ASP A N 1
ATOM 2376 C CA . ASP A 1 320 ? 6.268 -7.836 -18.144 1.00 98.31 320 ASP A CA 1
ATOM 2377 C C . ASP A 1 320 ? 6.704 -9.176 -17.540 1.00 98.31 320 ASP A C 1
ATOM 2379 O O . ASP A 1 320 ? 7.451 -9.240 -16.563 1.00 98.31 320 ASP A O 1
ATOM 2383 N N . LYS A 1 321 ? 6.235 -10.276 -18.138 1.00 97.19 321 LYS A N 1
ATOM 2384 C CA . LYS A 1 321 ? 6.643 -11.637 -17.755 1.00 97.19 321 LYS A CA 1
ATOM 2385 C C . LYS A 1 321 ? 7.764 -12.208 -18.619 1.00 97.19 321 LYS A C 1
ATOM 2387 O O . LYS A 1 321 ? 8.010 -13.418 -18.577 1.00 97.19 321 LYS A O 1
ATOM 2392 N N . SER A 1 322 ? 8.413 -11.390 -19.442 1.00 95.94 322 SER A N 1
ATOM 2393 C CA . SER A 1 322 ? 9.645 -11.773 -20.116 1.00 95.94 322 SER A CA 1
ATOM 2394 C C . SER A 1 322 ? 10.753 -12.076 -19.095 1.00 95.94 322 SER A C 1
ATOM 2396 O O . SER A 1 322 ? 10.724 -11.660 -17.936 1.00 95.94 322 SER A O 1
ATOM 2398 N N . SER A 1 323 ? 11.741 -12.865 -19.509 1.00 92.88 323 SER A N 1
ATOM 2399 C CA . SER A 1 323 ? 12.927 -13.164 -18.698 1.00 92.88 323 SER A CA 1
ATOM 2400 C C . SER A 1 323 ? 14.126 -12.300 -19.099 1.00 92.88 323 SER A C 1
ATOM 2402 O O . SER A 1 323 ? 15.265 -12.745 -18.964 1.00 92.88 323 SER A O 1
ATOM 2404 N N . ALA A 1 324 ? 13.883 -11.124 -19.685 1.00 92.62 324 ALA A N 1
ATOM 2405 C CA . ALA A 1 324 ? 14.935 -10.160 -19.970 1.00 92.62 324 ALA A CA 1
ATOM 2406 C C . ALA A 1 324 ? 15.368 -9.460 -18.674 1.00 92.62 324 ALA A C 1
ATOM 2408 O O . ALA A 1 324 ? 14.565 -9.282 -17.755 1.00 92.62 324 ALA A O 1
ATOM 2409 N N . ASP A 1 325 ? 16.637 -9.067 -18.608 1.00 95.50 325 ASP A N 1
ATOM 2410 C CA . ASP A 1 325 ? 17.140 -8.200 -17.545 1.00 95.50 325 ASP A CA 1
ATOM 2411 C C . ASP A 1 325 ? 16.981 -6.742 -18.018 1.00 95.50 325 ASP A C 1
ATOM 2413 O O . ASP A 1 325 ? 17.467 -6.413 -19.107 1.00 95.50 325 ASP A O 1
ATOM 2417 N N . PRO A 1 326 ? 16.259 -5.880 -17.274 1.00 95.06 326 PRO A N 1
ATOM 2418 C CA . PRO A 1 326 ? 16.140 -4.461 -17.596 1.00 95.06 326 PRO A CA 1
ATOM 2419 C C . PRO A 1 326 ? 17.498 -3.770 -17.772 1.00 95.06 326 PRO A C 1
ATOM 2421 O O . PRO A 1 326 ? 18.425 -4.005 -16.995 1.00 95.06 326 PRO A O 1
ATOM 2424 N N . ALA A 1 327 ? 17.587 -2.888 -18.773 1.00 95.38 327 ALA A N 1
ATOM 2425 C CA . ALA A 1 327 ? 18.777 -2.077 -19.065 1.00 95.38 327 ALA A CA 1
ATOM 2426 C C . ALA A 1 327 ? 18.969 -0.879 -18.111 1.00 95.38 327 ALA A C 1
ATOM 2428 O O . ALA A 1 327 ? 20.036 -0.279 -18.108 1.00 95.38 327 ALA A O 1
ATOM 2429 N N . SER A 1 328 ? 17.920 -0.553 -17.360 1.00 97.25 328 SER A N 1
ATOM 2430 C CA . SER A 1 328 ? 17.836 0.350 -16.210 1.00 97.25 328 SER A CA 1
ATOM 2431 C C . SER A 1 328 ? 16.537 -0.008 -15.469 1.00 97.25 328 SER A C 1
ATOM 2433 O O . SER A 1 328 ? 15.705 -0.742 -16.020 1.00 97.25 328 SER A O 1
ATOM 2435 N N . ALA A 1 329 ? 16.341 0.438 -14.230 1.00 98.12 329 ALA A N 1
ATOM 2436 C CA . ALA A 1 329 ? 15.156 0.091 -13.447 1.00 98.12 329 ALA A CA 1
ATOM 2437 C C . ALA A 1 329 ? 14.746 1.181 -12.447 1.00 98.12 329 ALA A C 1
ATOM 2439 O O . ALA A 1 329 ? 15.559 2.003 -12.026 1.00 98.12 329 ALA A O 1
ATOM 2440 N N . VAL A 1 330 ? 13.469 1.169 -12.054 1.00 98.81 330 VAL A N 1
ATOM 2441 C CA . VAL A 1 330 ? 12.894 2.128 -11.098 1.00 98.81 330 VAL A CA 1
ATOM 2442 C C . VAL A 1 330 ? 12.080 1.395 -10.040 1.00 98.81 330 VAL A C 1
ATOM 2444 O O . VAL A 1 330 ? 11.297 0.506 -10.365 1.00 98.81 330 VAL A O 1
ATOM 2447 N N . ALA A 1 331 ? 12.241 1.774 -8.775 1.00 98.81 331 ALA A N 1
ATOM 2448 C CA . ALA A 1 331 ? 11.417 1.296 -7.670 1.00 98.81 331 ALA A CA 1
ATOM 2449 C C . ALA A 1 331 ? 10.569 2.436 -7.103 1.00 98.81 331 ALA A C 1
ATOM 2451 O O . ALA A 1 331 ? 11.072 3.539 -6.899 1.00 98.81 331 ALA A O 1
ATOM 2452 N N . ILE A 1 332 ? 9.300 2.154 -6.803 1.00 98.88 332 ILE A N 1
ATOM 2453 C CA . ILE A 1 332 ? 8.391 3.067 -6.092 1.00 98.88 332 ILE A CA 1
ATOM 2454 C C . ILE A 1 332 ? 7.956 2.349 -4.816 1.00 98.88 332 ILE A C 1
ATOM 2456 O O . ILE A 1 332 ? 7.381 1.264 -4.885 1.00 98.88 332 ILE A O 1
ATOM 2460 N N . HIS A 1 333 ? 8.284 2.898 -3.648 1.00 98.44 333 HIS A N 1
ATOM 2461 C CA . HIS A 1 333 ? 8.279 2.139 -2.393 1.00 98.44 333 HIS A CA 1
ATOM 2462 C C . HIS A 1 333 ? 7.989 2.993 -1.153 1.00 98.44 333 HIS A C 1
ATOM 2464 O O . HIS A 1 333 ? 7.953 4.218 -1.236 1.00 98.44 333 HIS A O 1
ATOM 2470 N N . HIS A 1 334 ? 7.756 2.346 -0.008 1.00 96.50 334 HIS A N 1
ATOM 2471 C CA . HIS A 1 334 ? 7.625 3.004 1.295 1.00 96.50 334 HIS A CA 1
ATOM 2472 C C . HIS A 1 334 ? 8.772 2.589 2.235 1.00 96.50 334 HIS A C 1
ATOM 2474 O O . HIS A 1 334 ? 8.638 1.613 2.986 1.00 96.50 334 HIS A O 1
ATOM 2480 N N . PRO A 1 335 ? 9.905 3.312 2.211 1.00 92.75 335 PRO A N 1
ATOM 2481 C CA . PRO A 1 335 ? 11.039 3.027 3.081 1.00 92.75 335 PRO A CA 1
ATOM 2482 C C . PRO A 1 335 ? 10.654 3.314 4.536 1.00 92.75 335 PRO A C 1
ATOM 2484 O O . PRO A 1 335 ? 9.984 4.299 4.814 1.00 92.75 335 PRO A O 1
ATOM 2487 N N . SER A 1 336 ? 11.036 2.457 5.484 1.00 86.38 336 SER A N 1
ATOM 2488 C CA . SER A 1 336 ? 10.803 2.649 6.929 1.00 86.38 336 SER A CA 1
ATOM 2489 C C . SER A 1 336 ? 9.331 2.804 7.389 1.00 86.38 336 SER A C 1
ATOM 2491 O O . SER A 1 336 ? 9.087 3.178 8.535 1.00 86.38 336 SER A O 1
ATOM 2493 N N . THR A 1 337 ? 8.328 2.428 6.576 1.00 82.69 337 THR A N 1
ATOM 2494 C CA . THR A 1 337 ? 6.884 2.776 6.755 1.00 82.69 337 THR A CA 1
ATOM 2495 C C . THR A 1 337 ? 6.556 4.263 6.578 1.00 82.69 337 THR A C 1
ATOM 2497 O O . THR A 1 337 ? 5.515 4.736 7.040 1.00 82.69 337 THR A O 1
ATOM 2500 N N . ASP A 1 338 ? 7.450 5.004 5.939 1.00 88.38 338 ASP A N 1
ATOM 2501 C CA . ASP A 1 338 ? 7.392 6.451 5.758 1.00 88.38 338 ASP A CA 1
ATOM 2502 C C . ASP A 1 338 ? 6.726 6.816 4.417 1.00 88.38 338 ASP A C 1
ATOM 2504 O O . ASP A 1 338 ? 6.203 5.955 3.693 1.00 88.38 338 ASP A O 1
ATOM 2508 N N . GLU A 1 339 ? 6.692 8.108 4.096 1.00 92.56 339 GLU A N 1
ATOM 2509 C CA . GLU A 1 339 ? 6.116 8.616 2.857 1.00 92.56 339 GLU A CA 1
ATOM 2510 C C . GLU A 1 339 ? 6.701 7.956 1.590 1.00 92.56 339 GLU A C 1
ATOM 2512 O O . GLU A 1 339 ? 7.890 7.640 1.484 1.00 92.56 339 GLU A O 1
ATOM 2517 N N . LYS A 1 340 ? 5.826 7.761 0.594 1.00 97.50 340 LYS A N 1
ATOM 2518 C CA . LYS A 1 340 ? 6.153 7.098 -0.672 1.00 97.50 340 LYS A CA 1
ATOM 2519 C C . LYS A 1 340 ? 7.342 7.771 -1.367 1.00 97.50 340 LYS A C 1
ATOM 2521 O O . LYS A 1 340 ? 7.331 8.977 -1.635 1.00 97.50 340 LYS A O 1
ATOM 2526 N N . SER A 1 341 ? 8.329 6.958 -1.715 1.00 97.88 341 SER A N 1
ATOM 2527 C CA . SER A 1 341 ? 9.585 7.355 -2.344 1.00 97.88 341 SER A CA 1
ATOM 2528 C C . SER A 1 341 ? 9.789 6.663 -3.696 1.00 97.88 341 SER A C 1
ATOM 2530 O O . SER A 1 341 ? 9.155 5.649 -3.995 1.00 97.88 341 SER A O 1
ATOM 2532 N N . ILE A 1 342 ? 10.684 7.213 -4.515 1.00 98.75 342 ILE A N 1
ATOM 2533 C CA . ILE A 1 342 ? 11.118 6.666 -5.805 1.00 98.75 342 ILE A CA 1
ATOM 2534 C C . ILE A 1 342 ? 12.647 6.506 -5.834 1.00 98.75 342 ILE A C 1
ATOM 2536 O O . ILE A 1 342 ? 13.374 7.209 -5.127 1.00 98.75 342 ILE A O 1
ATOM 2540 N N . SER A 1 343 ? 13.162 5.529 -6.581 1.00 98.75 343 SER A N 1
ATOM 2541 C CA . SER A 1 343 ? 14.602 5.234 -6.683 1.00 98.75 343 SER A CA 1
ATOM 2542 C C . SER A 1 343 ? 14.961 4.652 -8.051 1.00 98.75 343 SER A C 1
ATOM 2544 O O . SER A 1 343 ? 14.141 3.960 -8.653 1.00 98.75 343 SER A O 1
ATOM 2546 N N . PHE A 1 344 ? 16.169 4.943 -8.541 1.00 98.62 344 PHE A N 1
ATOM 2547 C CA . PHE A 1 344 ? 16.605 4.714 -9.921 1.00 98.62 344 PHE A CA 1
ATOM 2548 C C . PHE A 1 344 ? 17.958 3.995 -9.987 1.00 98.62 344 PHE A C 1
ATOM 2550 O O . PHE A 1 344 ? 18.896 4.336 -9.268 1.00 98.62 344 PHE A O 1
ATOM 2557 N N . GLU A 1 345 ? 18.031 3.019 -10.884 1.00 98.06 345 GLU A N 1
ATOM 2558 C CA . GLU A 1 345 ? 19.214 2.277 -11.331 1.00 98.06 345 GLU A CA 1
ATOM 2559 C C . GLU A 1 345 ? 19.335 2.565 -12.832 1.00 98.06 345 GLU A C 1
ATOM 2561 O O . GLU A 1 345 ? 18.409 2.258 -13.590 1.00 98.06 345 GLU A O 1
ATOM 2566 N N . TYR A 1 346 ? 20.407 3.227 -13.266 1.00 97.50 346 TYR A N 1
ATOM 2567 C CA . TYR A 1 346 ? 20.608 3.623 -14.663 1.00 97.50 346 TYR A CA 1
ATOM 2568 C C . TYR A 1 346 ? 21.476 2.631 -15.448 1.00 97.50 346 TYR A C 1
ATOM 2570 O O . TYR A 1 346 ? 21.541 2.753 -16.677 1.00 97.50 346 TYR A O 1
ATOM 2578 N N . ASP A 1 347 ? 22.101 1.659 -14.778 1.00 96.06 347 ASP A N 1
ATOM 2579 C CA . ASP A 1 347 ? 22.882 0.598 -15.405 1.00 96.06 347 ASP A CA 1
ATOM 2580 C C . ASP A 1 347 ? 22.066 -0.709 -15.579 1.00 96.06 347 ASP A C 1
ATOM 2582 O O . ASP A 1 347 ? 21.008 -0.913 -14.971 1.00 96.06 347 ASP A O 1
ATOM 2586 N N . PRO A 1 348 ? 22.519 -1.640 -16.447 1.00 97.06 348 PRO A N 1
ATOM 2587 C CA . PRO A 1 348 ? 21.824 -2.903 -16.661 1.00 97.06 348 PRO A CA 1
ATOM 2588 C C . PRO A 1 348 ? 21.807 -3.797 -15.418 1.00 97.06 348 PRO A C 1
ATOM 2590 O O . PRO A 1 348 ? 22.846 -4.188 -14.880 1.00 97.06 348 PRO A O 1
ATOM 2593 N N . THR A 1 349 ? 20.602 -4.210 -15.035 1.00 98.12 349 THR A N 1
ATOM 2594 C CA . THR A 1 349 ? 20.365 -5.158 -13.939 1.00 98.12 349 THR A CA 1
ATOM 2595 C C . THR A 1 349 ? 20.900 -6.562 -14.263 1.00 98.12 349 THR A C 1
ATOM 2597 O O . THR A 1 349 ? 21.259 -6.869 -15.403 1.00 98.12 349 THR A O 1
ATOM 2600 N N . SER A 1 350 ? 20.954 -7.456 -13.266 1.00 98.19 350 SER A N 1
ATOM 2601 C CA . SER A 1 350 ? 21.459 -8.825 -13.470 1.00 98.19 350 SER A CA 1
ATOM 2602 C C . SER A 1 350 ? 20.602 -9.915 -12.829 1.00 98.19 350 SER A C 1
ATOM 2604 O O . SER A 1 350 ? 20.202 -9.815 -11.674 1.00 98.19 350 SER A O 1
ATOM 2606 N N . THR A 1 351 ? 20.365 -11.009 -13.553 1.00 98.38 351 THR A N 1
ATOM 2607 C CA . THR A 1 351 ? 19.760 -12.227 -12.996 1.00 98.38 351 THR A CA 1
ATOM 2608 C C . THR A 1 351 ? 20.690 -12.893 -11.975 1.00 98.38 351 THR A C 1
ATOM 2610 O O . THR A 1 351 ? 21.827 -13.225 -12.319 1.00 98.38 351 THR A O 1
ATOM 2613 N N . THR A 1 352 ? 20.208 -13.192 -10.766 1.00 98.50 352 THR A N 1
ATOM 2614 C CA . THR A 1 352 ? 20.954 -13.954 -9.746 1.00 98.50 352 THR A CA 1
ATOM 2615 C C . THR A 1 352 ? 20.032 -14.797 -8.840 1.00 98.50 352 THR A C 1
ATOM 2617 O O . THR A 1 352 ? 18.808 -14.814 -8.988 1.00 98.50 352 THR A O 1
ATOM 2620 N N . SER A 1 353 ? 20.634 -15.514 -7.883 1.00 98.31 353 SER A N 1
ATOM 2621 C CA . SER A 1 353 ? 19.963 -15.986 -6.658 1.00 98.31 353 SER A CA 1
ATOM 2622 C C . SER A 1 353 ? 19.759 -14.839 -5.662 1.00 98.31 353 SER A C 1
ATOM 2624 O O . SER A 1 353 ? 20.563 -13.906 -5.642 1.00 98.31 353 SER A O 1
ATOM 2626 N N . TYR A 1 354 ? 18.783 -14.955 -4.753 1.00 97.94 354 TYR A N 1
ATOM 2627 C CA . TYR A 1 354 ? 18.651 -14.032 -3.614 1.00 97.94 354 TYR A CA 1
ATOM 2628 C C . TYR A 1 354 ? 19.962 -13.922 -2.815 1.00 97.94 354 TYR A C 1
ATOM 2630 O O . TYR A 1 354 ? 20.600 -14.940 -2.531 1.00 97.94 354 TYR A O 1
ATOM 2638 N N . LEU A 1 355 ? 20.382 -12.690 -2.498 1.00 96.62 355 LEU A N 1
ATOM 2639 C CA . LEU A 1 355 ? 21.670 -12.345 -1.862 1.00 96.62 355 LEU A CA 1
ATOM 2640 C C . LEU A 1 355 ? 22.923 -12.860 -2.614 1.00 96.62 355 LEU A C 1
ATOM 2642 O O . LEU A 1 355 ? 24.048 -12.785 -2.117 1.00 96.62 355 LEU A O 1
ATOM 2646 N N . GLY A 1 356 ? 22.749 -13.383 -3.830 1.00 96.69 356 GLY A N 1
ATOM 2647 C CA . GLY A 1 356 ? 23.794 -13.948 -4.672 1.00 96.69 356 GLY A CA 1
ATOM 2648 C C . GLY A 1 356 ? 24.288 -12.976 -5.742 1.00 96.69 356 GLY A C 1
ATOM 2649 O O . GLY A 1 356 ? 23.547 -12.134 -6.248 1.00 96.69 356 GLY A O 1
ATOM 2650 N N . THR A 1 357 ? 25.555 -13.136 -6.128 1.00 96.81 357 THR A N 1
ATOM 2651 C CA . THR A 1 357 ? 26.227 -12.340 -7.175 1.00 96.81 357 THR A CA 1
ATOM 2652 C C . THR A 1 357 ? 26.615 -13.158 -8.411 1.00 96.81 357 THR A C 1
ATOM 2654 O O . THR A 1 357 ? 27.104 -12.606 -9.393 1.00 96.81 357 THR A O 1
ATOM 2657 N N . ALA A 1 358 ? 26.412 -14.479 -8.385 1.00 97.69 358 ALA A N 1
ATOM 2658 C CA . ALA A 1 358 ? 26.635 -15.336 -9.543 1.00 97.69 358 ALA A CA 1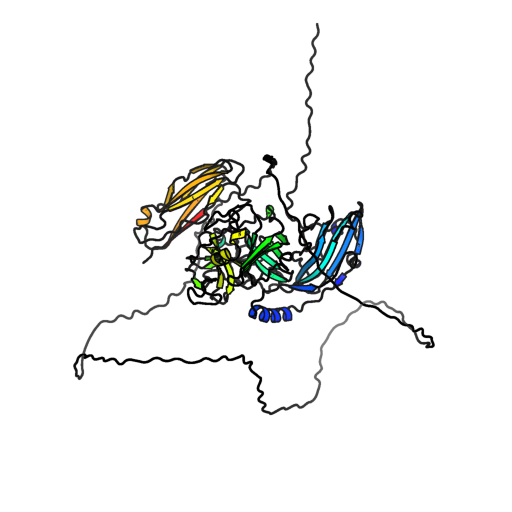
ATOM 2659 C C . ALA A 1 358 ? 25.508 -15.144 -10.566 1.00 97.69 358 ALA A C 1
ATOM 2661 O O . ALA A 1 358 ? 24.338 -15.236 -10.204 1.00 97.69 358 ALA A O 1
ATOM 2662 N N . ILE A 1 359 ? 25.870 -14.941 -11.835 1.00 96.94 359 ILE A N 1
ATOM 2663 C CA . ILE A 1 359 ? 24.936 -14.730 -12.950 1.00 96.94 359 ILE A CA 1
ATOM 2664 C C . ILE A 1 359 ? 24.895 -16.007 -13.812 1.00 96.94 359 ILE A C 1
ATOM 2666 O O . ILE A 1 359 ? 25.962 -16.487 -14.210 1.00 96.94 359 ILE A O 1
ATOM 2670 N N . PRO A 1 360 ? 23.717 -16.594 -14.112 1.00 94.62 360 PRO A N 1
ATOM 2671 C CA . PRO A 1 360 ? 22.374 -16.201 -13.667 1.00 94.62 360 PRO A CA 1
ATOM 2672 C C . PRO A 1 360 ? 21.991 -16.724 -12.262 1.00 94.62 360 PRO A C 1
ATOM 2674 O O . PRO A 1 360 ? 20.848 -16.585 -11.841 1.00 94.62 360 PRO A O 1
ATOM 2677 N N . GLY A 1 361 ? 22.900 -17.390 -11.543 1.00 96.12 361 GLY A N 1
ATOM 2678 C CA . GLY A 1 361 ? 22.584 -18.009 -10.249 1.00 96.12 361 GLY A CA 1
ATOM 2679 C C . GLY A 1 361 ? 21.581 -19.154 -10.418 1.00 96.12 361 GLY A C 1
ATOM 2680 O O . GLY A 1 361 ? 21.768 -20.009 -11.284 1.00 96.12 361 GLY A O 1
ATOM 2681 N N . ASP A 1 362 ? 20.516 -19.163 -9.614 1.00 96.75 362 ASP A N 1
ATOM 2682 C CA . ASP A 1 362 ? 19.339 -20.028 -9.814 1.00 96.75 362 ASP A CA 1
ATOM 2683 C C . ASP A 1 362 ? 18.233 -19.393 -10.684 1.00 96.75 362 ASP A C 1
ATOM 2685 O O . ASP A 1 362 ? 17.250 -20.062 -11.003 1.00 96.75 362 ASP A O 1
ATOM 2689 N N . GLY A 1 363 ? 18.396 -18.135 -11.105 1.00 97.38 363 GLY A N 1
ATOM 2690 C CA . GLY A 1 363 ? 17.449 -17.427 -11.963 1.00 97.38 363 GLY A CA 1
ATOM 2691 C C . GLY A 1 363 ? 16.282 -16.734 -11.253 1.00 97.38 363 GLY A C 1
ATOM 2692 O O . GLY A 1 363 ? 15.451 -16.136 -11.936 1.00 97.38 363 GLY A O 1
ATOM 2693 N N . THR A 1 364 ? 16.178 -16.816 -9.923 1.00 98.25 364 THR A N 1
ATOM 2694 C CA . THR A 1 364 ? 14.962 -16.413 -9.190 1.00 98.25 364 THR A CA 1
ATOM 2695 C C . THR A 1 364 ? 14.801 -14.913 -8.949 1.00 98.25 364 THR A C 1
ATOM 2697 O O . THR A 1 364 ? 13.664 -14.468 -8.772 1.00 98.25 364 THR A O 1
ATOM 2700 N N . HIS A 1 365 ? 15.891 -14.136 -8.952 1.00 98.75 365 HIS A N 1
ATOM 2701 C CA . HIS A 1 365 ? 15.881 -12.710 -8.609 1.00 98.75 365 HIS A CA 1
ATOM 2702 C C . HIS A 1 365 ? 16.535 -11.840 -9.696 1.00 98.75 365 HIS A C 1
ATOM 2704 O O . HIS A 1 365 ? 17.471 -12.262 -10.377 1.00 98.75 365 HIS A O 1
ATOM 2710 N N . ILE A 1 366 ? 16.031 -10.615 -9.855 1.00 98.75 366 ILE A N 1
ATOM 2711 C CA . ILE A 1 366 ? 16.747 -9.499 -10.485 1.00 98.75 366 ILE A CA 1
ATOM 2712 C C . ILE A 1 366 ? 17.524 -8.794 -9.376 1.00 98.75 366 ILE A C 1
ATOM 2714 O O . ILE A 1 366 ? 16.945 -8.414 -8.360 1.00 98.75 366 ILE A O 1
ATOM 2718 N N . ARG A 1 367 ? 18.827 -8.622 -9.572 1.00 98.62 367 ARG A N 1
ATOM 2719 C CA . ARG A 1 367 ? 19.714 -7.863 -8.698 1.00 98.62 367 ARG A CA 1
ATOM 2720 C C . ARG A 1 367 ? 19.966 -6.480 -9.290 1.00 98.62 367 ARG A C 1
ATOM 2722 O O . ARG A 1 367 ? 20.487 -6.377 -10.404 1.00 98.62 367 ARG A O 1
ATOM 2729 N N . ILE A 1 368 ? 19.651 -5.466 -8.493 1.00 98.50 368 ILE A N 1
ATOM 2730 C CA . ILE A 1 368 ? 20.130 -4.087 -8.626 1.00 98.50 368 ILE A CA 1
ATOM 2731 C C . ILE A 1 368 ? 21.527 -4.057 -8.013 1.00 98.50 368 ILE A C 1
ATOM 2733 O O . ILE A 1 368 ? 21.708 -4.592 -6.913 1.00 98.50 368 ILE A O 1
ATOM 2737 N N . THR A 1 369 ? 22.543 -3.550 -8.715 1.00 96.31 369 THR A N 1
ATOM 2738 C CA . THR A 1 369 ? 23.919 -3.662 -8.186 1.00 96.31 369 THR A CA 1
ATOM 2739 C C . THR A 1 369 ? 24.143 -2.648 -7.073 1.00 96.31 369 THR A C 1
ATOM 2741 O O . THR A 1 369 ? 24.600 -3.036 -5.989 1.00 96.31 369 THR A O 1
ATOM 2744 N N . ASP A 1 370 ? 23.705 -1.421 -7.320 1.00 95.25 370 ASP A N 1
ATOM 2745 C CA . ASP A 1 370 ? 23.578 -0.294 -6.410 1.00 95.25 370 ASP A CA 1
ATOM 2746 C C . ASP A 1 370 ? 22.568 0.698 -7.020 1.00 95.25 370 ASP A C 1
ATOM 2748 O O . ASP A 1 370 ? 22.224 0.587 -8.191 1.00 95.25 370 ASP A O 1
ATOM 2752 N N . TRP A 1 371 ? 22.025 1.617 -6.221 1.00 98.06 371 TRP A N 1
ATOM 2753 C CA . TRP A 1 371 ? 21.100 2.643 -6.716 1.00 98.06 371 TRP A CA 1
ATOM 2754 C C . TRP A 1 371 ? 21.876 3.918 -7.060 1.00 98.06 371 TRP A C 1
ATOM 2756 O O . TRP A 1 371 ? 22.594 4.442 -6.205 1.00 98.06 371 TRP A O 1
ATOM 2766 N N . ASP A 1 372 ? 21.691 4.449 -8.270 1.00 97.31 372 ASP A N 1
ATOM 2767 C CA . ASP A 1 372 ? 22.240 5.749 -8.682 1.00 97.31 372 ASP A CA 1
ATOM 2768 C C . ASP A 1 372 ? 21.546 6.921 -7.974 1.00 97.31 372 ASP A C 1
ATOM 2770 O O . ASP A 1 372 ? 22.156 7.964 -7.720 1.00 97.31 372 ASP A O 1
ATOM 2774 N N . LEU A 1 373 ? 20.250 6.769 -7.686 1.00 96.69 373 LEU A N 1
ATOM 2775 C CA . LEU A 1 373 ? 19.445 7.768 -6.992 1.00 96.69 373 LEU A CA 1
ATOM 2776 C C . LEU A 1 373 ? 18.399 7.100 -6.098 1.00 96.69 373 LEU A C 1
ATOM 2778 O O . LEU A 1 373 ? 17.671 6.212 -6.536 1.00 96.69 373 LEU A O 1
ATOM 2782 N N . GLY A 1 374 ? 18.285 7.561 -4.853 1.00 97.12 374 GLY A N 1
ATOM 2783 C CA . GLY A 1 374 ? 17.467 6.896 -3.843 1.00 97.12 374 GLY A CA 1
ATOM 2784 C C . GLY A 1 374 ? 18.120 5.618 -3.309 1.00 97.12 374 GLY A C 1
ATOM 2785 O O . GLY A 1 374 ? 19.329 5.420 -3.417 1.00 97.12 374 GLY A O 1
ATOM 2786 N N . THR A 1 375 ? 17.321 4.774 -2.662 1.00 96.69 375 THR A N 1
ATOM 2787 C CA . THR A 1 375 ? 17.737 3.490 -2.083 1.00 96.69 375 THR A CA 1
ATOM 2788 C C . THR A 1 375 ? 16.489 2.672 -1.728 1.00 96.69 375 THR A C 1
ATOM 2790 O O . THR A 1 375 ? 15.381 3.123 -2.001 1.00 96.69 375 THR A O 1
ATOM 2793 N N . THR A 1 376 ? 16.624 1.510 -1.084 1.00 95.81 376 THR A N 1
ATOM 2794 C CA . THR A 1 376 ? 15.503 0.908 -0.339 1.00 95.81 376 THR A CA 1
ATOM 2795 C C . THR A 1 376 ? 15.861 0.714 1.134 1.00 95.81 376 THR A C 1
ATOM 2797 O O . THR A 1 376 ? 17.029 0.736 1.517 1.00 95.81 376 THR A O 1
ATOM 2800 N N . GLU A 1 377 ? 14.841 0.585 1.983 1.00 92.81 377 GLU A N 1
ATOM 2801 C CA . GLU A 1 377 ? 14.973 0.398 3.438 1.00 92.81 377 GLU A CA 1
ATOM 2802 C C . GLU A 1 377 ? 13.920 -0.597 3.968 1.00 92.81 377 GLU A C 1
ATOM 2804 O O . GLU A 1 377 ? 12.911 -0.821 3.288 1.00 92.81 377 GLU A O 1
ATOM 2809 N N . PRO A 1 378 ? 14.068 -1.171 5.181 1.00 90.25 378 PRO A N 1
ATOM 2810 C CA . PRO A 1 378 ? 13.059 -2.052 5.777 1.00 90.25 378 PRO A CA 1
ATOM 2811 C C . PRO A 1 378 ? 11.638 -1.466 5.703 1.00 90.25 378 PRO A C 1
ATOM 2813 O O . PRO A 1 378 ? 11.403 -0.340 6.126 1.00 90.25 378 PRO A O 1
ATOM 2816 N N . GLY A 1 379 ? 10.684 -2.219 5.146 1.00 91.12 379 GLY A N 1
ATOM 2817 C CA . GLY A 1 379 ? 9.335 -1.730 4.802 1.00 91.12 379 GLY A CA 1
ATOM 2818 C C . GLY A 1 379 ? 9.105 -1.520 3.306 1.00 91.12 379 GLY A C 1
ATOM 2819 O O . GLY A 1 379 ? 7.981 -1.683 2.833 1.00 91.12 379 GLY A O 1
ATOM 2820 N N . SER A 1 380 ? 10.173 -1.299 2.538 1.00 96.75 380 SER A N 1
ATOM 2821 C CA . SER A 1 380 ? 10.126 -1.289 1.067 1.00 96.75 380 SER A CA 1
ATOM 2822 C C . SER A 1 380 ? 9.768 -2.669 0.503 1.00 96.75 380 SER A C 1
ATOM 2824 O O . SER A 1 380 ? 9.302 -2.770 -0.625 1.00 96.75 380 SER A O 1
ATOM 2826 N N . SER A 1 381 ? 9.976 -3.738 1.282 1.00 97.25 381 SER A N 1
ATOM 2827 C CA . SER A 1 381 ? 9.637 -5.128 0.961 1.00 97.25 381 SER A CA 1
ATOM 2828 C C . SER A 1 381 ? 8.284 -5.265 0.266 1.00 97.25 381 SER A C 1
ATOM 2830 O O . SER A 1 381 ? 7.274 -4.783 0.773 1.00 97.25 381 SER A O 1
ATOM 2832 N N . GLY A 1 382 ? 8.258 -5.942 -0.881 1.00 98.50 382 GLY A N 1
ATOM 2833 C CA . GLY A 1 382 ? 7.074 -6.099 -1.724 1.00 98.50 382 GLY A CA 1
ATOM 2834 C C . GLY A 1 382 ? 6.792 -4.950 -2.697 1.00 98.50 382 GLY A C 1
ATOM 2835 O O . GLY A 1 382 ? 5.849 -5.068 -3.479 1.00 98.50 382 GLY A O 1
ATOM 2836 N N . SER A 1 383 ? 7.592 -3.878 -2.704 1.00 98.81 383 SER A N 1
ATOM 2837 C CA . SER A 1 383 ? 7.505 -2.812 -3.710 1.00 98.81 383 SER A CA 1
ATOM 2838 C C . SER A 1 383 ? 7.789 -3.326 -5.129 1.00 98.81 383 SER A C 1
ATOM 2840 O O . SER A 1 383 ? 8.595 -4.245 -5.296 1.00 98.81 383 SER A O 1
ATOM 2842 N N . PRO A 1 384 ? 7.151 -2.758 -6.165 1.00 98.88 384 PRO A N 1
ATOM 2843 C CA . PRO A 1 384 ? 7.427 -3.113 -7.552 1.00 98.88 384 PRO A CA 1
ATOM 2844 C C . PRO A 1 384 ? 8.785 -2.579 -8.033 1.00 98.88 384 PRO A C 1
ATOM 2846 O O . PRO A 1 384 ? 9.141 -1.429 -7.774 1.00 98.88 384 PRO A O 1
ATOM 2849 N N . LEU A 1 385 ? 9.486 -3.395 -8.826 1.00 98.88 385 LEU A N 1
ATOM 2850 C CA . LEU A 1 385 ? 10.541 -2.944 -9.734 1.00 98.88 385 LEU A CA 1
ATOM 2851 C C . LEU A 1 385 ? 9.969 -2.801 -11.138 1.00 98.88 385 LEU A C 1
ATOM 2853 O O . LEU A 1 385 ? 9.512 -3.786 -11.724 1.00 98.88 385 LEU A O 1
ATOM 2857 N N . PHE A 1 386 ? 10.052 -1.601 -11.691 1.00 98.88 386 PHE A N 1
ATOM 2858 C CA . PHE A 1 386 ? 9.675 -1.296 -13.059 1.00 98.88 386 PHE A CA 1
ATOM 2859 C C . PHE A 1 386 ? 10.880 -1.356 -13.995 1.00 98.88 386 PHE A C 1
ATOM 2861 O O . PHE A 1 386 ? 11.978 -0.897 -13.678 1.00 98.88 386 PHE A O 1
ATOM 2868 N N . SER A 1 387 ? 10.644 -1.899 -15.184 1.00 97.88 387 SER A N 1
ATOM 2869 C CA . SER A 1 387 ? 11.512 -1.723 -16.349 1.00 97.88 387 SER A CA 1
ATOM 2870 C C . SER A 1 387 ? 11.339 -0.319 -16.959 1.00 97.88 387 SER A C 1
ATOM 2872 O O . SER A 1 387 ? 10.345 0.350 -16.669 1.00 97.88 387 SER A O 1
ATOM 2874 N N . PRO A 1 388 ? 12.206 0.110 -17.899 1.00 92.75 388 PRO A N 1
ATOM 2875 C CA . PRO A 1 388 ? 12.079 1.408 -18.576 1.00 92.75 388 PRO A CA 1
ATOM 2876 C C . PRO A 1 388 ? 10.822 1.527 -19.451 1.00 92.75 388 PRO A C 1
ATOM 2878 O O . PRO A 1 388 ? 10.526 2.601 -19.958 1.00 92.75 388 PRO A O 1
ATOM 2881 N N . ASN A 1 389 ? 10.081 0.426 -19.629 1.00 93.12 389 ASN A N 1
ATOM 2882 C CA . ASN A 1 389 ? 8.799 0.378 -20.327 1.00 93.12 389 ASN A CA 1
ATOM 2883 C C . ASN A 1 389 ? 7.590 0.597 -19.390 1.00 93.12 389 ASN A C 1
ATOM 2885 O O . ASN A 1 389 ? 6.462 0.363 -19.807 1.00 93.12 389 ASN A O 1
ATOM 2889 N N . HIS A 1 390 ? 7.812 1.003 -18.130 1.00 95.88 390 HIS A N 1
ATOM 2890 C CA . HIS A 1 390 ? 6.780 1.193 -17.092 1.00 95.88 390 HIS A CA 1
ATOM 2891 C C . HIS A 1 390 ? 6.018 -0.099 -16.733 1.00 95.88 390 HIS A C 1
ATOM 2893 O O . HIS A 1 390 ? 4.912 -0.084 -16.197 1.00 95.88 390 HIS A O 1
ATOM 2899 N N . HIS A 1 391 ? 6.642 -1.254 -16.979 1.00 98.38 391 HIS A N 1
ATOM 2900 C CA . HIS A 1 391 ? 6.104 -2.571 -16.633 1.00 98.38 391 HIS A CA 1
ATOM 2901 C C . HIS A 1 391 ? 6.849 -3.169 -15.445 1.00 98.38 391 HIS A C 1
ATOM 2903 O O . HIS A 1 391 ? 8.084 -3.210 -15.459 1.00 98.38 391 HIS A O 1
ATOM 2909 N N . VAL A 1 392 ? 6.109 -3.682 -14.458 1.00 98.88 392 VAL A N 1
ATOM 2910 C CA . VAL A 1 392 ? 6.660 -4.428 -13.321 1.00 98.88 392 VAL A CA 1
ATOM 2911 C C . VAL A 1 392 ? 7.332 -5.717 -13.800 1.00 98.88 392 VAL A C 1
ATOM 2913 O O . VAL A 1 392 ? 6.722 -6.527 -14.497 1.00 98.88 392 VAL A O 1
ATOM 2916 N N . VAL A 1 393 ? 8.581 -5.918 -13.380 1.00 98.81 393 VAL A N 1
ATOM 2917 C CA . VAL A 1 393 ? 9.423 -7.093 -13.685 1.00 98.81 393 VAL A CA 1
ATOM 2918 C C . VAL A 1 393 ? 9.804 -7.910 -12.443 1.00 98.81 393 VAL A C 1
ATOM 2920 O O . VAL A 1 393 ? 10.331 -9.021 -12.559 1.00 98.81 393 VAL A O 1
ATOM 2923 N N . GLY A 1 394 ? 9.494 -7.409 -11.247 1.00 98.62 394 GLY A N 1
ATOM 2924 C CA . GLY A 1 394 ? 9.656 -8.121 -9.980 1.00 98.62 394 GLY A CA 1
ATOM 2925 C C . GLY A 1 394 ? 9.176 -7.308 -8.780 1.00 98.62 394 GLY A C 1
ATOM 2926 O O . GLY A 1 394 ? 8.750 -6.167 -8.944 1.00 98.62 394 GLY A O 1
ATOM 2927 N N . GLN A 1 395 ? 9.257 -7.889 -7.582 1.00 98.81 395 GLN A N 1
ATOM 2928 C CA . GLN A 1 395 ? 8.931 -7.211 -6.318 1.00 98.81 395 GLN A CA 1
ATOM 2929 C C . GLN A 1 395 ? 10.035 -7.387 -5.265 1.00 98.81 395 GLN A C 1
ATOM 2931 O O . GLN A 1 395 ? 10.695 -8.427 -5.256 1.00 98.81 395 GLN A O 1
ATOM 2936 N N . LEU A 1 396 ? 10.272 -6.388 -4.407 1.00 98.75 396 LEU A N 1
ATOM 2937 C CA . LEU A 1 396 ? 11.441 -6.378 -3.521 1.00 98.75 396 LEU A CA 1
ATOM 2938 C C . LEU A 1 396 ? 11.378 -7.511 -2.493 1.00 98.75 396 LEU A C 1
ATOM 2940 O O . LEU A 1 396 ? 10.463 -7.545 -1.671 1.00 98.75 396 LEU A O 1
ATOM 2944 N N . HIS A 1 397 ? 12.391 -8.378 -2.493 1.00 98.12 397 HIS A N 1
ATOM 2945 C CA . HIS A 1 397 ? 12.640 -9.319 -1.399 1.00 98.12 397 HIS A CA 1
ATOM 2946 C C . HIS A 1 397 ? 13.486 -8.637 -0.318 1.00 98.12 397 HIS A C 1
ATOM 2948 O O . HIS A 1 397 ? 13.163 -8.694 0.862 1.00 98.12 397 HIS A O 1
ATOM 2954 N N . GLY A 1 398 ? 14.534 -7.923 -0.728 1.00 95.12 398 GLY A N 1
ATOM 2955 C CA . GLY A 1 398 ? 15.382 -7.138 0.164 1.00 95.12 398 GLY A CA 1
ATOM 2956 C C . GLY A 1 398 ? 16.826 -7.111 -0.313 1.00 95.12 398 GLY A C 1
ATOM 2957 O O . GLY A 1 398 ? 17.139 -7.546 -1.425 1.00 95.12 398 GLY A O 1
ATOM 2958 N N . GLY A 1 399 ? 17.714 -6.629 0.546 1.00 94.06 399 GLY A N 1
ATOM 2959 C CA . GLY A 1 399 ? 19.132 -6.511 0.254 1.00 94.06 399 GLY A CA 1
ATOM 2960 C C . GLY A 1 399 ? 19.885 -5.821 1.376 1.00 94.06 399 GLY A C 1
ATOM 2961 O O . GLY A 1 399 ? 19.527 -5.950 2.546 1.00 94.06 399 GLY A O 1
ATOM 2962 N N . TYR A 1 400 ? 20.957 -5.124 1.011 1.00 92.88 400 TYR A N 1
ATOM 2963 C CA . TYR A 1 400 ? 21.827 -4.413 1.953 1.00 92.88 400 TYR A CA 1
ATOM 2964 C C . TYR A 1 400 ? 21.899 -2.905 1.673 1.00 92.88 400 TYR A C 1
ATOM 2966 O O . TYR A 1 400 ? 22.666 -2.190 2.328 1.00 92.88 400 TYR A O 1
ATOM 2974 N N . ALA A 1 401 ? 21.137 -2.424 0.685 1.00 93.00 401 ALA A N 1
ATOM 2975 C CA . ALA A 1 401 ? 21.058 -1.013 0.349 1.00 93.00 401 ALA A CA 1
ATOM 2976 C C . ALA A 1 401 ? 20.587 -0.173 1.548 1.00 93.00 401 ALA A C 1
ATOM 2978 O O . ALA A 1 401 ? 19.823 -0.620 2.401 1.00 93.00 401 ALA A O 1
ATOM 2979 N N . SER A 1 402 ? 21.108 1.047 1.640 1.00 92.00 402 SER A N 1
ATOM 2980 C CA . SER A 1 402 ? 20.591 2.108 2.508 1.00 92.00 402 SER A CA 1
ATOM 2981 C C . SER A 1 402 ? 21.228 3.434 2.106 1.00 92.00 402 SER A C 1
ATOM 2983 O O . SER A 1 402 ? 22.247 3.458 1.411 1.00 92.00 402 SER A O 1
ATOM 2985 N N . CYS A 1 403 ? 20.764 4.544 2.683 1.00 90.81 403 CYS A N 1
ATOM 2986 C CA . CYS A 1 403 ? 21.414 5.852 2.538 1.00 90.81 403 CYS A CA 1
ATOM 2987 C C . CYS A 1 403 ? 22.867 5.922 3.053 1.00 90.81 403 CYS A C 1
ATOM 2989 O O . CYS A 1 403 ? 23.519 6.956 2.917 1.00 90.81 403 CYS A O 1
ATOM 2991 N N . SER A 1 404 ? 23.383 4.845 3.656 1.00 89.44 404 SER A N 1
ATOM 2992 C CA . SER A 1 404 ? 24.776 4.715 4.099 1.00 89.44 404 SER A CA 1
ATOM 2993 C C . SER A 1 404 ? 25.558 3.599 3.393 1.00 89.44 404 SER A C 1
ATOM 2995 O O . SER A 1 404 ? 26.761 3.470 3.623 1.00 89.44 404 SER A O 1
ATOM 2997 N N . SER A 1 405 ? 24.901 2.801 2.543 1.00 89.44 405 SER A N 1
ATOM 2998 C CA . SER A 1 405 ? 25.453 1.585 1.943 1.00 89.44 405 SER A CA 1
ATOM 2999 C C . SER A 1 405 ? 25.000 1.455 0.490 1.00 89.44 405 SER A C 1
ATOM 3001 O O . SER A 1 405 ? 23.903 0.974 0.205 1.00 89.44 405 SER A O 1
ATOM 3003 N N . GLN A 1 406 ? 25.871 1.857 -0.439 1.00 88.81 406 GLN A N 1
ATOM 3004 C CA . GLN A 1 406 ? 25.716 1.564 -1.867 1.00 88.81 406 GLN A CA 1
ATOM 3005 C C . GLN A 1 406 ? 26.044 0.087 -2.099 1.00 88.81 406 GLN A C 1
ATOM 3007 O O . GLN A 1 406 ? 27.186 -0.296 -2.359 1.00 88.81 406 GLN A O 1
ATOM 3012 N N . THR A 1 407 ? 25.035 -0.749 -1.901 1.00 93.88 407 THR A N 1
ATOM 3013 C CA . THR A 1 407 ? 25.092 -2.201 -2.063 1.00 93.88 407 THR A CA 1
ATOM 3014 C C . THR A 1 407 ? 23.763 -2.693 -2.619 1.00 93.88 407 THR A C 1
ATOM 3016 O O . THR A 1 407 ? 22.802 -1.935 -2.707 1.00 93.88 407 THR A O 1
ATOM 3019 N N . SER A 1 408 ? 23.730 -3.957 -3.021 1.00 97.38 408 SER A N 1
ATOM 3020 C CA . SER A 1 408 ? 22.665 -4.494 -3.860 1.00 97.38 408 SER A CA 1
ATOM 3021 C C . SER A 1 408 ? 21.344 -4.744 -3.141 1.00 97.38 408 SER A C 1
ATOM 3023 O O . SER A 1 408 ? 21.329 -5.108 -1.963 1.00 97.38 408 SER A O 1
ATOM 3025 N N . ASP A 1 409 ? 20.276 -4.675 -3.936 1.00 98.25 409 ASP A N 1
ATOM 3026 C CA . ASP A 1 409 ? 18.940 -5.182 -3.628 1.00 98.25 409 ASP A CA 1
ATOM 3027 C C . ASP A 1 409 ? 18.530 -6.267 -4.628 1.00 98.25 409 ASP A C 1
ATOM 3029 O O . ASP A 1 409 ? 18.988 -6.299 -5.775 1.00 98.25 409 ASP A O 1
ATOM 3033 N N . TRP A 1 410 ? 17.651 -7.165 -4.189 1.00 98.69 410 TRP A N 1
ATOM 3034 C CA . TRP A 1 410 ? 17.151 -8.290 -4.967 1.00 98.69 410 TRP A CA 1
ATOM 3035 C C . TRP A 1 410 ? 15.621 -8.286 -5.012 1.00 98.69 410 TRP A C 1
ATOM 3037 O O . TRP A 1 410 ? 14.936 -8.311 -3.988 1.00 98.69 410 TRP A O 1
ATOM 3047 N N . TYR A 1 411 ? 15.091 -8.331 -6.230 1.00 98.88 411 TYR A N 1
ATOM 3048 C CA . TYR A 1 411 ? 13.667 -8.369 -6.534 1.00 98.88 411 TYR A CA 1
ATOM 3049 C C . TYR A 1 411 ? 13.295 -9.749 -7.072 1.00 98.88 411 TYR A C 1
ATOM 3051 O O . TYR A 1 411 ? 13.895 -10.226 -8.037 1.00 98.88 411 TYR A O 1
ATOM 3059 N N . GLY A 1 412 ? 12.311 -10.406 -6.461 1.00 98.75 412 GLY A N 1
ATOM 3060 C CA . GLY A 1 412 ? 11.805 -11.692 -6.932 1.00 98.75 412 GLY A CA 1
ATOM 3061 C C . GLY A 1 412 ? 11.194 -11.546 -8.325 1.00 98.75 412 GLY A C 1
ATOM 3062 O O . GLY A 1 412 ? 10.393 -10.643 -8.561 1.00 98.75 412 GLY A O 1
ATOM 3063 N N . ARG A 1 413 ? 11.601 -12.385 -9.285 1.00 98.38 413 ARG A N 1
ATOM 3064 C CA . ARG A 1 413 ? 11.256 -12.166 -10.701 1.00 98.38 413 ARG A CA 1
ATOM 3065 C C . ARG A 1 413 ? 9.794 -12.445 -11.005 1.00 98.38 413 ARG A C 1
ATOM 3067 O O . ARG A 1 413 ? 9.316 -13.565 -10.813 1.00 98.38 413 ARG A O 1
ATOM 3074 N N . PHE A 1 414 ? 9.134 -11.483 -11.645 1.00 98.62 414 PHE A N 1
ATOM 3075 C CA . PHE A 1 414 ? 7.751 -11.611 -12.100 1.00 98.62 414 PHE A CA 1
ATOM 3076 C C . PHE A 1 414 ? 7.571 -12.781 -13.080 1.00 98.62 414 PHE A C 1
ATOM 3078 O O . PHE A 1 414 ? 6.597 -13.525 -12.988 1.00 98.62 414 PHE A O 1
ATOM 3085 N N . SER A 1 415 ? 8.549 -13.023 -13.959 1.00 98.19 415 SER A N 1
ATOM 3086 C CA . SER A 1 415 ? 8.552 -14.157 -14.895 1.00 98.19 415 SER A CA 1
ATOM 3087 C C . SER A 1 415 ? 8.641 -15.533 -14.226 1.00 98.19 415 SER A C 1
ATOM 3089 O O . SER A 1 415 ? 8.084 -16.496 -14.754 1.00 98.19 415 SER A O 1
ATOM 3091 N N . VAL A 1 416 ? 9.259 -15.636 -13.043 1.00 98.38 416 VAL A N 1
ATOM 3092 C CA . VAL A 1 416 ? 9.235 -16.858 -12.218 1.00 98.38 416 VAL A CA 1
ATOM 3093 C C . VAL A 1 416 ? 7.892 -16.960 -11.491 1.00 98.38 416 VAL A C 1
ATOM 3095 O O . VAL A 1 416 ? 7.203 -17.976 -11.590 1.00 98.38 416 VAL A O 1
ATOM 3098 N N . SER A 1 417 ? 7.458 -15.879 -10.841 1.00 98.56 417 SER A N 1
ATOM 3099 C CA . SER A 1 417 ? 6.162 -15.789 -10.156 1.00 98.56 417 SER A CA 1
ATOM 3100 C C . SER A 1 417 ? 4.970 -16.107 -11.084 1.00 98.56 417 SER A C 1
ATOM 3102 O O . SER A 1 417 ? 3.981 -16.709 -10.654 1.00 98.56 417 SER A O 1
ATOM 3104 N N . TRP A 1 418 ? 5.088 -15.811 -12.386 1.00 98.50 418 TRP A N 1
ATOM 3105 C CA . TRP A 1 418 ? 4.098 -16.121 -13.423 1.00 98.50 418 TRP A CA 1
ATOM 3106 C C . TRP A 1 418 ? 3.683 -17.594 -13.453 1.00 98.50 418 TRP A C 1
ATOM 3108 O O . TRP A 1 418 ? 2.489 -17.917 -13.409 1.00 98.50 418 TRP A O 1
ATOM 3118 N N . THR A 1 419 ? 4.663 -18.501 -13.495 1.00 96.50 419 THR A N 1
ATOM 3119 C CA . THR A 1 419 ? 4.429 -19.953 -13.556 1.00 96.50 419 THR A CA 1
ATOM 3120 C C . THR A 1 419 ? 4.087 -20.569 -12.200 1.00 96.50 419 THR A C 1
ATOM 3122 O O . THR A 1 419 ? 3.729 -21.744 -12.144 1.00 96.50 419 THR A O 1
ATOM 3125 N N . HIS A 1 420 ? 4.159 -19.787 -11.119 1.00 97.19 420 HIS A N 1
ATOM 3126 C CA . HIS A 1 420 ? 3.907 -20.224 -9.743 1.00 97.19 420 HIS A CA 1
ATOM 3127 C C . HIS A 1 420 ? 2.631 -19.637 -9.114 1.00 97.19 420 HIS A C 1
ATOM 3129 O O . HIS A 1 420 ? 2.385 -19.823 -7.926 1.00 97.19 420 HIS A O 1
ATOM 3135 N N . GLY A 1 421 ? 1.770 -19.003 -9.916 1.00 95.12 421 GLY A N 1
ATOM 3136 C CA . GLY A 1 421 ? 0.383 -18.715 -9.536 1.00 95.12 421 GLY A CA 1
ATOM 3137 C C . GLY A 1 421 ? -0.215 -17.480 -10.202 1.00 95.12 421 GLY A C 1
ATOM 3138 O O . GLY A 1 421 ? -1.411 -17.480 -10.487 1.00 95.12 421 GLY A O 1
ATOM 3139 N N . LEU A 1 422 ? 0.601 -16.461 -10.507 1.00 97.81 422 LEU A N 1
ATOM 3140 C CA . LEU A 1 422 ? 0.102 -15.184 -11.038 1.00 97.81 422 LEU A CA 1
ATOM 3141 C C . LEU A 1 422 ? -0.672 -15.353 -12.354 1.00 97.81 422 LEU A C 1
ATOM 3143 O O . LEU A 1 422 ? -1.722 -14.742 -12.523 1.00 97.81 422 LEU A O 1
ATOM 3147 N N . SER A 1 423 ? -0.216 -16.234 -13.248 1.00 97.38 423 SER A N 1
ATOM 3148 C CA . SER A 1 423 ? -0.858 -16.494 -14.549 1.00 97.38 423 SER A CA 1
ATOM 3149 C C . SER A 1 423 ? -2.361 -16.793 -14.479 1.00 97.38 423 SER A C 1
ATOM 3151 O O . SER A 1 423 ? -3.103 -16.363 -15.356 1.00 97.38 423 SER A O 1
ATOM 3153 N N . SER A 1 424 ? -2.827 -17.478 -13.428 1.00 97.00 424 SER A N 1
ATOM 3154 C CA . SER A 1 424 ? -4.249 -17.832 -13.260 1.00 97.00 424 SER A CA 1
ATOM 3155 C C . SER A 1 424 ? -5.146 -16.649 -12.875 1.00 97.00 424 SER A C 1
ATOM 3157 O O . SER A 1 424 ? -6.367 -16.760 -12.959 1.00 97.00 424 SER A O 1
ATOM 3159 N N . TYR A 1 425 ? -4.547 -15.538 -12.443 1.00 98.44 425 TYR A N 1
ATOM 3160 C CA . TYR A 1 425 ? -5.237 -14.324 -12.008 1.00 98.44 425 TYR A CA 1
ATOM 3161 C C . TYR A 1 425 ? -4.984 -13.143 -12.950 1.00 98.44 425 TYR A C 1
ATOM 3163 O O . TYR A 1 425 ? -5.878 -12.330 -13.154 1.00 98.44 425 TYR A O 1
ATOM 3171 N N . LEU A 1 426 ? -3.787 -13.065 -13.544 1.00 98.50 426 LEU A N 1
ATOM 3172 C CA . LEU A 1 426 ? -3.348 -11.921 -14.345 1.00 98.50 426 LEU A CA 1
ATOM 3173 C C . LEU A 1 426 ? -3.540 -12.102 -15.860 1.00 98.50 426 LEU A C 1
ATOM 3175 O O . LEU A 1 426 ? -3.683 -11.099 -16.549 1.00 98.50 426 LEU A O 1
ATOM 3179 N N . ASP A 1 427 ? -3.640 -13.336 -16.379 1.00 98.19 427 ASP A N 1
ATOM 3180 C CA . ASP A 1 427 ? -4.145 -13.624 -17.740 1.00 98.19 427 ASP A CA 1
ATOM 3181 C C . ASP A 1 427 ? -5.394 -14.537 -17.690 1.00 98.19 427 ASP A C 1
ATOM 3183 O O . ASP A 1 427 ? -5.387 -15.649 -18.229 1.00 98.19 427 ASP A O 1
ATOM 3187 N N . PRO A 1 428 ? -6.494 -14.109 -17.031 1.00 95.94 428 PRO A N 1
ATOM 3188 C CA . PRO A 1 428 ? -7.682 -14.946 -16.823 1.00 95.94 428 PRO A CA 1
ATOM 3189 C C . PRO A 1 428 ? -8.426 -15.271 -18.129 1.00 95.94 428 PRO A C 1
ATOM 3191 O O . PRO A 1 428 ? -9.267 -16.170 -18.161 1.00 95.94 428 PRO A O 1
ATOM 3194 N N . LEU A 1 429 ? -8.122 -14.546 -19.210 1.00 95.88 429 LEU A N 1
ATOM 3195 C CA . LEU A 1 429 ? -8.672 -14.765 -20.548 1.00 95.88 429 LEU A CA 1
ATOM 3196 C C . LEU A 1 429 ? -7.778 -15.663 -21.426 1.00 95.88 429 LEU A C 1
ATOM 3198 O O . LEU A 1 429 ? -8.175 -15.981 -22.548 1.00 95.88 429 LEU A O 1
ATOM 3202 N N . ASN A 1 430 ? -6.604 -16.085 -20.933 1.00 95.19 430 ASN A N 1
ATOM 3203 C CA . ASN A 1 430 ? -5.603 -16.867 -21.670 1.00 95.19 430 ASN A CA 1
ATOM 3204 C C . ASN A 1 430 ? -5.274 -16.233 -23.042 1.00 95.19 430 ASN A C 1
ATOM 3206 O O . ASN A 1 430 ? -5.287 -16.883 -24.092 1.00 95.19 430 ASN A O 1
ATOM 3210 N N . THR A 1 431 ? -5.016 -14.927 -23.024 1.00 95.75 431 THR A N 1
ATOM 3211 C CA . THR A 1 431 ? -4.603 -14.118 -24.177 1.00 95.75 431 THR A CA 1
ATOM 3212 C C . THR A 1 431 ? -3.195 -14.468 -24.654 1.00 95.75 431 THR A C 1
ATOM 3214 O O . THR A 1 431 ? -2.888 -14.306 -25.835 1.00 95.75 431 THR A O 1
ATOM 3217 N N . GLY A 1 432 ? -2.331 -14.938 -23.747 1.00 94.56 432 GLY A N 1
ATOM 3218 C CA . GLY A 1 432 ? -0.911 -15.141 -24.011 1.00 94.56 432 GLY A CA 1
ATOM 3219 C C . GLY A 1 432 ? -0.087 -13.849 -24.053 1.00 94.56 432 GLY A C 1
ATOM 3220 O O . GLY A 1 432 ? 1.086 -13.920 -24.430 1.00 94.56 432 GLY A O 1
ATOM 3221 N N . ALA A 1 433 ? -0.657 -12.698 -23.662 1.00 94.56 433 ALA A N 1
ATOM 3222 C CA . ALA A 1 433 ? 0.045 -11.414 -23.573 1.00 94.56 433 ALA A CA 1
ATOM 3223 C C . ALA A 1 433 ? 1.378 -11.562 -22.817 1.00 94.56 433 ALA A C 1
ATOM 3225 O O . ALA A 1 433 ? 1.457 -12.311 -21.847 1.00 94.56 433 ALA A O 1
ATOM 3226 N N . VAL A 1 434 ? 2.451 -10.915 -23.282 1.00 97.44 434 VAL A N 1
ATOM 3227 C CA . VAL A 1 434 ? 3.777 -10.946 -22.620 1.00 97.44 434 VAL A CA 1
ATOM 3228 C C . VAL A 1 434 ? 3.968 -9.730 -21.723 1.00 97.44 434 VAL A C 1
ATOM 3230 O O . VAL A 1 434 ? 4.487 -9.872 -20.621 1.00 97.44 434 VAL A O 1
ATOM 3233 N N . THR A 1 435 ? 3.480 -8.585 -22.184 1.00 96.62 435 THR A N 1
ATOM 3234 C CA . THR A 1 435 ? 3.429 -7.327 -21.451 1.00 96.62 435 THR A CA 1
ATOM 3235 C C . THR A 1 435 ? 1.985 -6.852 -21.335 1.00 96.62 435 THR A C 1
ATOM 3237 O O . THR A 1 435 ? 1.130 -7.231 -22.145 1.00 96.62 435 THR A O 1
ATOM 3240 N N . LEU A 1 436 ? 1.722 -6.004 -20.348 1.00 94.81 436 LEU A N 1
ATOM 3241 C CA . LEU A 1 436 ? 0.468 -5.282 -20.182 1.00 94.81 436 LEU A CA 1
ATOM 3242 C C . LEU A 1 436 ? 0.769 -3.917 -19.557 1.00 94.81 436 LEU A C 1
ATOM 3244 O O . LEU A 1 436 ? 1.499 -3.860 -18.574 1.00 94.81 436 LEU A O 1
ATOM 3248 N N . ASP A 1 437 ? 0.209 -2.842 -20.107 1.00 94.12 437 ASP A N 1
ATOM 3249 C CA . ASP A 1 437 ? 0.418 -1.483 -19.593 1.00 94.12 437 ASP A CA 1
ATOM 3250 C C . ASP A 1 437 ? -0.326 -1.233 -18.269 1.00 94.12 437 ASP A C 1
ATOM 3252 O O . ASP A 1 437 ? -1.276 -1.946 -17.916 1.00 94.12 437 ASP A O 1
ATOM 3256 N N . THR A 1 438 ? 0.097 -0.193 -17.546 1.00 94.50 438 THR A N 1
ATOM 3257 C CA . THR A 1 438 ? -0.628 0.342 -16.388 1.00 94.50 438 THR A CA 1
ATOM 3258 C C . THR A 1 438 ? -2.037 0.764 -16.798 1.00 94.50 438 THR A C 1
ATOM 3260 O O . THR A 1 438 ? -2.232 1.443 -17.805 1.00 94.50 438 THR A O 1
ATOM 3263 N N . TYR A 1 439 ? -3.032 0.350 -16.017 1.00 92.44 439 TYR A N 1
ATOM 3264 C CA . TYR A 1 439 ? -4.438 0.657 -16.248 1.00 92.44 439 TYR A CA 1
ATOM 3265 C C . TYR A 1 439 ? -4.954 1.628 -15.190 1.00 92.44 439 TYR A C 1
ATOM 3267 O O . TYR A 1 439 ? -4.992 1.316 -13.999 1.00 92.44 439 TYR A O 1
ATOM 3275 N N . ASP A 1 440 ? -5.372 2.803 -15.647 1.00 88.88 440 ASP A N 1
ATOM 3276 C CA . ASP A 1 440 ? -6.119 3.773 -14.856 1.00 88.88 440 ASP A CA 1
ATOM 3277 C C . ASP A 1 440 ? -7.619 3.662 -15.207 1.00 88.88 440 ASP A C 1
ATOM 3279 O O . ASP A 1 440 ? -8.032 4.110 -16.282 1.00 88.88 440 ASP A O 1
ATOM 3283 N N . PRO A 1 441 ? -8.465 3.076 -14.335 1.00 82.38 441 PRO A N 1
ATOM 3284 C CA . PRO A 1 441 ? -9.910 2.990 -14.563 1.00 82.38 441 PRO A CA 1
ATOM 3285 C C . PRO A 1 441 ? -10.630 4.344 -14.428 1.00 82.38 441 PRO A C 1
ATOM 3287 O O . PRO A 1 441 ? -11.831 4.428 -14.696 1.00 82.38 441 PRO A O 1
ATOM 3290 N N . TYR A 1 442 ? -9.923 5.396 -14.004 1.00 78.31 442 TYR A N 1
ATOM 3291 C CA . TYR A 1 442 ? -10.420 6.761 -13.822 1.00 78.31 442 TYR A CA 1
ATOM 3292 C C . TYR A 1 442 ? -9.817 7.748 -14.831 1.00 78.31 442 TYR A C 1
ATOM 3294 O O . TYR A 1 442 ? -10.115 8.947 -14.770 1.00 78.31 442 TYR A O 1
ATOM 3302 N N . ALA A 1 443 ? -9.035 7.243 -15.789 1.00 70.06 443 ALA A N 1
ATOM 3303 C CA . ALA A 1 443 ? -8.475 8.007 -16.886 1.00 70.06 443 ALA A CA 1
ATOM 3304 C C . ALA A 1 443 ? -9.586 8.772 -17.613 1.00 70.06 443 ALA A C 1
ATOM 3306 O O . ALA A 1 443 ? -10.541 8.192 -18.128 1.00 70.06 443 ALA A O 1
ATOM 3307 N N . THR A 1 444 ? -9.464 10.096 -17.675 1.00 65.00 444 THR A N 1
ATOM 3308 C CA . THR A 1 444 ? -10.410 10.957 -18.397 1.00 65.00 444 THR A CA 1
ATOM 3309 C C . THR A 1 444 ? -9.678 11.867 -19.372 1.00 65.00 444 THR A C 1
ATOM 3311 O O . THR A 1 444 ? -8.490 12.152 -19.228 1.00 65.00 444 THR A O 1
ATOM 3314 N N . GLY A 1 445 ? -10.387 12.327 -20.403 1.00 73.25 445 GLY A N 1
ATOM 3315 C CA . GLY A 1 445 ? -9.820 13.221 -21.410 1.00 73.25 445 GLY A CA 1
ATOM 3316 C C . GLY A 1 445 ? -8.849 12.511 -22.353 1.00 73.25 445 GLY A C 1
ATOM 3317 O O . GLY A 1 445 ? -9.147 11.425 -22.844 1.00 73.25 445 GLY A O 1
ATOM 3318 N N . MET A 1 446 ? -7.732 13.168 -22.666 1.00 83.38 446 MET A N 1
ATOM 3319 C CA . MET A 1 446 ? -6.743 12.671 -23.623 1.00 83.38 446 MET A CA 1
ATOM 3320 C C . MET A 1 446 ? -5.712 11.796 -22.915 1.00 83.38 446 MET A C 1
ATOM 3322 O O . MET A 1 446 ? -4.970 12.291 -22.074 1.00 83.38 446 MET A O 1
ATOM 3326 N N . GLN A 1 447 ? -5.653 10.527 -23.299 1.00 82.44 447 GLN A N 1
ATOM 3327 C CA . GLN A 1 447 ? -4.655 9.564 -22.841 1.00 82.44 447 GLN A CA 1
ATOM 3328 C C . GLN A 1 447 ? -3.653 9.298 -23.962 1.00 82.44 447 GLN A C 1
ATOM 3330 O O . GLN A 1 447 ? -4.025 9.358 -25.134 1.00 82.44 447 GLN A O 1
ATOM 3335 N N . VAL A 1 448 ? -2.393 9.025 -23.619 1.00 81.94 448 VAL A N 1
ATOM 3336 C CA . VAL A 1 448 ? -1.316 8.750 -24.584 1.00 81.94 448 VAL A CA 1
ATOM 3337 C C . VAL A 1 448 ? -0.543 7.521 -24.119 1.00 81.94 448 VAL A C 1
ATOM 3339 O O . VAL A 1 448 ? -0.002 7.517 -23.018 1.00 81.94 448 VAL A O 1
ATOM 3342 N N . THR A 1 449 ? -0.502 6.475 -24.945 1.00 74.94 449 THR A N 1
ATOM 3343 C CA . THR A 1 449 ? 0.169 5.202 -24.635 1.00 74.94 449 THR A CA 1
ATOM 3344 C C . THR A 1 449 ? 1.138 4.791 -25.752 1.00 74.94 449 THR A C 1
ATOM 3346 O O . THR A 1 449 ? 0.793 4.926 -26.926 1.00 74.94 449 THR A O 1
ATOM 3349 N N . PRO A 1 450 ? 2.343 4.277 -25.449 1.00 73.38 450 PRO A N 1
ATOM 3350 C CA . PRO A 1 450 ? 2.932 4.168 -24.113 1.00 73.38 450 PRO A CA 1
ATOM 3351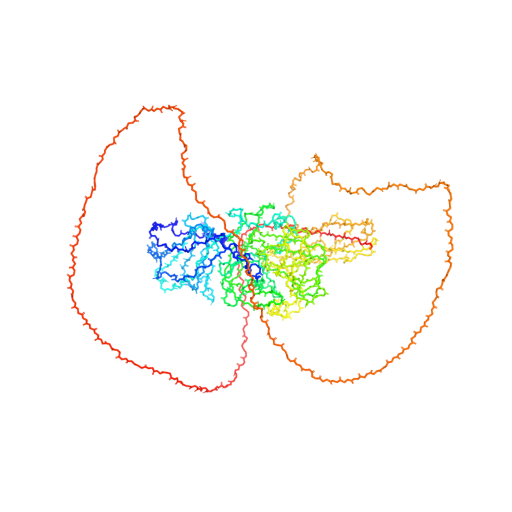 C C . PRO A 1 450 ? 3.285 5.554 -23.543 1.00 73.38 450 PRO A C 1
ATOM 3353 O O . PRO A 1 450 ? 3.482 6.498 -24.303 1.00 73.38 450 PRO A O 1
ATOM 3356 N N . GLY A 1 451 ? 3.379 5.678 -22.215 1.00 62.84 451 GLY A N 1
ATOM 3357 C CA . GLY A 1 451 ? 3.796 6.934 -21.566 1.00 62.84 451 GLY A CA 1
ATOM 3358 C C . GLY A 1 451 ? 5.281 7.277 -21.773 1.00 62.84 451 GLY A C 1
ATOM 3359 O O . GLY A 1 451 ? 5.675 8.433 -21.659 1.00 62.84 451 GLY A O 1
ATOM 3360 N N . THR A 1 452 ? 6.091 6.277 -22.131 1.00 68.62 452 THR A N 1
ATOM 3361 C CA . THR A 1 452 ? 7.550 6.352 -22.314 1.00 68.62 452 THR A CA 1
ATOM 3362 C C . THR A 1 452 ? 8.006 7.196 -23.497 1.00 68.62 452 THR A C 1
ATOM 3364 O O . THR A 1 452 ? 7.406 7.148 -24.575 1.00 68.62 452 THR A O 1
ATOM 3367 N N . GLY A 1 453 ? 9.170 7.829 -23.364 1.00 77.56 453 GLY A N 1
ATOM 3368 C CA . GLY A 1 453 ? 9.888 8.433 -24.487 1.00 77.56 453 GLY A CA 1
ATOM 3369 C C . GLY A 1 453 ? 10.551 7.425 -25.427 1.00 77.56 453 GLY A C 1
ATOM 3370 O O . GLY A 1 453 ? 10.932 6.323 -25.031 1.00 77.56 453 GLY A O 1
ATOM 3371 N N . LEU A 1 454 ? 10.762 7.853 -26.674 1.00 81.94 454 LEU A N 1
ATOM 3372 C CA . LEU A 1 454 ? 11.571 7.130 -27.655 1.00 81.94 454 LEU A CA 1
ATOM 3373 C C . LEU A 1 454 ? 13.056 7.206 -27.263 1.00 81.94 454 LEU A C 1
ATOM 3375 O O . LEU A 1 454 ? 13.779 8.128 -27.639 1.00 81.94 454 LEU A O 1
ATOM 3379 N N . ALA A 1 455 ? 13.518 6.211 -26.509 1.00 80.19 455 ALA A N 1
ATOM 3380 C CA . ALA A 1 455 ? 14.935 5.988 -26.254 1.00 80.19 455 ALA A CA 1
ATOM 3381 C C . ALA A 1 455 ? 15.570 5.243 -27.440 1.00 80.19 455 ALA A C 1
ATOM 3383 O O . ALA A 1 455 ? 15.121 4.161 -27.820 1.00 80.19 455 ALA A O 1
ATOM 3384 N N . ALA A 1 456 ? 16.631 5.807 -28.014 1.00 82.00 456 ALA A N 1
ATOM 3385 C CA . ALA A 1 456 ? 17.377 5.207 -29.119 1.00 82.00 456 ALA A CA 1
ATOM 3386 C C . ALA A 1 456 ? 18.883 5.160 -28.817 1.00 82.00 456 ALA A C 1
ATOM 3388 O O . ALA A 1 456 ? 19.387 5.884 -27.959 1.00 82.00 456 ALA A O 1
ATOM 3389 N N . SER A 1 457 ? 19.630 4.366 -29.587 1.00 84.62 457 SER A N 1
ATOM 3390 C CA . SER A 1 457 ? 21.102 4.387 -29.624 1.00 84.62 457 SER A CA 1
ATOM 3391 C C . SER A 1 457 ? 21.628 4.197 -31.054 1.00 84.62 457 SER A C 1
ATOM 3393 O O . SER A 1 457 ? 20.886 3.769 -31.938 1.00 84.62 457 SER A O 1
ATOM 3395 N N . GLY A 1 458 ? 22.883 4.575 -31.322 1.00 85.12 458 GLY A N 1
ATOM 3396 C CA . GLY A 1 458 ? 23.522 4.398 -32.635 1.00 85.12 458 GLY A CA 1
ATOM 3397 C C . GLY A 1 458 ? 24.880 5.094 -32.758 1.00 85.12 458 GLY A C 1
ATOM 3398 O O . GLY A 1 458 ? 25.273 5.855 -31.872 1.00 85.12 458 GLY A O 1
ATOM 3399 N N . ASP A 1 459 ? 25.583 4.843 -33.862 1.00 84.88 459 ASP A N 1
ATOM 3400 C CA . ASP A 1 459 ? 26.865 5.487 -34.179 1.00 84.88 459 ASP A CA 1
ATOM 3401 C C . ASP A 1 459 ? 26.672 6.942 -34.644 1.00 84.88 459 ASP A C 1
ATOM 3403 O O . ASP A 1 459 ? 25.589 7.344 -35.085 1.00 84.88 459 ASP A O 1
ATOM 3407 N N . GLN A 1 460 ? 27.735 7.754 -34.596 1.00 85.94 460 GLN A N 1
ATOM 3408 C CA . GLN A 1 460 ? 27.685 9.104 -35.164 1.00 85.94 460 GLN A CA 1
ATOM 3409 C C . GLN A 1 460 ? 27.448 9.037 -36.683 1.00 85.94 460 GLN A C 1
ATOM 3411 O O . GLN A 1 460 ? 28.222 8.429 -37.420 1.00 85.94 460 GLN A O 1
ATOM 3416 N N . GLY A 1 461 ? 26.387 9.699 -37.151 1.00 85.94 461 GLY A N 1
ATOM 3417 C CA . GLY A 1 461 ? 25.914 9.608 -38.537 1.00 85.94 461 GLY A CA 1
ATOM 3418 C C . GLY A 1 461 ? 24.782 8.595 -38.758 1.00 85.94 461 GLY A C 1
ATOM 3419 O O . GLY A 1 461 ? 24.225 8.560 -39.856 1.00 85.94 461 GLY A O 1
ATOM 3420 N N . GLY A 1 462 ? 24.402 7.833 -37.726 1.00 85.56 462 GLY A N 1
ATOM 3421 C CA . GLY A 1 462 ? 23.336 6.833 -37.768 1.00 85.56 462 GLY A CA 1
ATOM 3422 C C . GLY A 1 462 ? 23.749 5.504 -38.428 1.00 85.56 462 GLY A C 1
ATOM 3423 O O . GLY A 1 462 ? 24.884 5.354 -38.881 1.00 85.56 462 GLY A O 1
ATOM 3424 N N . PRO A 1 463 ? 22.828 4.524 -38.525 1.00 88.88 463 PRO A N 1
ATOM 3425 C CA . PRO A 1 463 ? 21.418 4.602 -38.137 1.00 88.88 463 PRO A CA 1
ATOM 3426 C C . PRO A 1 463 ? 21.207 4.557 -36.617 1.00 88.88 463 PRO A C 1
ATOM 3428 O O . PRO A 1 463 ? 22.038 4.042 -35.874 1.00 88.88 463 PRO A O 1
ATOM 3431 N N . PHE A 1 464 ? 20.055 5.061 -36.174 1.00 86.31 464 PHE A N 1
ATOM 3432 C CA . PHE A 1 464 ? 19.617 5.011 -34.779 1.00 86.31 464 PHE A CA 1
ATOM 3433 C C . PHE A 1 464 ? 18.532 3.945 -34.604 1.00 86.31 464 PHE A C 1
ATOM 3435 O O . PHE A 1 464 ? 17.683 3.773 -35.481 1.00 86.31 464 PHE A O 1
ATOM 3442 N N . SER A 1 465 ? 18.569 3.215 -33.491 1.00 82.62 465 SER A N 1
ATOM 3443 C CA . SER A 1 465 ? 17.654 2.112 -33.197 1.00 82.62 465 SER A CA 1
ATOM 3444 C C . SER A 1 465 ? 17.136 2.183 -31.754 1.00 82.62 465 SER A C 1
ATOM 3446 O O . SER A 1 465 ? 17.961 2.286 -30.841 1.00 82.62 465 SER A O 1
ATOM 3448 N N . PRO A 1 466 ? 15.814 2.047 -31.527 1.00 89.19 466 PRO A N 1
ATOM 3449 C CA . PRO A 1 466 ? 14.737 2.151 -32.520 1.00 89.19 466 PRO A CA 1
ATOM 3450 C C . PRO A 1 466 ? 14.725 3.511 -33.245 1.00 89.19 466 PRO A C 1
ATOM 3452 O O . PRO A 1 466 ? 15.041 4.543 -32.666 1.00 89.19 466 PRO A O 1
ATOM 3455 N N . ALA A 1 467 ? 14.348 3.516 -34.526 1.00 89.75 467 ALA A N 1
ATOM 3456 C CA . ALA A 1 467 ? 14.259 4.745 -35.329 1.00 89.75 467 ALA A CA 1
ATOM 3457 C C . ALA A 1 467 ? 12.938 5.516 -35.121 1.00 89.75 467 ALA A C 1
ATOM 3459 O O . ALA A 1 467 ? 12.810 6.662 -35.555 1.00 89.75 467 ALA A O 1
ATOM 3460 N N . SER A 1 468 ? 11.938 4.879 -34.506 1.00 93.38 468 SER A N 1
ATOM 3461 C CA . SER A 1 468 ? 10.599 5.433 -34.299 1.00 93.38 468 SER A CA 1
ATOM 3462 C C . SER A 1 468 ? 9.825 4.686 -33.217 1.00 93.38 468 SER A C 1
ATOM 3464 O O . SER A 1 468 ? 10.008 3.478 -33.065 1.00 93.38 468 SER A O 1
ATOM 3466 N N . GLN A 1 469 ? 8.879 5.372 -32.577 1.00 89.62 469 GLN A N 1
ATOM 3467 C CA . GLN A 1 469 ? 7.874 4.803 -31.677 1.00 89.62 469 GLN A CA 1
ATOM 3468 C C . GLN A 1 469 ? 6.473 5.223 -32.134 1.00 89.62 469 GLN A C 1
ATOM 3470 O O . GLN A 1 469 ? 6.279 6.323 -32.660 1.00 89.62 469 GLN A O 1
ATOM 3475 N N . VAL A 1 470 ? 5.495 4.332 -31.962 1.00 91.12 470 VAL A N 1
ATOM 3476 C CA . VAL A 1 470 ? 4.081 4.625 -32.224 1.00 91.12 470 VAL A CA 1
ATOM 3477 C C . VAL A 1 470 ? 3.388 4.856 -30.892 1.00 91.12 470 VAL A C 1
ATOM 3479 O O . VAL A 1 470 ? 3.385 3.975 -30.038 1.00 91.12 470 VAL A O 1
ATOM 3482 N N . TYR A 1 471 ? 2.782 6.028 -30.762 1.00 88.62 471 TYR A N 1
ATOM 3483 C CA . TYR A 1 471 ? 1.912 6.413 -29.665 1.00 88.62 471 TYR A CA 1
ATOM 3484 C C . TYR A 1 471 ? 0.453 6.286 -30.104 1.00 88.62 471 TYR A C 1
ATOM 3486 O O . TYR A 1 471 ? 0.099 6.638 -31.230 1.00 88.62 471 TYR A O 1
ATOM 3494 N N . THR A 1 472 ? -0.404 5.811 -29.213 1.00 89.00 472 THR A N 1
ATOM 3495 C CA . THR A 1 472 ? -1.856 5.804 -29.358 1.00 89.00 472 THR A CA 1
ATOM 3496 C C . THR A 1 472 ? -2.423 6.892 -28.462 1.00 89.00 472 THR A C 1
ATOM 3498 O O . THR A 1 472 ? -2.236 6.865 -27.251 1.00 89.00 472 THR A O 1
ATOM 3501 N N . ILE A 1 473 ? -3.117 7.853 -29.063 1.00 90.19 473 ILE A N 1
ATOM 3502 C CA . ILE A 1 473 ? -3.925 8.831 -28.345 1.00 90.19 473 ILE A CA 1
ATOM 3503 C C . ILE A 1 473 ? -5.331 8.253 -28.219 1.00 90.19 473 ILE A C 1
ATOM 3505 O O . ILE A 1 473 ? -5.933 7.908 -29.235 1.00 90.19 473 ILE A O 1
ATOM 3509 N N . GLU A 1 474 ? -5.870 8.184 -27.008 1.00 88.12 474 GLU A N 1
ATOM 3510 C CA . GLU A 1 474 ? -7.256 7.797 -26.734 1.00 88.12 474 GLU A CA 1
ATOM 3511 C C . GLU A 1 474 ? -8.043 8.971 -26.143 1.00 88.12 474 GLU A C 1
ATOM 3513 O O . GLU A 1 474 ? -7.510 9.782 -25.383 1.00 88.12 474 GLU A O 1
ATOM 3518 N N . ASN A 1 475 ? -9.333 9.061 -26.477 1.00 87.25 475 ASN A N 1
ATOM 3519 C CA . ASN A 1 475 ? -10.271 9.908 -25.752 1.00 87.25 475 ASN A CA 1
ATOM 3520 C C . ASN A 1 475 ? -11.081 9.099 -24.732 1.00 87.25 475 ASN A C 1
ATOM 3522 O O . ASN A 1 475 ? -12.186 8.643 -25.029 1.00 87.25 475 ASN A O 1
ATOM 3526 N N . ALA A 1 476 ? -10.556 8.996 -23.513 1.00 79.31 476 ALA A N 1
ATOM 3527 C CA . ALA A 1 476 ? -11.240 8.408 -22.363 1.00 79.31 476 ALA A CA 1
ATOM 3528 C C . ALA A 1 476 ? -12.283 9.363 -21.726 1.00 79.31 476 ALA A C 1
ATOM 3530 O O . ALA A 1 476 ? -12.921 9.043 -20.727 1.00 79.31 476 ALA A O 1
ATOM 3531 N N . GLY A 1 477 ? -12.470 10.574 -22.270 1.00 76.25 477 GLY A N 1
ATOM 3532 C CA . GLY A 1 477 ? -13.457 11.550 -21.802 1.00 76.25 477 GLY A CA 1
ATOM 3533 C C . GLY A 1 477 ? -14.842 11.420 -22.451 1.00 76.25 477 GLY A C 1
ATOM 3534 O O . GLY A 1 477 ? -15.004 10.913 -23.557 1.00 76.25 477 GLY A O 1
ATOM 3535 N N . GLU A 1 478 ? -15.866 11.981 -21.796 1.00 77.19 478 GLU A N 1
ATOM 3536 C CA . GLU A 1 478 ? -17.255 12.006 -22.302 1.00 77.19 478 GLU A CA 1
ATOM 3537 C C . GLU A 1 478 ? -17.489 12.969 -23.488 1.00 77.19 478 GLU A C 1
ATOM 3539 O O . GLU A 1 478 ? -18.569 12.981 -24.085 1.00 77.19 478 GLU A O 1
ATOM 3544 N N . THR A 1 479 ? -16.511 13.812 -23.830 1.00 79.25 479 THR A N 1
ATOM 3545 C CA . THR A 1 479 ? -16.629 14.847 -24.869 1.00 79.25 479 THR A CA 1
ATOM 3546 C C . THR A 1 479 ? -15.552 14.699 -25.928 1.00 79.25 479 THR A C 1
ATOM 3548 O O . THR A 1 479 ? -14.390 14.475 -25.599 1.00 79.25 479 THR A O 1
ATOM 3551 N N . ALA A 1 480 ? -15.916 14.895 -27.197 1.00 86.88 480 ALA A N 1
ATOM 3552 C CA . ALA A 1 480 ? -14.943 14.921 -28.282 1.00 86.88 480 ALA A CA 1
ATOM 3553 C C . ALA A 1 480 ? -13.916 16.052 -28.091 1.00 86.88 480 ALA A C 1
ATOM 3555 O O . ALA A 1 480 ? -14.291 17.149 -27.670 1.00 86.88 480 ALA A O 1
ATOM 3556 N N . PHE A 1 481 ? -12.655 15.800 -28.443 1.00 85.12 481 PHE A N 1
ATOM 3557 C CA . PHE A 1 481 ? -11.606 16.820 -28.473 1.00 85.12 481 PHE A CA 1
ATOM 3558 C C . PHE A 1 481 ? -10.786 16.767 -29.760 1.00 85.12 481 PHE A C 1
ATOM 3560 O O . PHE A 1 481 ? -10.678 15.726 -30.407 1.00 85.12 481 PHE A O 1
ATOM 3567 N N . SER A 1 482 ? -10.170 17.893 -30.095 1.00 91.06 482 SER A N 1
ATOM 3568 C CA . SER A 1 482 ? -9.084 18.017 -31.061 1.00 91.06 482 SER A CA 1
ATOM 3569 C C . SER A 1 482 ? -7.743 17.934 -30.341 1.00 91.06 482 SER A C 1
ATOM 3571 O O . SER A 1 482 ? -7.620 18.399 -29.208 1.00 91.06 482 SER A O 1
ATOM 3573 N N . PHE A 1 483 ? -6.735 17.366 -30.994 1.00 91.88 483 PHE A N 1
ATOM 3574 C CA . PHE A 1 483 ? -5.373 17.306 -30.476 1.00 91.88 483 PHE A CA 1
ATOM 3575 C C . PHE A 1 483 ? -4.360 17.835 -31.491 1.00 91.88 483 PHE A C 1
ATOM 3577 O O . PHE A 1 483 ? -4.603 17.844 -32.701 1.00 91.88 483 PHE A O 1
ATOM 3584 N N . GLN A 1 484 ? -3.209 18.248 -30.975 1.00 94.38 484 GLN A N 1
ATOM 3585 C CA . GLN A 1 484 ? -2.005 18.574 -31.723 1.00 94.38 484 GLN A CA 1
ATOM 3586 C C . GLN A 1 484 ? -0.796 18.010 -30.973 1.00 94.38 484 GLN A C 1
ATOM 3588 O O . GLN A 1 484 ? -0.790 17.980 -29.746 1.00 94.38 484 GLN A O 1
ATOM 3593 N N . VAL A 1 485 ? 0.215 17.565 -31.709 1.00 94.25 485 VAL A N 1
ATOM 3594 C CA . VAL A 1 485 ? 1.483 17.076 -31.169 1.00 94.25 485 VAL A CA 1
ATOM 3595 C C . VAL A 1 485 ? 2.610 17.915 -31.761 1.00 94.25 485 VAL A C 1
ATOM 3597 O O . VAL A 1 485 ? 2.625 18.163 -32.969 1.00 94.25 485 VAL A O 1
ATOM 3600 N N . THR A 1 486 ? 3.523 18.377 -30.914 1.00 93.06 486 THR A N 1
ATOM 3601 C CA . THR A 1 486 ? 4.644 19.256 -31.283 1.00 93.06 486 THR A CA 1
ATOM 3602 C C . THR A 1 486 ? 5.957 18.741 -30.712 1.00 93.06 486 THR A C 1
ATOM 3604 O O . THR A 1 486 ? 5.958 18.120 -29.652 1.00 93.06 486 THR A O 1
ATOM 3607 N N . ASP A 1 487 ? 7.064 19.042 -31.387 1.00 93.50 487 ASP A N 1
ATOM 3608 C CA . ASP A 1 487 ? 8.431 18.809 -30.916 1.00 93.50 487 ASP A CA 1
ATOM 3609 C C . ASP A 1 487 ? 9.218 20.128 -30.789 1.00 93.50 487 ASP A C 1
ATOM 3611 O O . ASP A 1 487 ? 8.832 21.154 -31.358 1.00 93.50 487 ASP A O 1
ATOM 3615 N N . ASP A 1 488 ? 10.317 20.099 -30.034 1.00 92.50 488 ASP A N 1
ATOM 3616 C CA . ASP A 1 488 ? 11.258 21.215 -29.857 1.00 92.50 488 ASP A CA 1
ATOM 3617 C C . ASP A 1 488 ? 12.580 21.045 -30.640 1.00 92.50 488 ASP A C 1
ATOM 3619 O O . ASP A 1 488 ? 13.485 21.879 -30.523 1.00 92.50 488 ASP A O 1
ATOM 3623 N N . ALA A 1 489 ? 12.707 19.996 -31.463 1.00 92.88 489 ALA A N 1
ATOM 3624 C CA . ALA A 1 489 ? 13.989 19.537 -31.985 1.00 92.88 489 ALA A CA 1
ATOM 3625 C C . ALA A 1 489 ? 13.933 19.130 -33.464 1.00 92.88 489 ALA A C 1
ATOM 3627 O O . ALA A 1 489 ? 13.355 18.117 -33.841 1.00 92.88 489 ALA A O 1
ATOM 3628 N N . ALA A 1 490 ? 14.695 19.836 -34.307 1.00 93.69 490 ALA A N 1
ATOM 3629 C CA . ALA A 1 490 ? 14.732 19.631 -35.762 1.00 93.69 490 ALA A CA 1
ATOM 3630 C C . ALA A 1 490 ? 15.144 18.215 -36.240 1.00 93.69 490 ALA A C 1
ATOM 3632 O O . ALA A 1 490 ? 15.034 17.918 -37.431 1.00 93.69 490 ALA A O 1
ATOM 3633 N N . TRP A 1 491 ? 15.639 17.353 -35.347 1.00 93.50 491 TRP A N 1
ATOM 3634 C CA . TRP A 1 491 ? 15.963 15.949 -35.617 1.00 93.50 491 TRP A CA 1
ATOM 3635 C C . TRP A 1 491 ? 14.822 14.963 -35.306 1.00 93.50 491 TRP A C 1
ATOM 3637 O O . TRP A 1 491 ? 14.949 13.777 -35.612 1.00 93.50 491 TRP A O 1
ATOM 3647 N N . VAL A 1 492 ? 13.695 15.443 -34.779 1.00 95.75 492 VAL A N 1
ATOM 3648 C CA . VAL A 1 492 ? 12.452 14.689 -34.571 1.00 95.75 492 VAL A CA 1
ATOM 3649 C C . VAL A 1 492 ? 11.519 14.861 -35.779 1.00 95.75 492 VAL A C 1
ATOM 3651 O O . VAL A 1 492 ? 11.613 15.808 -36.564 1.00 95.75 492 VAL A O 1
ATOM 3654 N N . SER A 1 493 ? 10.632 13.899 -36.016 1.00 95.75 493 SER A N 1
ATOM 3655 C CA . SER A 1 493 ? 9.549 14.017 -36.994 1.00 95.75 493 SER A CA 1
ATOM 3656 C C . SER A 1 493 ? 8.304 13.272 -36.539 1.00 95.75 493 SER A C 1
ATOM 3658 O O . SER A 1 493 ? 8.362 12.088 -36.199 1.00 95.75 493 SER A O 1
ATOM 3660 N N . ILE A 1 494 ? 7.176 13.982 -36.571 1.00 96.38 494 ILE A N 1
ATOM 3661 C CA . ILE A 1 494 ? 5.869 13.520 -36.106 1.00 96.38 494 ILE A CA 1
ATOM 3662 C C . ILE A 1 494 ? 4.959 13.259 -37.314 1.00 96.38 494 ILE A C 1
ATOM 3664 O O . ILE A 1 494 ? 4.663 14.164 -38.096 1.00 96.38 494 ILE A O 1
ATOM 3668 N N . ALA A 1 495 ? 4.453 12.034 -37.441 1.00 96.75 495 ALA A N 1
ATOM 3669 C CA . ALA A 1 495 ? 3.402 11.667 -38.386 1.00 96.75 495 ALA A CA 1
ATOM 3670 C C . ALA A 1 495 ? 2.087 11.403 -37.637 1.00 96.75 495 ALA A C 1
ATOM 3672 O O . ALA A 1 495 ? 2.076 10.705 -36.628 1.00 96.75 495 ALA A O 1
ATOM 3673 N N . GLY A 1 496 ? 0.972 11.956 -38.125 1.00 93.12 496 GLY A N 1
ATOM 3674 C CA . GLY A 1 496 ? -0.337 11.857 -37.456 1.00 93.12 496 GLY A CA 1
ATOM 3675 C C . GLY A 1 496 ? -0.562 12.862 -36.316 1.00 93.12 496 GLY A C 1
ATOM 3676 O O . GLY A 1 496 ? -1.590 12.799 -35.655 1.00 93.12 496 GLY A O 1
ATOM 3677 N N . GLY A 1 497 ? 0.354 13.815 -36.104 1.00 90.81 497 GLY A N 1
ATOM 3678 C CA . GLY A 1 497 ? 0.369 14.757 -34.971 1.00 90.81 497 GLY A CA 1
ATOM 3679 C C . GLY A 1 497 ? -0.757 15.802 -34.894 1.00 90.81 497 GLY A C 1
ATOM 3680 O O . GLY A 1 497 ? -0.567 16.843 -34.277 1.00 90.81 497 GLY A O 1
ATOM 3681 N N . SER A 1 498 ? -1.912 15.587 -35.522 1.00 94.19 498 SER A N 1
ATOM 3682 C CA . SER A 1 498 ? -3.130 16.360 -35.244 1.00 94.19 498 SER A CA 1
ATOM 3683 C C . SER A 1 498 ? -4.376 15.594 -35.684 1.00 94.19 498 SER A C 1
ATOM 3685 O O . SER A 1 498 ? -4.332 14.814 -36.637 1.00 94.19 498 SER A O 1
ATOM 3687 N N . GLY A 1 499 ? -5.499 15.835 -35.014 1.00 93.00 499 GLY A N 1
ATOM 3688 C CA . GLY A 1 499 ? -6.764 15.178 -35.329 1.00 93.00 499 GLY A CA 1
ATOM 3689 C C . GLY A 1 499 ? -7.877 15.558 -34.362 1.00 93.00 499 GLY A C 1
ATOM 3690 O O . GLY A 1 499 ? -7.717 16.464 -33.546 1.00 93.00 499 GLY A O 1
ATOM 3691 N N . ALA A 1 500 ? -9.007 14.858 -34.455 1.00 92.38 500 ALA A N 1
ATOM 3692 C CA . ALA A 1 500 ? -10.106 14.962 -33.502 1.00 92.38 500 ALA A CA 1
ATOM 3693 C C . ALA A 1 500 ? -10.649 13.572 -33.154 1.00 92.38 500 ALA A C 1
ATOM 3695 O O . ALA A 1 500 ? -10.851 12.740 -34.040 1.00 92.38 500 ALA A O 1
ATOM 3696 N N . LEU A 1 501 ? -10.890 13.339 -31.866 1.00 92.44 501 LEU A N 1
ATOM 3697 C CA . LEU A 1 501 ? -11.328 12.070 -31.298 1.00 92.44 501 LEU A CA 1
ATOM 3698 C C . LEU A 1 501 ? -12.670 12.240 -30.594 1.00 92.44 501 LEU A C 1
ATOM 3700 O O . LEU A 1 501 ? -12.806 13.040 -29.670 1.00 92.44 501 LEU A O 1
ATOM 3704 N N . ASN A 1 502 ? -13.656 11.446 -31.008 1.00 90.00 502 ASN A N 1
ATOM 3705 C CA . ASN A 1 502 ? -14.892 11.246 -30.251 1.00 90.00 502 ASN A CA 1
ATOM 3706 C C . ASN A 1 502 ? -14.615 10.426 -28.973 1.00 90.00 502 ASN A C 1
ATOM 3708 O O . ASN A 1 502 ? -13.596 9.740 -28.928 1.00 90.00 502 ASN A O 1
ATOM 3712 N N . PRO A 1 503 ? -15.509 10.442 -27.969 1.00 85.31 503 PRO A N 1
ATOM 3713 C CA . PRO A 1 503 ? -15.413 9.567 -26.797 1.00 85.31 503 PRO A CA 1
ATOM 3714 C C . PRO A 1 503 ? -15.194 8.097 -27.179 1.00 85.31 503 PRO A C 1
ATOM 3716 O O . PRO A 1 503 ? -15.905 7.576 -28.043 1.00 85.31 503 PRO A O 1
ATOM 3719 N N . GLY A 1 504 ? -14.210 7.446 -26.556 1.00 79.00 504 GLY A N 1
ATOM 3720 C CA . GLY A 1 504 ? -13.798 6.064 -26.828 1.00 79.00 504 GLY A CA 1
ATOM 3721 C C . GLY A 1 504 ? -13.123 5.832 -28.188 1.00 79.00 504 GLY A C 1
ATOM 3722 O O . GLY A 1 504 ? -13.002 4.686 -28.616 1.00 79.00 504 GLY A O 1
ATOM 3723 N N . ALA A 1 505 ? -12.733 6.888 -28.912 1.00 90.31 505 ALA A N 1
ATOM 3724 C CA . ALA A 1 505 ? -11.980 6.771 -30.160 1.00 90.31 505 ALA A CA 1
ATOM 3725 C C . ALA A 1 505 ? -10.472 6.928 -29.924 1.00 90.31 505 ALA A C 1
ATOM 3727 O O . ALA A 1 505 ? -10.046 7.685 -29.049 1.00 90.31 505 ALA A O 1
ATOM 3728 N N . THR A 1 506 ? -9.677 6.277 -30.775 1.00 92.56 506 THR A N 1
ATOM 3729 C CA . THR A 1 506 ? -8.211 6.338 -30.754 1.00 92.56 506 THR A CA 1
ATOM 3730 C C . THR A 1 506 ? -7.624 6.866 -32.068 1.00 92.56 506 THR A C 1
ATOM 3732 O O . THR A 1 506 ? -8.240 6.766 -33.133 1.00 92.56 506 THR A O 1
ATOM 3735 N N . ALA A 1 507 ? -6.419 7.434 -32.002 1.00 93.62 507 ALA A N 1
ATOM 3736 C CA . ALA A 1 507 ? -5.584 7.804 -33.146 1.00 93.62 507 ALA A CA 1
ATOM 3737 C C . ALA A 1 507 ? -4.132 7.386 -32.896 1.00 93.62 507 ALA A C 1
ATOM 3739 O O . ALA A 1 507 ? -3.676 7.392 -31.758 1.00 93.62 507 ALA A O 1
ATOM 3740 N N . GLN A 1 508 ? -3.392 7.059 -33.955 1.00 95.38 508 GLN A N 1
ATOM 3741 C CA . GLN A 1 508 ? -1.967 6.736 -33.860 1.00 95.38 508 GLN A CA 1
ATOM 3742 C C . GLN A 1 508 ? -1.100 7.906 -34.329 1.00 95.38 508 GLN A C 1
ATOM 3744 O O . GLN A 1 508 ? -1.348 8.491 -35.385 1.00 95.38 508 GLN A O 1
ATOM 3749 N N . VAL A 1 509 ? -0.055 8.198 -33.559 1.00 95.88 509 VAL A N 1
ATOM 3750 C CA . VAL A 1 509 ? 0.980 9.190 -33.851 1.00 95.88 509 VAL A CA 1
ATOM 3751 C C . VAL A 1 509 ? 2.323 8.478 -33.870 1.00 95.88 509 VAL A C 1
ATOM 3753 O O . VAL A 1 509 ? 2.709 7.844 -32.895 1.00 95.88 509 VAL A O 1
ATOM 3756 N N . THR A 1 510 ? 3.050 8.557 -34.981 1.00 96.62 510 THR A N 1
ATOM 3757 C CA . THR A 1 510 ? 4.408 8.001 -35.068 1.00 96.62 510 THR A CA 1
ATOM 3758 C C . THR A 1 510 ? 5.417 9.117 -34.859 1.00 96.62 510 THR A C 1
ATOM 3760 O O . THR A 1 510 ? 5.447 10.072 -35.634 1.00 96.62 510 THR A O 1
ATOM 3763 N N . VAL A 1 511 ? 6.249 8.983 -33.832 1.00 95.62 511 VAL A N 1
ATOM 3764 C CA . VAL A 1 511 ? 7.404 9.850 -33.579 1.00 95.62 511 VAL A CA 1
ATOM 3765 C C . VAL A 1 511 ? 8.640 9.131 -34.102 1.00 95.62 511 VAL A C 1
ATOM 3767 O O . VAL A 1 511 ? 8.792 7.928 -33.902 1.00 95.62 511 VAL A O 1
ATOM 3770 N N . SER A 1 512 ? 9.509 9.842 -34.813 1.00 95.94 512 SER A N 1
ATOM 3771 C CA . SER A 1 512 ? 10.664 9.258 -35.501 1.00 95.94 512 SER A CA 1
ATOM 3772 C C . SER A 1 512 ? 11.888 10.163 -35.459 1.00 95.94 512 SER A C 1
ATOM 3774 O O . SER A 1 512 ? 11.761 11.386 -35.417 1.00 95.94 512 SER A O 1
ATOM 3776 N N . ILE A 1 513 ? 13.071 9.552 -35.498 1.00 94.44 513 ILE A N 1
ATOM 3777 C CA . ILE A 1 513 ? 14.354 10.245 -35.619 1.00 94.44 513 ILE A CA 1
ATOM 3778 C C . ILE A 1 513 ? 14.652 10.430 -37.110 1.00 94.44 513 ILE A C 1
ATOM 3780 O O . ILE A 1 513 ? 14.721 9.463 -37.871 1.00 94.44 513 ILE A O 1
ATOM 3784 N N . ASN A 1 514 ? 14.812 11.681 -37.537 1.00 94.31 514 ASN A N 1
ATOM 3785 C CA . ASN A 1 514 ? 15.028 12.049 -38.934 1.00 94.31 514 ASN A CA 1
ATOM 3786 C C . ASN A 1 514 ? 16.527 12.241 -39.262 1.00 94.31 514 ASN A C 1
ATOM 3788 O O . ASN A 1 514 ? 17.393 12.228 -38.388 1.00 94.31 514 ASN A O 1
ATOM 3792 N N . SER A 1 515 ? 16.853 12.450 -40.541 1.00 93.81 515 SER A N 1
ATOM 3793 C CA . SER A 1 515 ? 18.241 12.550 -41.023 1.00 93.81 515 SER A CA 1
ATOM 3794 C C . SER A 1 515 ? 19.070 13.709 -40.448 1.00 93.81 515 SER A C 1
ATOM 3796 O O . SER A 1 515 ? 20.290 13.692 -40.590 1.00 93.81 515 SER A O 1
ATOM 3798 N N . ALA A 1 516 ? 18.463 14.719 -39.817 1.00 93.31 516 ALA A N 1
ATOM 3799 C CA . ALA A 1 516 ? 19.197 15.786 -39.137 1.00 93.31 516 ALA A CA 1
ATOM 3800 C C . ALA A 1 516 ? 19.929 15.281 -37.879 1.00 93.31 516 ALA A C 1
ATOM 3802 O O . ALA A 1 516 ? 20.967 15.843 -37.529 1.00 93.31 516 ALA A O 1
ATOM 3803 N N . ALA A 1 517 ? 19.477 14.176 -37.266 1.00 91.62 517 ALA A N 1
ATOM 3804 C CA . ALA A 1 517 ? 20.197 13.511 -36.176 1.00 91.62 517 ALA A CA 1
ATOM 3805 C C . ALA A 1 517 ? 21.611 13.063 -36.593 1.00 91.62 517 ALA A C 1
ATOM 3807 O O . ALA A 1 517 ? 22.541 13.099 -35.789 1.00 91.62 517 ALA A O 1
ATOM 3808 N N . ASN A 1 518 ? 21.817 12.731 -37.874 1.00 92.00 518 ASN A N 1
ATOM 3809 C CA . ASN A 1 518 ? 23.122 12.327 -38.409 1.00 92.00 518 ASN A CA 1
ATOM 3810 C C . ASN A 1 518 ? 24.181 13.446 -38.312 1.00 92.00 518 ASN A C 1
ATOM 3812 O O . ASN A 1 518 ? 25.373 13.163 -38.404 1.00 92.00 518 ASN A O 1
ATOM 3816 N N . GLY A 1 519 ? 23.756 14.708 -38.166 1.00 89.69 519 GLY A N 1
ATOM 3817 C CA . GLY A 1 519 ? 24.634 15.869 -37.999 1.00 89.69 519 GLY A CA 1
ATOM 3818 C C . GLY A 1 519 ? 24.966 16.216 -36.544 1.00 89.69 519 GLY A C 1
ATOM 3819 O O . GLY A 1 519 ? 25.719 17.164 -36.318 1.00 89.69 519 GLY A O 1
ATOM 3820 N N . LEU A 1 520 ? 24.413 15.497 -35.561 1.00 87.19 520 LEU A N 1
ATOM 3821 C CA . LEU A 1 520 ? 24.665 15.771 -34.148 1.00 87.19 520 LEU A CA 1
ATOM 3822 C C . LEU A 1 520 ? 26.093 15.347 -33.734 1.00 87.19 520 LEU A C 1
ATOM 3824 O O . LEU A 1 520 ? 26.630 14.347 -34.229 1.00 87.19 520 LEU A O 1
ATOM 3828 N N . PRO A 1 521 ? 26.747 16.095 -32.825 1.00 89.12 521 PRO A N 1
ATOM 3829 C CA . PRO A 1 521 ? 27.999 15.662 -32.217 1.00 89.12 521 PRO A CA 1
ATOM 3830 C C . PRO A 1 521 ? 27.775 14.438 -31.318 1.00 89.12 521 PRO A C 1
ATOM 3832 O O . PRO A 1 521 ? 26.700 14.278 -30.738 1.00 89.12 521 PRO A O 1
ATOM 3835 N N . GLN A 1 522 ? 28.813 13.614 -31.155 1.00 83.38 522 GLN A N 1
ATOM 3836 C CA . GLN A 1 522 ? 28.837 12.528 -30.171 1.00 83.38 522 GLN A CA 1
ATOM 3837 C C . GLN A 1 522 ? 28.481 13.077 -28.774 1.00 83.38 522 GLN A C 1
ATOM 3839 O O . GLN A 1 522 ? 29.079 14.057 -28.326 1.00 83.38 522 GLN A O 1
ATOM 3844 N N . GLY A 1 523 ? 27.499 12.479 -28.099 1.00 79.38 523 GLY A N 1
ATOM 3845 C CA . GLY A 1 523 ? 27.000 12.962 -26.811 1.00 79.38 523 GLY A CA 1
ATOM 3846 C C . GLY A 1 523 ? 25.619 12.422 -26.446 1.00 79.38 523 GLY A C 1
ATOM 3847 O O . GLY A 1 523 ? 25.087 11.543 -27.125 1.00 79.38 523 GLY A O 1
ATOM 3848 N N . LEU A 1 524 ? 25.061 12.965 -25.360 1.00 77.06 524 LEU A N 1
ATOM 3849 C CA . LEU A 1 524 ? 23.666 12.770 -24.973 1.00 77.06 524 LEU A CA 1
ATOM 3850 C C . LEU A 1 524 ? 22.823 13.908 -25.562 1.00 77.06 524 LEU A C 1
ATOM 3852 O O . LEU A 1 524 ? 23.188 15.072 -25.391 1.00 77.06 524 LEU A O 1
ATOM 3856 N N . HIS A 1 525 ? 21.717 13.590 -26.233 1.00 82.25 525 HIS A N 1
ATOM 3857 C CA . HIS A 1 525 ? 20.787 14.588 -26.781 1.00 82.25 525 HIS A CA 1
ATOM 3858 C C . HIS A 1 525 ? 19.359 14.279 -26.353 1.00 82.25 525 HIS A C 1
ATOM 3860 O O . HIS A 1 525 ? 18.970 13.111 -26.313 1.00 82.25 525 HIS A O 1
ATOM 3866 N N . SER A 1 526 ? 18.591 15.334 -26.088 1.00 83.38 526 SER A N 1
ATOM 3867 C CA . SER A 1 526 ? 17.201 15.248 -25.646 1.00 83.38 526 SER A CA 1
ATOM 3868 C C . SER A 1 526 ? 16.295 16.171 -26.449 1.00 83.38 526 SER A C 1
ATOM 3870 O O . SER A 1 526 ? 16.747 17.192 -26.970 1.00 83.38 526 SER A O 1
ATOM 3872 N N . ALA A 1 527 ? 15.029 15.776 -26.550 1.00 85.88 527 ALA A N 1
ATOM 3873 C CA . ALA A 1 527 ? 13.953 16.525 -27.186 1.00 85.88 527 ALA A CA 1
ATOM 3874 C C . ALA A 1 527 ? 12.648 16.276 -26.429 1.00 85.88 527 ALA A C 1
ATOM 3876 O O . ALA A 1 527 ? 12.427 15.176 -25.917 1.00 85.88 527 ALA A O 1
ATOM 3877 N N . THR A 1 528 ? 11.774 17.269 -26.405 1.00 84.06 528 THR A N 1
ATOM 3878 C CA . THR A 1 528 ? 10.437 17.173 -25.822 1.00 84.06 528 THR A CA 1
ATOM 3879 C C . THR A 1 528 ? 9.431 16.936 -26.936 1.00 84.06 528 THR A C 1
ATOM 3881 O O . THR A 1 528 ? 9.333 17.748 -27.856 1.00 84.06 528 THR A O 1
ATOM 3884 N N . VAL A 1 529 ? 8.636 15.868 -26.844 1.00 89.56 529 VAL A N 1
ATOM 3885 C CA . VAL A 1 529 ? 7.401 15.749 -27.633 1.00 89.56 529 VAL A CA 1
ATOM 3886 C C . VAL A 1 529 ? 6.221 15.999 -26.711 1.00 89.56 529 VAL A C 1
ATOM 3888 O O . VAL A 1 529 ? 6.080 15.361 -25.669 1.00 89.56 529 VAL A O 1
ATOM 3891 N N . GLN A 1 530 ? 5.383 16.959 -27.090 1.00 87.25 530 GLN A N 1
ATOM 3892 C CA . GLN A 1 530 ? 4.248 17.406 -26.298 1.00 87.25 530 GLN A CA 1
ATOM 3893 C C . GLN A 1 530 ? 2.942 17.065 -27.006 1.00 87.25 530 GLN A C 1
ATOM 3895 O O . GLN A 1 530 ? 2.716 17.481 -28.144 1.00 87.25 530 GLN A O 1
ATOM 3900 N N . PHE A 1 531 ? 2.070 16.336 -26.310 1.00 89.56 531 PHE A N 1
ATOM 3901 C CA . PHE A 1 531 ? 0.717 16.030 -26.757 1.00 89.56 531 PHE A CA 1
ATOM 3902 C C . PHE A 1 531 ? -0.263 17.019 -26.112 1.00 89.56 531 PHE A C 1
ATOM 3904 O O . PHE A 1 531 ? -0.392 17.074 -24.888 1.00 89.56 531 PHE A O 1
ATOM 3911 N N . THR A 1 532 ? -0.988 17.781 -26.933 1.00 85.88 532 THR A N 1
ATOM 3912 C CA . THR A 1 532 ? -1.850 18.887 -26.489 1.00 85.88 532 THR A CA 1
ATOM 3913 C C . THR A 1 532 ? -3.289 18.704 -26.964 1.00 85.88 532 THR A C 1
ATOM 3915 O O . THR A 1 532 ? -3.550 18.604 -28.162 1.00 85.88 532 THR A O 1
ATOM 3918 N N . ASN A 1 533 ? -4.250 18.741 -26.038 1.00 85.06 533 ASN A N 1
ATOM 3919 C CA . ASN A 1 533 ? -5.674 18.872 -26.358 1.00 85.06 533 ASN A CA 1
ATOM 3920 C C . ASN A 1 533 ? -5.988 20.340 -26.703 1.00 85.06 533 ASN A C 1
ATOM 3922 O O . ASN A 1 533 ? -5.895 21.219 -25.850 1.00 85.06 533 ASN A O 1
ATOM 3926 N N . THR A 1 534 ? -6.372 20.605 -27.951 1.00 83.12 534 THR A N 1
ATOM 3927 C CA . THR A 1 534 ? -6.574 21.958 -28.496 1.00 83.12 534 THR A CA 1
ATOM 3928 C C . THR A 1 534 ? -8.023 22.445 -28.444 1.00 83.12 534 THR A C 1
ATOM 3930 O O . THR A 1 534 ? -8.295 23.587 -28.797 1.00 83.12 534 THR A O 1
ATOM 3933 N N . THR A 1 535 ? -8.982 21.634 -27.981 1.00 76.69 535 THR A N 1
ATOM 3934 C CA . THR A 1 535 ? -10.382 22.086 -27.830 1.00 76.69 535 THR A CA 1
ATOM 3935 C C . THR A 1 535 ? -10.566 23.033 -26.644 1.00 76.69 535 THR A C 1
ATOM 3937 O O . THR A 1 535 ? -11.434 23.907 -26.680 1.00 76.69 535 THR A O 1
ATOM 3940 N N . ASN A 1 536 ? -9.726 22.898 -25.618 1.00 57.34 536 ASN A N 1
ATOM 3941 C CA . ASN A 1 536 ? -9.826 23.640 -24.367 1.00 57.34 536 ASN A CA 1
ATOM 3942 C C . ASN A 1 536 ? -8.689 24.671 -24.261 1.00 57.34 536 ASN A C 1
ATOM 3944 O O . ASN A 1 536 ? -7.820 24.543 -23.403 1.00 57.34 536 ASN A O 1
ATOM 3948 N N . HIS A 1 537 ? -8.676 25.682 -25.137 1.00 40.81 537 HIS A N 1
ATOM 3949 C CA . HIS A 1 537 ? -7.656 26.740 -25.127 1.00 40.81 537 HIS A CA 1
ATOM 3950 C C . HIS A 1 537 ? -7.607 27.498 -23.785 1.00 40.81 537 HIS A C 1
ATOM 3952 O O . HIS A 1 537 ? -8.370 28.438 -23.562 1.00 40.81 537 HIS A O 1
ATOM 3958 N N . HIS A 1 538 ? -6.657 27.125 -22.927 1.00 34.12 538 HIS A N 1
ATOM 3959 C CA . HIS A 1 538 ? -6.231 27.889 -21.754 1.00 34.12 538 HIS A CA 1
ATOM 3960 C C . HIS A 1 538 ? -4.700 28.016 -21.708 1.00 34.12 538 HIS A C 1
ATOM 3962 O O . HIS A 1 538 ? -4.052 27.742 -20.700 1.00 34.12 538 HIS A O 1
ATOM 3968 N N . ASP A 1 539 ? -4.133 28.519 -22.807 1.00 36.88 539 ASP A N 1
ATOM 3969 C CA . ASP A 1 539 ? -2.787 29.094 -22.835 1.00 36.88 539 ASP A CA 1
ATOM 3970 C C . ASP A 1 539 ? -2.772 30.441 -22.081 1.00 36.88 539 ASP A C 1
ATOM 3972 O O . ASP A 1 539 ? -2.782 31.520 -22.674 1.00 36.88 539 ASP A O 1
ATOM 3976 N N . GLU A 1 540 ? -2.772 30.392 -20.747 1.00 25.73 540 GLU A N 1
ATOM 3977 C CA . GLU A 1 540 ? -2.408 31.530 -19.891 1.00 25.73 540 GLU A CA 1
ATOM 3978 C C . GLU A 1 540 ? -0.913 31.408 -19.538 1.00 25.73 540 GLU A C 1
ATOM 3980 O O . GLU A 1 540 ? -0.525 30.495 -18.798 1.00 25.73 540 GLU A O 1
ATOM 3985 N N . PRO A 1 541 ? -0.035 32.293 -20.048 1.00 27.80 541 PRO A N 1
ATOM 3986 C CA . PRO A 1 541 ? 1.397 32.172 -19.830 1.00 27.80 541 PRO A CA 1
ATOM 3987 C C . PRO A 1 541 ? 1.743 32.527 -18.382 1.00 27.80 541 PRO A C 1
ATOM 3989 O O . PRO A 1 541 ? 1.835 33.704 -18.009 1.00 27.80 541 PRO A O 1
ATOM 3992 N N . ARG A 1 542 ? 2.027 31.511 -17.557 1.00 25.80 542 ARG A N 1
ATOM 3993 C CA . ARG A 1 542 ? 2.731 31.733 -16.289 1.00 25.80 542 ARG A CA 1
ATOM 3994 C C . ARG A 1 542 ? 4.068 32.395 -16.611 1.00 25.80 542 ARG A C 1
ATOM 3996 O O . ARG A 1 542 ? 4.917 31.801 -17.269 1.00 25.80 542 ARG A O 1
ATOM 4003 N N . ARG A 1 543 ? 4.247 33.639 -16.157 1.00 27.38 543 ARG A N 1
ATOM 4004 C CA . ARG A 1 543 ? 5.505 34.381 -16.306 1.00 27.38 543 ARG A CA 1
ATOM 4005 C C . ARG A 1 543 ? 6.643 33.578 -15.680 1.00 27.38 543 ARG A C 1
ATOM 4007 O O . ARG A 1 543 ? 6.772 33.563 -14.457 1.00 27.38 543 ARG A O 1
ATOM 4014 N N . GLY A 1 544 ? 7.467 32.959 -16.523 1.00 25.48 544 GLY A N 1
ATOM 4015 C CA . GLY A 1 544 ? 8.735 32.379 -16.105 1.00 25.48 544 GLY A CA 1
ATOM 4016 C C . GLY A 1 544 ? 9.577 33.440 -15.402 1.00 25.48 544 GLY A C 1
ATOM 4017 O O . GLY A 1 544 ? 9.696 34.571 -15.881 1.00 25.48 544 GLY A O 1
ATOM 4018 N N . HIS A 1 545 ? 10.119 33.088 -14.239 1.00 27.31 545 HIS A N 1
ATOM 4019 C CA . HIS A 1 545 ? 11.108 33.920 -13.573 1.00 27.31 545 HIS A CA 1
ATOM 4020 C C . HIS A 1 545 ? 12.410 33.835 -14.379 1.00 27.31 545 HIS A C 1
ATOM 4022 O O . HIS A 1 545 ? 12.889 32.742 -14.661 1.00 27.31 545 HIS A O 1
ATOM 4028 N N . ASP A 1 546 ? 12.930 34.988 -14.783 1.00 26.94 546 ASP A N 1
ATOM 4029 C CA . ASP A 1 546 ? 14.129 35.148 -15.607 1.00 26.94 546 ASP A CA 1
ATOM 4030 C C . ASP A 1 546 ? 15.379 34.550 -14.918 1.00 26.94 546 ASP A C 1
ATOM 4032 O O . ASP A 1 546 ? 15.809 35.085 -13.890 1.00 26.94 546 ASP A O 1
ATOM 4036 N N . PRO A 1 547 ? 15.994 33.472 -15.451 1.00 31.88 547 PRO A N 1
ATOM 4037 C CA . PRO A 1 547 ? 17.190 32.865 -14.879 1.00 31.88 547 PRO A CA 1
ATOM 4038 C C . PRO A 1 547 ? 18.473 33.549 -15.391 1.00 31.88 547 PRO A C 1
ATOM 4040 O O . PRO A 1 547 ? 19.423 32.884 -15.795 1.00 31.88 547 PRO A O 1
ATOM 4043 N N . SER A 1 548 ? 18.533 34.886 -15.365 1.00 29.94 548 SER A N 1
ATOM 4044 C CA . SER A 1 548 ? 19.736 35.662 -15.715 1.00 29.94 548 SER A CA 1
ATOM 4045 C C . SER A 1 548 ? 20.333 36.433 -14.528 1.00 29.94 548 SER A C 1
ATOM 4047 O O . SER A 1 548 ? 20.620 37.627 -14.604 1.00 29.94 548 SER A O 1
ATOM 4049 N N . ARG A 1 549 ? 20.589 35.727 -13.413 1.00 26.83 549 ARG A N 1
ATOM 4050 C CA . ARG A 1 549 ? 21.410 36.212 -12.281 1.00 26.83 549 ARG A CA 1
ATOM 4051 C C . ARG A 1 549 ? 22.207 35.091 -11.593 1.00 26.83 549 ARG A C 1
ATOM 4053 O O . ARG A 1 549 ? 21.714 34.426 -10.690 1.00 26.83 549 ARG A O 1
ATOM 4060 N N . GLU A 1 550 ? 23.486 34.976 -11.958 1.00 31.95 550 GLU A N 1
ATOM 4061 C CA . GLU A 1 550 ? 24.565 34.613 -11.012 1.00 31.95 550 GLU A CA 1
ATOM 4062 C C . GLU A 1 550 ? 24.539 35.577 -9.795 1.00 31.95 550 GLU A C 1
ATOM 4064 O O . GLU A 1 550 ? 24.070 36.709 -9.983 1.00 31.95 550 GLU A O 1
ATOM 4069 N N . PRO A 1 551 ? 25.055 35.242 -8.578 1.00 33.47 551 PRO A N 1
ATOM 4070 C CA . PRO A 1 551 ? 26.348 34.554 -8.337 1.00 33.47 551 PRO A CA 1
ATOM 4071 C C . PRO A 1 551 ? 26.410 33.712 -7.016 1.00 33.47 551 PRO A C 1
ATOM 4073 O O . PRO A 1 551 ? 25.375 33.451 -6.410 1.00 33.47 551 PRO A O 1
ATOM 4076 N N . PRO A 1 552 ? 27.590 33.383 -6.434 1.00 39.72 552 PRO A N 1
ATOM 4077 C CA . PRO A 1 552 ? 28.815 32.839 -7.024 1.00 39.72 552 PRO A CA 1
ATOM 4078 C C . PRO A 1 552 ? 29.265 31.502 -6.381 1.00 39.72 552 PRO A C 1
ATOM 4080 O O . PRO A 1 552 ? 29.375 31.385 -5.164 1.00 39.72 552 PRO A O 1
ATOM 4083 N N . GLY A 1 553 ? 29.758 30.584 -7.216 1.00 24.92 553 GLY A N 1
ATOM 4084 C CA . GLY A 1 553 ? 30.980 29.817 -6.939 1.00 24.92 553 GLY A CA 1
ATOM 4085 C C . GLY A 1 553 ? 30.965 28.674 -5.911 1.00 24.92 553 GLY A C 1
ATOM 4086 O O . GLY A 1 553 ? 31.073 28.889 -4.707 1.00 24.92 553 GLY A O 1
ATOM 4087 N N . ARG A 1 554 ? 31.160 27.450 -6.422 1.00 26.08 554 ARG A N 1
ATOM 4088 C CA . ARG A 1 554 ? 32.130 26.482 -5.872 1.00 26.08 554 ARG A CA 1
ATOM 4089 C C . ARG A 1 554 ? 32.725 25.649 -7.007 1.00 26.08 554 ARG A C 1
ATOM 4091 O O . ARG A 1 554 ? 32.003 25.031 -7.777 1.00 26.08 554 ARG A O 1
ATOM 4098 N N . ARG A 1 555 ? 34.056 25.665 -7.129 1.00 26.11 555 ARG A N 1
ATOM 4099 C CA . ARG A 1 555 ? 34.792 24.833 -8.091 1.00 26.11 555 ARG A CA 1
ATOM 4100 C C . ARG A 1 555 ? 34.878 23.407 -7.551 1.00 26.11 555 ARG A C 1
ATOM 4102 O O . ARG A 1 555 ? 35.399 23.224 -6.453 1.00 26.11 555 ARG A O 1
ATOM 4109 N N . ALA A 1 556 ? 34.446 22.418 -8.328 1.00 26.73 556 ALA A N 1
ATOM 4110 C CA . ALA A 1 556 ? 34.834 21.032 -8.094 1.00 26.73 556 ALA A CA 1
ATOM 4111 C C . ALA A 1 556 ? 36.278 20.815 -8.581 1.00 26.73 556 ALA A C 1
ATOM 4113 O O . ALA A 1 556 ? 36.678 21.325 -9.630 1.00 26.73 556 ALA A O 1
ATOM 4114 N N . HIS A 1 557 ? 37.077 20.092 -7.798 1.00 28.31 557 HIS A N 1
ATOM 4115 C CA . HIS A 1 557 ? 38.452 19.745 -8.151 1.00 28.31 557 HIS A CA 1
ATOM 4116 C C . HIS A 1 557 ? 38.481 18.500 -9.046 1.00 28.31 557 HIS A C 1
ATOM 4118 O O . HIS A 1 557 ? 37.958 17.461 -8.658 1.00 28.31 557 HIS A O 1
ATOM 4124 N N . ALA A 1 558 ? 39.191 18.573 -10.173 1.00 26.45 558 ALA A N 1
ATOM 4125 C CA . ALA A 1 558 ? 39.718 17.397 -10.865 1.00 26.45 558 ALA A CA 1
ATOM 4126 C C . ALA A 1 558 ? 41.204 17.198 -10.484 1.00 26.45 558 ALA A C 1
ATOM 4128 O O . ALA A 1 558 ? 41.913 18.193 -10.277 1.00 26.45 558 ALA A O 1
ATOM 4129 N N . PRO A 1 559 ? 41.703 15.954 -10.362 1.00 30.00 559 PRO A N 1
ATOM 4130 C CA . PRO A 1 559 ? 43.083 15.697 -9.963 1.00 30.00 559 PRO A CA 1
ATOM 4131 C C . PRO A 1 559 ? 44.070 16.021 -11.093 1.00 30.00 559 PRO A C 1
ATOM 4133 O O . PRO A 1 559 ? 43.955 15.528 -12.213 1.00 30.00 559 PRO A O 1
ATOM 4136 N N . VAL A 1 560 ? 45.091 16.822 -10.779 1.00 26.45 560 VAL A N 1
ATOM 4137 C CA . VAL A 1 560 ? 46.173 17.161 -11.713 1.00 26.45 560 VAL A CA 1
ATOM 4138 C C . VAL A 1 560 ? 47.135 15.978 -11.853 1.00 26.45 560 VAL A C 1
ATOM 4140 O O . VAL A 1 560 ? 47.996 15.763 -10.997 1.00 26.45 560 VAL A O 1
ATOM 4143 N N . GLN A 1 561 ? 47.034 15.248 -12.965 1.00 27.59 561 GLN A N 1
ATOM 4144 C CA . GLN A 1 561 ? 48.155 14.475 -13.506 1.00 27.59 561 GLN A CA 1
ATOM 4145 C C . GLN A 1 561 ? 49.249 15.464 -13.940 1.00 27.59 561 GLN A C 1
ATOM 4147 O O . GLN A 1 561 ? 48.988 16.394 -14.703 1.00 27.59 561 GLN A O 1
ATOM 4152 N N . ARG A 1 562 ? 50.474 15.307 -13.423 1.00 27.48 562 ARG A N 1
ATOM 4153 C CA . ARG A 1 562 ? 51.607 16.159 -13.812 1.00 27.48 562 ARG A CA 1
ATOM 4154 C C . ARG A 1 562 ? 52.227 15.656 -15.110 1.00 27.48 562 ARG A C 1
ATOM 4156 O O . ARG A 1 562 ? 52.996 14.698 -15.086 1.00 27.48 562 ARG A O 1
ATOM 4163 N N . GLU A 1 563 ? 52.020 16.382 -16.198 1.00 28.70 563 GLU A N 1
ATOM 4164 C CA . GLU A 1 563 ? 52.945 16.326 -17.327 1.00 28.70 563 GLU A CA 1
ATOM 4165 C C . GLU A 1 563 ? 54.251 17.044 -16.950 1.00 28.70 563 GLU A C 1
ATOM 4167 O O . GLU A 1 563 ? 54.320 18.272 -16.871 1.00 28.70 563 GLU A O 1
ATOM 4172 N N . HIS A 1 564 ? 55.313 16.274 -16.711 1.00 31.66 564 HIS A N 1
ATOM 4173 C CA . HIS A 1 564 ? 56.682 16.771 -16.826 1.00 31.66 564 HIS A CA 1
ATOM 4174 C C . HIS A 1 564 ? 57.287 16.185 -18.099 1.00 31.66 564 HIS A C 1
ATOM 4176 O O . HIS A 1 564 ? 57.476 14.975 -18.204 1.00 31.66 564 HIS A O 1
ATOM 4182 N N . GLY A 1 565 ? 57.564 17.056 -19.071 1.00 28.92 565 GLY A N 1
ATOM 4183 C CA . GLY A 1 565 ? 58.110 16.657 -20.363 1.00 28.92 565 GLY A CA 1
ATOM 4184 C C . GLY A 1 565 ? 59.519 16.065 -20.273 1.00 28.92 565 GLY A C 1
ATOM 4185 O O . GLY A 1 565 ? 60.311 16.384 -19.379 1.00 28.92 565 GLY A O 1
ATOM 4186 N N . HIS A 1 566 ? 59.841 15.231 -21.255 1.00 29.11 566 HIS A N 1
ATOM 4187 C CA . HIS A 1 566 ? 61.183 14.724 -21.499 1.00 29.11 566 HIS A CA 1
ATOM 4188 C C . HIS A 1 566 ? 61.419 14.583 -22.997 1.00 29.11 566 HIS A C 1
ATOM 4190 O O . HIS A 1 566 ? 60.589 13.984 -23.668 1.00 29.11 566 HIS A O 1
ATOM 4196 N N . GLU A 1 567 ? 62.535 15.140 -23.474 1.00 29.38 567 GLU A N 1
ATOM 4197 C CA . GLU A 1 567 ? 63.493 14.590 -24.453 1.00 29.38 567 GLU A CA 1
ATOM 4198 C C . GLU A 1 567 ? 64.460 15.716 -24.925 1.00 29.38 567 GLU A C 1
ATOM 4200 O O . GLU A 1 567 ? 64.106 16.893 -24.840 1.00 29.38 567 GLU A O 1
ATOM 4205 N N . PRO A 1 568 ? 65.675 15.415 -25.434 1.00 48.28 568 PRO A N 1
ATOM 4206 C CA . PRO A 1 568 ? 66.627 14.473 -24.834 1.00 48.28 568 PRO A CA 1
ATOM 4207 C C . PRO A 1 568 ? 68.114 14.928 -24.903 1.00 48.28 568 PRO A C 1
ATOM 4209 O O . PRO A 1 568 ? 68.507 15.731 -25.744 1.00 48.28 568 PRO A O 1
ATOM 4212 N N . GLY A 1 569 ? 68.970 14.267 -24.110 1.00 27.89 569 GLY A N 1
ATOM 4213 C CA . GLY A 1 569 ? 70.354 13.939 -24.502 1.00 27.89 569 GLY A CA 1
ATOM 4214 C C . GLY A 1 569 ? 71.509 14.833 -24.019 1.00 27.89 569 GLY A C 1
ATOM 4215 O O . GLY A 1 569 ? 71.585 16.004 -24.370 1.00 27.89 569 GLY A O 1
ATOM 4216 N N . LEU A 1 570 ? 72.473 14.220 -23.309 1.00 30.78 570 LEU A N 1
ATOM 4217 C CA . LEU A 1 570 ? 73.902 14.141 -23.685 1.00 30.78 570 LEU A CA 1
ATOM 4218 C C . LEU A 1 570 ? 74.689 13.174 -22.752 1.00 30.78 570 LEU A C 1
ATOM 4220 O O . LEU A 1 570 ? 74.393 13.067 -21.567 1.00 30.78 570 LEU A O 1
ATOM 4224 N N . ASP A 1 571 ? 75.684 12.497 -23.340 1.00 31.22 571 ASP A N 1
ATOM 4225 C CA . ASP A 1 571 ? 76.892 11.844 -22.781 1.00 31.22 571 ASP A CA 1
ATOM 4226 C C . ASP A 1 571 ? 76.872 10.597 -21.835 1.00 31.22 571 ASP A C 1
ATOM 4228 O O . ASP A 1 571 ? 76.629 10.647 -20.636 1.00 31.22 571 ASP A O 1
ATOM 4232 N N . HIS A 1 572 ? 77.242 9.460 -22.459 1.00 32.75 572 HIS A N 1
ATOM 4233 C CA . HIS A 1 572 ? 78.163 8.339 -22.112 1.00 32.75 572 HIS A CA 1
ATOM 4234 C C . HIS A 1 572 ? 78.986 8.268 -20.783 1.00 32.75 572 HIS A C 1
ATOM 4236 O O . HIS A 1 572 ? 79.223 9.299 -20.164 1.00 32.75 572 HIS A O 1
ATOM 4242 N N . PRO A 1 573 ? 79.649 7.111 -20.449 1.00 53.56 573 PRO A N 1
ATOM 4243 C CA . PRO A 1 573 ? 79.493 5.711 -20.935 1.00 53.56 573 PRO A CA 1
ATOM 4244 C C . PRO A 1 573 ? 79.627 4.559 -19.880 1.00 53.56 573 PRO A C 1
ATOM 4246 O O . PRO A 1 573 ? 80.187 4.728 -18.801 1.00 53.56 573 PRO A O 1
ATOM 4249 N N . GLY A 1 574 ? 79.300 3.321 -20.303 1.00 29.66 574 GLY A N 1
ATOM 4250 C CA . GLY A 1 574 ? 79.914 2.056 -19.819 1.00 29.66 574 GLY A CA 1
ATOM 4251 C C . GLY A 1 574 ? 78.999 1.091 -19.033 1.00 29.66 574 GLY A C 1
ATOM 4252 O O . GLY A 1 574 ? 78.090 1.533 -18.348 1.00 29.66 574 GLY A O 1
ATOM 4253 N N . SER A 1 575 ? 79.170 -0.243 -19.061 1.00 31.56 575 SER A N 1
ATOM 4254 C CA . SER A 1 575 ? 79.985 -1.124 -19.930 1.00 31.56 575 SER A CA 1
ATOM 4255 C C . SER A 1 575 ? 79.643 -2.618 -19.686 1.00 31.56 575 SER A C 1
ATOM 4257 O O . SER A 1 575 ? 79.437 -2.972 -18.532 1.00 31.56 575 SER A O 1
ATOM 4259 N N . VAL A 1 576 ? 79.735 -3.487 -20.717 1.00 33.72 576 VAL A N 1
ATOM 4260 C CA . VAL A 1 576 ? 79.748 -4.989 -20.668 1.00 33.72 576 VAL A CA 1
ATOM 4261 C C . VAL A 1 576 ? 78.458 -5.688 -20.150 1.00 33.72 576 VAL A C 1
ATOM 4263 O O . VAL A 1 576 ? 77.908 -5.296 -19.136 1.00 33.72 576 VAL A O 1
ATOM 4266 N N . GLY A 1 577 ? 77.916 -6.773 -20.726 1.00 31.39 577 GLY A N 1
ATOM 4267 C CA . GLY A 1 577 ? 78.176 -7.490 -21.987 1.00 31.39 577 GLY A CA 1
ATOM 4268 C C . GLY A 1 577 ? 77.608 -8.934 -21.969 1.00 31.39 577 GLY A C 1
ATOM 4269 O O . GLY A 1 577 ? 77.601 -9.545 -20.913 1.00 31.39 577 GLY A O 1
ATOM 4270 N N . LEU A 1 578 ? 77.218 -9.473 -23.144 1.00 33.22 578 LEU A N 1
ATOM 4271 C CA . LEU A 1 578 ? 76.977 -10.908 -23.487 1.00 33.22 578 LEU A CA 1
ATOM 4272 C C . LEU A 1 578 ? 75.892 -11.698 -22.679 1.00 33.22 578 LEU A C 1
ATOM 4274 O O . LEU A 1 578 ? 75.862 -11.669 -21.462 1.00 33.22 578 LEU A O 1
ATOM 4278 N N . GLY A 1 579 ? 74.996 -12.503 -23.276 1.00 30.83 579 GLY A N 1
ATOM 4279 C CA . GLY A 1 579 ? 74.861 -12.909 -24.680 1.00 30.83 579 GLY A CA 1
ATOM 4280 C C . GLY A 1 579 ? 73.607 -13.762 -25.014 1.00 30.83 579 GLY A C 1
ATOM 4281 O O . GLY A 1 579 ? 72.662 -13.870 -24.242 1.00 30.83 579 GLY A O 1
ATOM 4282 N N . ARG A 1 580 ? 73.627 -14.321 -26.232 1.00 33.19 580 ARG A N 1
ATOM 4283 C CA . ARG A 1 580 ? 72.628 -15.145 -26.974 1.00 33.19 580 ARG A CA 1
ATOM 4284 C C . ARG A 1 580 ? 72.358 -16.537 -26.320 1.00 33.19 580 ARG A C 1
ATOM 4286 O O . ARG A 1 580 ? 73.174 -16.944 -25.509 1.00 33.19 580 ARG A O 1
ATOM 4293 N N . SER A 1 581 ? 71.342 -17.374 -26.631 1.00 32.03 581 SER A N 1
ATOM 4294 C CA . SER A 1 581 ? 70.228 -17.390 -27.625 1.00 32.03 581 SER A CA 1
ATOM 4295 C C . SER A 1 581 ? 69.228 -18.565 -27.419 1.00 32.03 581 SER A C 1
ATOM 4297 O O . SER A 1 581 ? 69.621 -19.612 -26.928 1.00 32.03 581 SER A O 1
ATOM 4299 N N . ASN A 1 582 ? 68.005 -18.423 -27.963 1.00 31.94 582 ASN A N 1
ATOM 4300 C CA . ASN A 1 582 ? 67.138 -19.422 -28.648 1.00 31.94 582 ASN A CA 1
ATOM 4301 C C . ASN A 1 582 ? 66.833 -20.846 -28.091 1.00 31.94 582 ASN A C 1
ATOM 4303 O O . ASN A 1 582 ? 67.618 -21.762 -28.287 1.00 31.94 582 ASN A O 1
ATOM 4307 N N . ARG A 1 583 ? 65.548 -21.034 -27.710 1.00 33.75 583 ARG A N 1
ATOM 4308 C CA . ARG A 1 583 ? 64.468 -21.808 -28.416 1.00 33.75 583 ARG A CA 1
ATOM 4309 C C . ARG A 1 583 ? 64.573 -23.365 -28.603 1.00 33.75 583 ARG A C 1
ATOM 4311 O O . ARG A 1 583 ? 65.618 -23.939 -28.344 1.00 33.75 583 ARG A O 1
ATOM 4318 N N . PRO A 1 584 ? 63.451 -24.087 -28.899 1.00 57.88 584 PRO A N 1
ATOM 4319 C CA . PRO A 1 584 ? 63.029 -25.237 -28.068 1.00 57.88 584 PRO A CA 1
ATOM 4320 C C . PRO A 1 584 ? 62.914 -26.607 -28.786 1.00 57.88 584 PRO A C 1
ATOM 4322 O O . PRO A 1 584 ? 63.062 -26.695 -30.002 1.00 57.88 584 PRO A O 1
ATOM 4325 N N . GLY A 1 585 ? 62.526 -27.663 -28.048 1.00 28.38 585 GLY A N 1
ATOM 4326 C CA . GLY A 1 585 ? 62.225 -29.002 -28.589 1.00 28.38 585 GLY A CA 1
ATOM 4327 C C . GLY A 1 585 ? 61.218 -29.822 -27.757 1.00 28.38 585 GLY A C 1
ATOM 4328 O O . GLY A 1 585 ? 61.186 -29.730 -26.535 1.00 28.38 585 GLY A O 1
ATOM 4329 N N . TRP A 1 586 ? 60.378 -30.603 -28.445 1.00 30.95 586 TRP A N 1
ATOM 4330 C CA . TRP A 1 586 ? 59.252 -31.406 -27.927 1.00 30.95 586 TRP A CA 1
ATOM 4331 C C . TRP A 1 586 ? 59.655 -32.772 -27.338 1.00 30.95 586 TRP A C 1
ATOM 4333 O O . TRP A 1 586 ? 60.663 -33.321 -27.768 1.00 30.95 586 TRP A O 1
ATOM 4343 N N . LEU A 1 587 ? 58.774 -33.394 -26.524 1.00 30.16 587 LEU A N 1
ATOM 4344 C CA . LEU A 1 587 ? 58.288 -34.789 -26.710 1.00 30.16 587 LEU A CA 1
ATOM 4345 C C . LEU A 1 587 ? 57.191 -35.207 -25.693 1.00 30.16 587 LEU A C 1
ATOM 4347 O O . LEU A 1 587 ? 57.207 -34.801 -24.536 1.00 30.16 587 LEU A O 1
ATOM 4351 N N . ARG A 1 588 ? 56.248 -36.064 -26.126 1.00 36.78 588 ARG A N 1
ATOM 4352 C CA . ARG A 1 588 ? 55.339 -36.875 -25.271 1.00 36.78 588 ARG A CA 1
ATOM 4353 C C . ARG A 1 588 ? 55.845 -38.331 -25.241 1.00 36.78 588 ARG A C 1
ATOM 4355 O O . ARG A 1 588 ? 56.533 -38.725 -26.182 1.00 36.78 588 ARG A O 1
ATOM 4362 N N . PRO A 1 589 ? 55.422 -39.174 -24.277 1.00 47.03 589 PRO A N 1
ATOM 4363 C CA . PRO A 1 589 ? 54.424 -40.195 -24.648 1.00 47.03 589 PRO A CA 1
ATOM 4364 C C . PRO A 1 589 ? 53.372 -40.543 -23.561 1.00 47.03 589 PRO A C 1
ATOM 4366 O O . PRO A 1 589 ? 53.332 -39.973 -22.478 1.00 47.03 589 PRO A O 1
ATOM 4369 N N . ARG A 1 590 ? 52.457 -41.457 -23.922 1.00 36.56 590 ARG A N 1
ATOM 4370 C CA . ARG A 1 590 ? 51.265 -41.921 -23.171 1.00 36.56 590 ARG A CA 1
ATOM 4371 C C . ARG A 1 590 ? 51.571 -43.091 -22.220 1.00 36.56 590 ARG A C 1
ATOM 4373 O O . ARG A 1 590 ? 52.458 -43.876 -22.529 1.00 36.56 590 ARG A O 1
ATOM 4380 N N . LEU A 1 591 ? 50.675 -43.353 -21.256 1.00 31.31 591 LEU A N 1
ATOM 4381 C CA . LEU A 1 591 ? 50.298 -44.719 -20.825 1.00 31.31 591 LEU A CA 1
ATOM 4382 C C . LEU A 1 591 ? 48.808 -44.792 -20.391 1.00 31.31 591 LEU A C 1
ATOM 4384 O O . LEU A 1 591 ? 48.110 -43.781 -20.441 1.00 31.31 591 LEU A O 1
ATOM 4388 N N . ARG A 1 592 ? 48.274 -45.998 -20.128 1.00 34.47 592 ARG A N 1
ATOM 4389 C CA . ARG A 1 592 ? 46.830 -46.357 -20.200 1.00 34.47 592 ARG A CA 1
ATOM 4390 C C . ARG A 1 592 ? 46.401 -47.342 -19.084 1.00 34.47 592 ARG A C 1
ATOM 4392 O O . ARG A 1 592 ? 47.230 -48.151 -18.687 1.00 34.47 592 ARG A O 1
ATOM 4399 N N . ARG A 1 593 ? 45.075 -47.419 -18.813 1.00 32.97 593 ARG A N 1
ATOM 4400 C CA . ARG A 1 593 ? 44.323 -48.429 -17.990 1.00 32.97 593 ARG A CA 1
ATOM 4401 C C . ARG A 1 593 ? 44.498 -48.271 -16.455 1.00 32.97 593 ARG A C 1
ATOM 4403 O O . ARG A 1 593 ? 45.476 -47.671 -16.044 1.00 32.97 593 ARG A O 1
ATOM 4410 N N . SER A 1 594 ? 43.579 -48.705 -15.572 1.00 29.05 594 SER A N 1
ATOM 4411 C CA . SER A 1 594 ? 42.389 -49.599 -15.676 1.00 29.05 594 SER A CA 1
ATOM 4412 C C . SER A 1 594 ? 41.258 -49.248 -14.672 1.00 29.05 594 SER A C 1
ATOM 4414 O O . SER A 1 594 ? 41.464 -48.479 -13.744 1.00 29.05 594 SER A O 1
ATOM 4416 N N . GLN A 1 595 ? 40.069 -49.844 -14.860 1.00 35.38 595 GLN A N 1
ATOM 4417 C CA . GLN A 1 595 ? 38.891 -49.790 -13.966 1.00 35.38 595 GLN A CA 1
ATOM 4418 C C . GLN A 1 595 ? 39.044 -50.668 -12.701 1.00 35.38 595 GLN A C 1
ATOM 4420 O O . GLN A 1 595 ? 39.652 -51.728 -12.816 1.00 35.38 595 GLN A O 1
ATOM 4425 N N . GLN A 1 596 ? 38.343 -50.352 -11.594 1.00 30.62 596 GLN A N 1
ATOM 4426 C CA . GLN A 1 596 ? 37.191 -51.143 -11.081 1.00 30.62 596 GLN A CA 1
ATOM 4427 C C . GLN A 1 596 ? 36.486 -50.499 -9.857 1.00 30.62 596 GLN A C 1
ATOM 4429 O O . GLN A 1 596 ? 36.949 -49.500 -9.318 1.00 30.62 596 GLN A O 1
ATOM 4434 N N . ARG A 1 597 ? 35.299 -51.027 -9.506 1.00 33.19 597 ARG A N 1
ATOM 4435 C CA . ARG A 1 597 ? 34.336 -50.537 -8.486 1.00 33.19 597 ARG A CA 1
ATOM 4436 C C . ARG A 1 597 ? 34.626 -51.088 -7.074 1.00 33.19 597 ARG A C 1
ATOM 4438 O O . ARG A 1 597 ? 35.223 -52.154 -6.994 1.00 33.19 597 ARG A O 1
ATOM 4445 N N . ILE A 1 598 ? 34.022 -50.490 -6.028 1.00 30.73 598 ILE A N 1
ATOM 4446 C CA . ILE A 1 598 ? 33.003 -51.091 -5.107 1.00 30.73 598 ILE A CA 1
ATOM 4447 C C . ILE A 1 598 ? 32.759 -50.180 -3.869 1.00 30.73 598 ILE A C 1
ATOM 4449 O O . ILE A 1 598 ? 33.718 -49.599 -3.391 1.00 30.73 598 ILE A O 1
ATOM 4453 N N . HIS A 1 599 ? 31.489 -50.092 -3.409 1.00 30.28 599 HIS A N 1
ATOM 4454 C CA . HIS A 1 599 ? 30.892 -49.534 -2.152 1.00 30.28 599 HIS A CA 1
ATOM 4455 C C . HIS A 1 599 ? 31.500 -48.255 -1.496 1.00 30.28 599 HIS A C 1
ATOM 4457 O O . HIS A 1 599 ? 32.702 -48.091 -1.396 1.00 30.28 599 HIS A O 1
ATOM 4463 N N . GLY A 1 600 ? 30.751 -47.277 -0.969 1.00 27.11 600 GLY A N 1
ATOM 4464 C CA . GLY A 1 600 ? 29.362 -47.246 -0.491 1.00 27.11 600 GLY A CA 1
ATOM 4465 C C . GLY A 1 600 ? 29.336 -47.078 1.037 1.00 27.11 600 GLY A C 1
ATOM 4466 O O . GLY A 1 600 ? 29.723 -48.013 1.725 1.00 27.11 600 GLY A O 1
ATOM 4467 N N . HIS A 1 601 ? 28.915 -45.917 1.565 1.00 29.34 601 HIS A N 1
ATOM 4468 C CA . HIS A 1 601 ? 28.615 -45.724 2.996 1.00 29.34 601 HIS A CA 1
ATOM 4469 C C . HIS A 1 601 ? 27.842 -44.427 3.288 1.00 29.34 601 HIS A C 1
ATOM 4471 O O . HIS A 1 601 ? 28.150 -43.371 2.743 1.00 29.34 601 HIS A O 1
ATOM 4477 N N . GLU A 1 602 ? 26.897 -44.519 4.222 1.00 33.59 602 GLU A N 1
ATOM 4478 C CA . GLU A 1 602 ? 26.208 -43.402 4.877 1.00 33.59 602 GLU A CA 1
ATOM 4479 C C . GLU A 1 602 ? 27.088 -42.738 5.962 1.00 33.59 602 GLU A C 1
ATOM 4481 O O . GLU A 1 602 ? 27.997 -43.372 6.517 1.00 33.59 602 GLU A O 1
ATOM 4486 N N . ARG A 1 603 ? 26.759 -41.487 6.322 1.00 30.80 603 ARG A N 1
ATOM 4487 C CA . ARG A 1 603 ? 26.837 -40.914 7.688 1.00 30.80 603 ARG A CA 1
ATOM 4488 C C . ARG A 1 603 ? 26.150 -39.534 7.677 1.00 30.80 603 ARG A C 1
ATOM 4490 O O . ARG A 1 603 ? 26.462 -38.734 6.808 1.00 30.80 603 ARG A O 1
ATOM 4497 N N . LEU A 1 604 ? 25.051 -39.303 8.401 1.00 28.69 604 LEU A N 1
ATOM 4498 C CA . LEU A 1 604 ? 24.857 -39.142 9.860 1.00 28.69 604 LEU A CA 1
ATOM 4499 C C . LEU A 1 604 ? 25.323 -37.787 10.423 1.00 28.69 604 LEU A C 1
ATOM 4501 O O . LEU A 1 604 ? 26.465 -37.374 10.254 1.00 28.69 604 LEU A O 1
ATOM 4505 N N . TRP A 1 605 ? 24.376 -37.149 11.114 1.00 28.16 605 TRP A N 1
ATOM 4506 C CA . TRP A 1 605 ? 24.418 -35.836 11.756 1.00 28.16 605 TRP A CA 1
ATOM 4507 C C . TRP A 1 605 ? 25.458 -35.722 12.880 1.00 28.16 605 TRP A C 1
ATOM 4509 O O . TRP A 1 605 ? 25.677 -36.683 13.617 1.00 28.16 605 TRP A O 1
ATOM 4519 N N . LEU A 1 606 ? 25.982 -34.509 13.097 1.00 29.27 606 LEU A N 1
ATOM 4520 C CA . LEU A 1 606 ? 26.677 -34.115 14.328 1.00 29.27 606 LEU A CA 1
ATOM 4521 C C . LEU A 1 606 ? 26.276 -32.694 14.755 1.00 29.27 606 LEU A C 1
ATOM 4523 O O . LEU A 1 606 ? 26.343 -31.759 13.962 1.00 29.27 606 LEU A O 1
ATOM 4527 N N . GLN A 1 607 ? 25.898 -32.551 16.027 1.00 27.95 607 GLN A N 1
ATOM 4528 C CA . GLN A 1 607 ? 25.838 -31.271 16.743 1.00 27.95 607 GLN A CA 1
ATOM 4529 C C . GLN A 1 607 ? 27.219 -30.933 17.343 1.00 27.95 607 GLN A C 1
ATOM 4531 O O . GLN A 1 607 ? 28.004 -31.854 17.589 1.00 27.95 607 GLN A O 1
ATOM 4536 N N . PRO A 1 608 ? 27.511 -29.659 17.665 1.00 42.69 608 PRO A N 1
ATOM 4537 C CA . PRO A 1 608 ? 28.658 -29.290 18.489 1.00 42.69 608 PRO A CA 1
ATOM 4538 C C . PRO A 1 608 ? 28.295 -29.190 19.985 1.00 42.69 608 PRO A C 1
ATOM 4540 O O . PRO A 1 608 ? 27.434 -28.407 20.384 1.00 42.69 608 PRO A O 1
ATOM 4543 N N . GLU A 1 609 ? 28.997 -29.945 20.836 1.00 33.41 609 GLU A N 1
ATOM 4544 C CA . GLU A 1 609 ? 28.946 -29.777 22.296 1.00 33.41 609 GLU A CA 1
ATOM 4545 C C . GLU A 1 609 ? 29.844 -28.633 22.800 1.00 33.41 609 GLU A C 1
ATOM 4547 O O . GLU A 1 609 ? 30.880 -28.299 22.223 1.00 33.41 609 GLU A O 1
ATOM 4552 N N . ARG A 1 610 ? 29.471 -28.088 23.965 1.00 34.25 610 ARG A N 1
ATOM 4553 C CA . ARG A 1 610 ? 30.242 -27.101 24.736 1.00 34.25 610 ARG A CA 1
ATOM 4554 C C . ARG A 1 610 ? 31.581 -27.671 25.223 1.00 34.25 610 ARG A C 1
ATOM 4556 O O . ARG A 1 610 ? 31.633 -28.810 25.681 1.00 34.25 610 ARG A O 1
ATOM 4563 N N . ARG A 1 611 ? 32.612 -26.823 25.342 1.00 32.53 611 ARG A N 1
ATOM 4564 C CA . ARG A 1 611 ? 33.671 -27.006 26.356 1.00 32.53 611 ARG A CA 1
ATOM 4565 C C . ARG A 1 611 ? 33.994 -25.710 27.087 1.00 32.53 611 ARG A C 1
ATOM 4567 O O . ARG A 1 611 ? 34.151 -24.658 26.482 1.00 32.53 611 ARG A O 1
ATOM 4574 N N . LEU A 1 612 ? 34.100 -25.841 28.405 1.00 31.31 612 LEU A N 1
ATOM 4575 C CA . LEU A 1 612 ? 34.577 -24.825 29.339 1.00 31.31 612 LEU A CA 1
ATOM 4576 C C . LEU A 1 612 ? 36.109 -24.734 29.300 1.00 31.31 612 LEU A C 1
ATOM 4578 O O . LEU A 1 612 ? 36.780 -25.747 29.084 1.00 31.31 612 LEU A O 1
ATOM 4582 N N . HIS A 1 613 ? 36.647 -23.562 29.634 1.00 35.62 613 HIS A N 1
ATOM 4583 C CA . HIS A 1 613 ? 37.956 -23.424 30.274 1.00 35.62 613 HIS A CA 1
ATOM 4584 C C . HIS A 1 613 ? 37.865 -22.360 31.371 1.00 35.62 613 HIS A C 1
ATOM 4586 O O . HIS A 1 613 ? 37.531 -21.209 31.106 1.00 35.62 613 HIS A O 1
ATOM 4592 N N . GLU A 1 614 ? 38.152 -22.764 32.606 1.00 31.94 614 GLU A N 1
ATOM 4593 C CA . GLU A 1 614 ? 38.351 -21.861 33.738 1.00 31.94 614 GLU A CA 1
ATOM 4594 C C . GLU A 1 614 ? 39.822 -21.435 33.797 1.00 31.94 614 GLU A C 1
ATOM 4596 O O . GLU A 1 614 ? 40.711 -22.265 33.600 1.00 31.94 614 GLU A O 1
ATOM 4601 N N . GLN A 1 615 ? 40.094 -20.187 34.185 1.00 32.75 615 GLN A N 1
ATOM 4602 C CA . GLN A 1 615 ? 41.295 -19.862 34.959 1.00 32.75 615 GLN A CA 1
ATOM 4603 C C . GLN A 1 615 ? 41.039 -18.656 35.878 1.00 32.75 615 GLN A C 1
ATOM 4605 O O . GLN A 1 615 ? 40.269 -17.753 35.563 1.00 32.75 615 GLN A O 1
ATOM 4610 N N . HIS A 1 616 ? 41.627 -18.716 37.074 1.00 31.50 616 HIS A N 1
ATOM 4611 C CA . HIS A 1 616 ? 41.285 -17.907 38.251 1.00 31.50 616 HIS A CA 1
ATOM 4612 C C . HIS A 1 616 ? 42.093 -16.598 38.391 1.00 31.50 616 HIS A C 1
ATOM 4614 O O . HIS A 1 616 ? 43.137 -16.440 37.768 1.00 31.50 616 HIS A O 1
ATOM 4620 N N . ALA A 1 617 ? 41.678 -15.788 39.387 1.00 28.75 617 ALA A N 1
ATOM 4621 C CA . ALA A 1 617 ? 42.357 -14.637 40.022 1.00 28.75 617 ALA A CA 1
ATOM 4622 C C . ALA A 1 617 ? 42.117 -13.256 39.364 1.00 28.75 617 ALA A C 1
ATOM 4624 O O . ALA A 1 617 ? 42.207 -13.125 38.155 1.00 28.75 617 ALA A O 1
ATOM 4625 N N . ARG A 1 618 ? 41.849 -12.161 40.103 1.00 27.58 618 ARG A N 1
ATOM 4626 C CA . ARG A 1 618 ? 41.766 -11.929 41.569 1.00 27.58 618 ARG A CA 1
ATOM 4627 C C . ARG A 1 618 ? 40.856 -10.722 41.871 1.00 27.58 618 ARG A C 1
ATOM 4629 O O . ARG A 1 618 ? 40.832 -9.763 41.113 1.00 27.58 618 ARG A O 1
ATOM 4636 N N . VAL A 1 619 ? 40.185 -10.750 43.023 1.00 33.34 619 VAL A N 1
ATOM 4637 C CA . VAL A 1 619 ? 39.416 -9.625 43.599 1.00 33.34 619 VAL A CA 1
ATOM 4638 C C . VAL A 1 619 ? 40.357 -8.680 44.369 1.00 33.34 619 VAL A C 1
ATOM 4640 O O . VAL A 1 619 ? 41.353 -9.147 44.928 1.00 33.34 619 VAL A O 1
ATOM 4643 N N . PRO A 1 620 ? 40.033 -7.377 44.463 1.00 36.69 620 PRO A N 1
ATOM 4644 C CA . PRO A 1 620 ? 39.987 -6.778 45.797 1.00 36.69 620 PRO A CA 1
ATOM 4645 C C . PRO A 1 620 ? 38.727 -5.929 46.032 1.00 36.69 620 PRO A C 1
ATOM 4647 O O . PRO A 1 620 ? 38.437 -4.974 45.318 1.00 36.69 620 PRO A O 1
ATOM 4650 N N . SER A 1 621 ? 38.018 -6.244 47.112 1.00 37.16 621 SER A N 1
ATOM 4651 C CA . SER A 1 621 ? 36.986 -5.405 47.719 1.00 37.16 621 SER A CA 1
ATOM 4652 C C . SER A 1 621 ? 37.534 -4.812 49.012 1.00 37.16 621 SER A C 1
ATOM 4654 O O . SER A 1 621 ? 38.039 -5.578 49.830 1.00 37.16 621 SER A O 1
ATOM 4656 N N . HIS A 1 622 ? 37.359 -3.514 49.271 1.00 29.84 622 HIS A N 1
ATOM 4657 C CA . HIS A 1 622 ? 37.325 -3.020 50.651 1.00 29.84 622 HIS A CA 1
ATOM 4658 C C . HIS A 1 622 ? 36.511 -1.728 50.800 1.00 29.84 622 HIS A C 1
ATOM 4660 O O . HIS A 1 622 ? 36.566 -0.826 49.970 1.00 29.84 622 HIS A O 1
ATOM 4666 N N . GLN A 1 623 ? 35.742 -1.668 51.886 1.00 31.56 623 GLN A N 1
ATOM 4667 C CA . GLN A 1 623 ? 34.925 -0.529 52.310 1.00 31.56 623 GLN A CA 1
ATOM 4668 C C . GLN A 1 623 ? 35.791 0.532 53.013 1.00 31.56 623 GLN A C 1
ATOM 4670 O O . GLN A 1 623 ? 36.663 0.137 53.790 1.00 31.56 623 GLN A O 1
ATOM 4675 N N . HIS A 1 624 ? 35.463 1.832 52.894 1.00 29.09 624 HIS A N 1
ATOM 4676 C CA . HIS A 1 624 ? 34.838 2.578 54.011 1.00 29.09 624 HIS A CA 1
ATOM 4677 C C . HIS A 1 624 ? 34.568 4.086 53.778 1.00 29.09 624 HIS A C 1
ATOM 4679 O O . HIS A 1 624 ? 35.315 4.781 53.104 1.00 29.09 624 HIS A O 1
ATOM 4685 N N . ALA A 1 625 ? 33.571 4.559 54.541 1.00 28.66 625 ALA A N 1
ATOM 4686 C CA . ALA A 1 625 ? 33.462 5.864 55.217 1.00 28.66 625 ALA A CA 1
ATOM 4687 C C . ALA A 1 625 ? 32.913 7.115 54.488 1.00 28.66 625 ALA A C 1
ATOM 4689 O O . ALA A 1 625 ? 33.529 7.741 53.634 1.00 28.66 625 ALA A O 1
ATOM 4690 N N . LEU A 1 626 ? 31.768 7.559 55.022 1.00 31.23 626 LEU A N 1
ATOM 4691 C CA . LEU A 1 626 ? 31.198 8.906 54.941 1.00 31.23 626 LEU A CA 1
ATOM 4692 C C . LEU A 1 626 ? 32.094 9.963 55.620 1.00 31.23 626 LEU A C 1
ATOM 4694 O O . LEU A 1 626 ? 32.558 9.705 56.731 1.00 31.23 626 LEU A O 1
ATOM 4698 N N . ARG A 1 627 ? 32.116 11.208 55.105 1.00 30.11 627 ARG A N 1
ATOM 4699 C CA . ARG A 1 627 ? 31.666 12.406 55.865 1.00 30.11 627 ARG A CA 1
ATOM 4700 C C . ARG A 1 627 ? 31.709 13.732 55.081 1.00 30.11 627 ARG A C 1
ATOM 4702 O O . ARG A 1 627 ? 32.709 14.069 54.474 1.00 30.11 627 ARG A O 1
ATOM 4709 N N . LEU A 1 628 ? 30.627 14.501 55.258 1.00 28.03 628 LEU A N 1
ATOM 4710 C CA . LEU A 1 628 ? 30.550 15.961 55.462 1.00 28.03 628 LEU A CA 1
ATOM 4711 C C . LEU A 1 628 ? 31.485 16.907 54.680 1.00 28.03 628 LEU A C 1
ATOM 4713 O O . LEU A 1 628 ? 32.656 17.035 55.013 1.00 28.03 628 LEU A O 1
ATOM 4717 N N . LEU A 1 629 ? 30.862 17.809 53.914 1.00 27.98 629 LEU A N 1
ATOM 4718 C CA . LEU A 1 629 ? 31.113 19.252 54.037 1.00 27.98 629 LEU A CA 1
ATOM 4719 C C . LEU A 1 629 ? 29.790 20.030 53.881 1.00 27.98 629 LEU A C 1
ATOM 4721 O O . LEU A 1 629 ? 28.881 19.609 53.169 1.00 27.98 629 LEU A O 1
ATOM 4725 N N . ARG A 1 630 ? 29.652 21.127 54.632 1.00 28.91 630 ARG A N 1
ATOM 4726 C CA . ARG A 1 630 ? 28.475 22.015 54.735 1.00 28.91 630 ARG A CA 1
ATOM 4727 C C . ARG A 1 630 ? 29.001 23.419 55.074 1.00 28.91 630 ARG A C 1
ATOM 4729 O O . ARG A 1 630 ? 30.080 23.486 55.654 1.00 28.91 630 ARG A O 1
ATOM 4736 N N . VAL A 1 631 ? 28.170 24.462 54.886 1.00 32.75 631 VAL A N 1
ATOM 4737 C CA . VAL A 1 631 ? 28.363 25.869 55.351 1.00 32.75 631 VAL A CA 1
ATOM 4738 C C . VAL A 1 631 ? 29.224 26.715 54.377 1.00 32.75 631 VAL A C 1
ATOM 4740 O O . VAL A 1 631 ? 30.165 26.167 53.822 1.00 32.75 631 VAL A O 1
ATOM 4743 N N . GLN A 1 632 ? 28.962 28.000 54.049 1.00 29.16 632 GLN A N 1
ATOM 4744 C CA . GLN A 1 632 ? 28.022 29.073 54.500 1.00 29.16 632 GLN A CA 1
ATOM 4745 C C . GLN A 1 632 ? 27.431 29.802 53.243 1.00 29.16 632 GLN A C 1
ATOM 4747 O O . GLN A 1 632 ? 28.062 29.733 52.197 1.00 29.16 632 GLN A O 1
ATOM 4752 N N . ARG A 1 633 ? 26.158 30.259 53.185 1.00 33.50 633 ARG A N 1
ATOM 4753 C CA . ARG A 1 633 ? 25.595 31.633 53.440 1.00 33.50 633 ARG A CA 1
ATOM 4754 C C . ARG A 1 633 ? 26.318 32.801 52.725 1.00 33.50 633 ARG A C 1
ATOM 4756 O O . ARG A 1 633 ? 27.520 32.710 52.544 1.00 33.50 633 ARG A O 1
ATOM 4763 N N . ASP A 1 634 ? 25.674 33.876 52.245 1.00 27.48 634 ASP A N 1
ATOM 4764 C CA . ASP A 1 634 ? 24.592 34.768 52.764 1.00 27.48 634 ASP A CA 1
ATOM 4765 C C . ASP A 1 634 ? 23.673 35.297 51.610 1.00 27.48 634 ASP A C 1
ATOM 4767 O O . ASP A 1 634 ? 23.945 34.964 50.462 1.00 27.48 634 ASP A O 1
ATOM 4771 N N . ALA A 1 635 ? 22.635 36.153 51.742 1.00 30.95 635 ALA A N 1
ATOM 4772 C CA . ALA A 1 635 ? 21.586 36.432 52.755 1.00 30.95 635 ALA A CA 1
ATOM 4773 C C . ALA A 1 635 ? 20.551 37.460 52.181 1.00 30.95 635 ALA A C 1
ATOM 4775 O O . ALA A 1 635 ? 20.876 38.178 51.241 1.00 30.95 635 ALA A O 1
ATOM 4776 N N . GLY A 1 636 ? 19.354 37.581 52.791 1.00 27.11 636 GLY A N 1
ATOM 4777 C CA . GLY A 1 636 ? 18.341 38.643 52.536 1.00 27.11 636 GLY A CA 1
ATOM 4778 C C . GLY A 1 636 ? 17.261 38.309 51.482 1.00 27.11 636 GLY A C 1
ATOM 4779 O O . GLY A 1 636 ? 17.566 37.654 50.495 1.00 27.11 636 GLY A O 1
ATOM 4780 N N . GLU A 1 637 ? 15.974 38.672 51.610 1.00 30.50 637 GLU A N 1
ATOM 4781 C CA . GLU A 1 637 ? 15.180 39.295 52.698 1.00 30.50 637 GLU A CA 1
ATOM 4782 C C . GLU A 1 637 ? 13.736 38.707 52.718 1.00 30.50 637 GLU A C 1
ATOM 4784 O O . GLU A 1 637 ? 13.404 37.852 51.897 1.00 30.50 637 GLU A O 1
ATOM 4789 N N . VAL A 1 638 ? 12.880 39.092 53.684 1.00 30.44 638 VAL A N 1
ATOM 4790 C CA . VAL A 1 638 ? 11.541 38.484 53.944 1.00 30.44 638 VAL A CA 1
ATOM 4791 C C . VAL A 1 638 ? 10.429 39.569 54.135 1.00 30.44 638 VAL A C 1
ATOM 4793 O O . VAL A 1 638 ? 10.743 40.735 53.911 1.00 30.44 638 VAL A O 1
ATOM 4796 N N . PRO A 1 639 ? 9.126 39.283 54.435 1.00 64.12 639 PRO A N 1
ATOM 4797 C CA . PRO A 1 639 ? 7.974 39.963 53.813 1.00 64.12 639 PRO A CA 1
ATOM 4798 C C . PRO A 1 639 ? 7.175 40.812 54.847 1.00 64.12 639 PRO A C 1
ATOM 4800 O O . PRO A 1 639 ? 7.737 41.123 55.901 1.00 64.12 639 PRO A O 1
ATOM 4803 N N . PRO A 1 640 ? 5.876 41.169 54.647 1.00 57.94 640 PRO A N 1
ATOM 4804 C CA . PRO A 1 640 ? 4.786 40.224 54.997 1.00 57.94 640 PRO A CA 1
ATOM 4805 C C . PRO A 1 640 ? 3.429 40.380 54.235 1.00 57.94 640 PRO A C 1
ATOM 4807 O O . PRO A 1 640 ? 3.244 41.298 53.448 1.00 57.94 640 PRO A O 1
ATOM 4810 N N . LEU A 1 641 ? 2.454 39.523 54.616 1.00 30.12 641 LEU A N 1
ATOM 4811 C CA . LEU A 1 641 ? 0.973 39.708 54.716 1.00 30.12 641 LEU A CA 1
ATOM 4812 C C . LEU A 1 641 ? 0.093 38.903 53.720 1.00 30.12 641 LEU A C 1
ATOM 4814 O O . LEU A 1 641 ? 0.366 38.888 52.533 1.00 30.12 641 LEU A O 1
ATOM 4818 N N . ALA A 1 642 ? -1.011 38.239 54.117 1.00 30.86 642 ALA A N 1
ATOM 4819 C CA . ALA A 1 642 ? -1.492 37.888 55.463 1.00 30.86 642 ALA A CA 1
ATOM 4820 C C . ALA A 1 642 ? -2.413 36.636 55.505 1.00 30.86 642 ALA A C 1
ATOM 4822 O O . ALA A 1 642 ? -3.293 36.427 54.682 1.00 30.86 642 ALA A O 1
ATOM 4823 N N . GLN A 1 643 ? -2.196 35.866 56.571 1.00 32.81 643 GLN A N 1
ATOM 4824 C CA . GLN A 1 643 ? -3.032 34.911 57.321 1.00 32.81 643 GLN A CA 1
ATOM 4825 C C . GLN A 1 643 ? -4.579 34.917 57.190 1.00 32.81 643 GLN A C 1
ATOM 4827 O O . GLN A 1 643 ? -5.218 35.947 57.395 1.00 32.81 643 GLN A O 1
ATOM 4832 N N . ARG A 1 644 ? -5.170 33.703 57.185 1.00 33.16 644 ARG A N 1
ATOM 4833 C CA . ARG A 1 644 ? -5.968 33.057 58.281 1.00 33.16 644 ARG A CA 1
ATOM 4834 C C . ARG A 1 644 ? -6.284 31.598 57.861 1.00 33.16 644 ARG A C 1
ATOM 4836 O O . ARG A 1 644 ? -6.742 31.391 56.751 1.00 33.16 644 ARG A O 1
ATOM 4843 N N . ARG A 1 645 ? -5.821 30.535 58.547 1.00 33.38 645 ARG A N 1
ATOM 4844 C CA . ARG A 1 645 ? -6.268 29.909 59.829 1.00 33.38 645 ARG A CA 1
ATOM 4845 C C . ARG A 1 645 ? -7.739 29.428 59.838 1.00 33.38 645 ARG A C 1
ATOM 4847 O O . ARG A 1 645 ? -8.594 30.225 59.487 1.00 33.38 645 ARG A O 1
ATOM 4854 N N . ALA A 1 646 ? -8.110 28.244 60.361 1.00 32.34 646 ALA A N 1
ATOM 4855 C CA . ALA A 1 646 ? -7.367 27.031 60.789 1.00 32.34 646 ALA A CA 1
ATOM 4856 C C . ALA A 1 646 ? -8.341 25.901 61.245 1.00 32.34 646 ALA A C 1
ATOM 4858 O O . ALA A 1 646 ? -9.377 26.248 61.793 1.00 32.34 646 ALA A O 1
ATOM 4859 N N . ALA A 1 647 ? -7.914 24.618 61.169 1.00 32.75 647 ALA A N 1
ATOM 4860 C CA . ALA A 1 647 ? -8.395 23.414 61.916 1.00 32.75 647 ALA A CA 1
ATOM 4861 C C . ALA A 1 647 ? -9.907 23.033 61.832 1.00 32.75 647 ALA A C 1
ATOM 4863 O O . ALA A 1 647 ? -10.755 23.887 61.651 1.00 32.75 647 ALA A O 1
ATOM 4864 N N . GLY A 1 648 ? -10.380 21.784 61.966 1.00 28.86 648 GLY A N 1
ATOM 4865 C CA . GLY A 1 648 ? -9.824 20.433 62.195 1.00 28.86 648 GLY A CA 1
ATOM 4866 C C . GLY A 1 648 ? -10.957 19.394 61.943 1.00 28.86 648 GLY A C 1
ATOM 4867 O O . GLY A 1 648 ? -12.010 19.787 61.457 1.00 28.86 648 GLY A O 1
ATOM 4868 N N . LEU A 1 649 ? -10.898 18.086 62.237 1.00 30.03 649 LEU A N 1
ATOM 4869 C CA . LEU A 1 649 ? -9.885 17.195 62.829 1.00 30.03 649 LEU A CA 1
ATOM 4870 C C . LEU A 1 649 ? -10.213 15.711 62.458 1.00 30.03 649 LEU A C 1
ATOM 4872 O O . LEU A 1 649 ? -11.267 15.409 61.907 1.00 30.03 649 LEU A O 1
ATOM 4876 N N . ARG A 1 650 ? -9.316 14.772 62.789 1.00 32.50 650 ARG A N 1
ATOM 4877 C CA . ARG A 1 650 ? -9.454 13.288 62.759 1.00 32.50 650 ARG A CA 1
ATOM 4878 C C . ARG A 1 650 ? -8.843 12.746 64.079 1.00 32.50 650 ARG A C 1
ATOM 4880 O O . ARG A 1 650 ? -8.202 13.540 64.768 1.00 32.50 650 ARG A O 1
ATOM 4887 N N . PRO A 1 651 ? -8.813 11.428 64.381 1.00 59.09 651 PRO A N 1
ATOM 4888 C CA . PRO A 1 651 ? -9.745 10.313 64.109 1.00 59.09 651 PRO A CA 1
ATOM 4889 C C . PRO A 1 651 ? -10.037 9.485 65.401 1.00 59.09 651 PRO A C 1
ATOM 4891 O O . PRO A 1 651 ? -9.505 9.814 66.460 1.00 59.09 651 PRO A O 1
ATOM 4894 N N . ARG A 1 652 ? -10.754 8.342 65.316 1.00 30.86 652 ARG A N 1
ATOM 4895 C CA . ARG A 1 652 ? -10.367 7.065 65.989 1.00 30.86 652 ARG A CA 1
ATOM 4896 C C . ARG A 1 652 ? -11.258 5.856 65.634 1.00 30.86 652 ARG A C 1
ATOM 4898 O O . ARG A 1 652 ? -12.472 5.959 65.545 1.00 30.86 652 ARG A O 1
ATOM 4905 N N . LEU A 1 653 ? -10.594 4.708 65.513 1.00 35.16 653 LEU A N 1
ATOM 4906 C CA . LEU A 1 653 ? -11.067 3.312 65.604 1.00 35.16 653 LEU A CA 1
ATOM 4907 C C . LEU A 1 653 ? -10.281 2.687 66.793 1.00 35.16 653 LEU A C 1
ATOM 4909 O O . LEU A 1 653 ? -9.223 3.256 67.104 1.00 35.16 653 LEU A O 1
ATOM 4913 N N . PRO A 1 654 ? -10.702 1.583 67.472 1.00 51.81 654 PRO A N 1
ATOM 4914 C CA . PRO A 1 654 ? -10.434 0.240 66.909 1.00 51.81 654 PRO A CA 1
ATOM 4915 C C . PRO A 1 654 ? -11.243 -1.001 67.419 1.00 51.81 654 PRO A C 1
ATOM 4917 O O . PRO A 1 654 ? -11.836 -1.007 68.488 1.00 51.81 654 PRO A O 1
ATOM 4920 N N . ALA A 1 655 ? -11.059 -2.110 66.678 1.00 35.03 655 ALA A N 1
ATOM 4921 C CA . ALA A 1 655 ? -10.829 -3.506 67.127 1.00 35.03 655 ALA A CA 1
ATOM 4922 C C . ALA A 1 655 ? -11.949 -4.493 67.591 1.00 35.03 655 ALA A C 1
ATOM 4924 O O . ALA A 1 655 ? -12.460 -4.428 68.700 1.00 35.03 655 ALA A O 1
ATOM 4925 N N . ARG A 1 656 ? -12.032 -5.583 66.795 1.00 35.41 656 ARG A N 1
ATOM 4926 C CA . ARG A 1 656 ? -12.012 -7.039 67.133 1.00 35.41 656 ARG A CA 1
ATOM 4927 C C . ARG A 1 656 ? -13.175 -7.740 67.874 1.00 35.41 656 ARG A C 1
ATOM 4929 O O . ARG A 1 656 ? -13.430 -7.513 69.046 1.00 35.41 656 ARG A O 1
ATOM 4936 N N . GLY A 1 657 ? -13.639 -8.824 67.235 1.00 28.12 657 GLY A N 1
ATOM 4937 C CA . GLY A 1 657 ? -14.196 -10.051 67.834 1.00 28.12 657 GLY A CA 1
ATOM 4938 C C . GLY A 1 657 ? -13.974 -11.248 66.883 1.00 28.12 657 GLY A C 1
ATOM 4939 O O . GLY A 1 657 ? -13.955 -11.047 65.671 1.00 28.12 657 GLY A O 1
ATOM 4940 N N . GLN A 1 658 ? -13.739 -12.467 67.391 1.00 34.09 658 GLN A N 1
ATOM 4941 C CA . GLN A 1 658 ? -13.380 -13.664 66.596 1.00 34.09 658 GLN A CA 1
ATOM 4942 C C . GLN A 1 658 ? -14.228 -14.902 66.954 1.00 34.09 658 GLN A C 1
ATOM 4944 O O . GLN A 1 658 ? -14.482 -15.134 68.130 1.00 34.09 658 GLN A O 1
ATOM 4949 N N . ALA A 1 659 ? -14.454 -15.764 65.944 1.00 34.03 659 ALA A N 1
ATOM 4950 C CA . ALA A 1 659 ? -14.754 -17.211 66.038 1.00 34.03 659 ALA A CA 1
ATOM 4951 C C . ALA A 1 659 ? -16.152 -17.618 66.609 1.00 34.03 659 ALA A C 1
ATOM 4953 O O . ALA A 1 659 ? -16.786 -16.837 67.300 1.00 34.03 659 ALA A O 1
ATOM 4954 N N . ARG A 1 660 ? -16.722 -18.817 66.356 1.00 35.09 660 ARG A N 1
ATOM 4955 C CA . ARG A 1 660 ? -16.203 -20.069 65.743 1.00 35.09 660 ARG A CA 1
ATOM 4956 C C . ARG A 1 660 ? -17.350 -21.033 65.314 1.00 35.09 660 ARG A C 1
ATOM 4958 O O . ARG A 1 660 ? -18.432 -20.961 65.877 1.00 35.09 660 ARG A O 1
ATOM 4965 N N . THR A 1 661 ? -17.029 -22.043 64.485 1.00 31.30 661 THR A N 1
ATOM 4966 C CA . THR A 1 661 ? -17.766 -23.324 64.218 1.00 31.30 661 THR A CA 1
ATOM 4967 C C . THR A 1 661 ? -19.107 -23.292 63.448 1.00 31.30 661 THR A C 1
ATOM 4969 O O . THR A 1 661 ? -19.797 -22.289 63.489 1.00 31.30 661 THR A O 1
ATOM 4972 N N . ALA A 1 662 ? -19.605 -24.368 62.804 1.00 32.22 662 ALA A N 1
ATOM 4973 C CA . ALA A 1 662 ? -19.006 -25.479 62.019 1.00 32.22 662 ALA A CA 1
ATOM 4974 C C . ALA A 1 662 ? -20.119 -26.439 61.507 1.00 32.22 662 ALA A C 1
ATOM 4976 O O . ALA A 1 662 ? -20.908 -26.893 62.331 1.00 32.22 662 ALA A O 1
ATOM 4977 N N . ARG A 1 663 ? -20.104 -26.883 60.233 1.00 30.70 663 ARG A N 1
ATOM 4978 C CA . ARG A 1 663 ? -20.344 -28.302 59.841 1.00 30.70 663 ARG A CA 1
ATOM 4979 C C . ARG A 1 663 ? -20.136 -28.576 58.344 1.00 30.70 663 ARG A C 1
ATOM 4981 O O . ARG A 1 663 ? -20.120 -27.663 57.532 1.00 30.70 663 ARG A O 1
ATOM 4988 N N . ALA A 1 664 ? -19.949 -29.856 58.018 1.00 32.81 664 ALA A N 1
ATOM 4989 C CA . ALA A 1 664 ? -19.608 -30.372 56.692 1.00 32.81 664 ALA A CA 1
ATOM 4990 C C . ALA A 1 664 ? -20.761 -31.158 56.038 1.00 32.81 664 ALA A C 1
ATOM 4992 O O . ALA A 1 664 ? -21.638 -31.666 56.736 1.00 32.81 664 ALA A O 1
ATOM 4993 N N . GLY A 1 665 ? -20.682 -31.352 54.715 1.00 29.52 665 GLY A N 1
ATOM 4994 C CA . GLY A 1 665 ? -21.555 -32.242 53.941 1.00 29.52 665 GLY A CA 1
ATOM 4995 C C . GLY A 1 665 ? -20.869 -32.768 52.673 1.00 29.52 665 GLY A C 1
ATOM 4996 O O . GLY A 1 665 ? -20.867 -32.102 51.647 1.00 29.52 665 GLY A O 1
ATOM 4997 N N . ARG A 1 666 ? -20.271 -33.966 52.742 1.00 35.19 666 ARG A N 1
ATOM 4998 C CA . ARG A 1 666 ? -19.765 -34.726 51.576 1.00 35.19 666 ARG A CA 1
ATOM 4999 C C . ARG A 1 666 ? -20.892 -35.535 50.923 1.00 35.19 666 ARG A C 1
ATOM 5001 O O . ARG A 1 666 ? -21.638 -36.160 51.675 1.00 35.19 666 ARG A O 1
ATOM 5008 N N . ARG A 1 667 ? -20.860 -35.681 49.586 1.00 32.25 667 ARG A N 1
ATOM 5009 C CA . ARG A 1 667 ? -21.118 -36.906 48.762 1.00 32.25 667 ARG A CA 1
ATOM 5010 C C . ARG A 1 667 ? -21.243 -36.476 47.281 1.00 32.25 667 ARG A C 1
ATOM 5012 O O . ARG A 1 667 ? -22.020 -35.580 47.006 1.00 32.25 667 ARG A O 1
ATOM 5019 N N . SER A 1 668 ? -20.337 -36.830 46.360 1.00 32.59 668 SER A N 1
ATOM 5020 C CA . SER A 1 668 ? -20.011 -38.137 45.732 1.00 32.59 668 SER A CA 1
ATOM 5021 C C . SER A 1 668 ? -20.665 -38.288 44.345 1.00 32.59 668 SER A C 1
ATOM 5023 O O . SER A 1 668 ? -21.886 -38.236 44.260 1.00 32.59 668 SER A O 1
ATOM 5025 N N . GLY A 1 669 ? -19.863 -38.514 43.291 1.00 30.39 669 GLY A N 1
ATOM 5026 C CA . GLY A 1 669 ? -20.328 -38.953 41.954 1.00 30.39 669 GLY A CA 1
ATOM 5027 C C . GLY A 1 669 ? -20.712 -40.451 41.924 1.00 30.39 669 GLY A C 1
ATOM 5028 O O . GLY A 1 669 ? -21.050 -40.958 42.998 1.00 30.39 669 GLY A O 1
ATOM 5029 N N . PRO A 1 670 ? -20.585 -41.204 40.796 1.00 52.72 670 PRO A N 1
ATOM 5030 C CA . PRO A 1 670 ? -19.804 -40.895 39.576 1.00 52.72 670 PRO A CA 1
ATOM 5031 C C . PRO A 1 670 ? -20.412 -41.402 38.225 1.00 52.72 670 PRO A C 1
ATOM 5033 O O . PRO A 1 670 ? -21.545 -41.871 38.184 1.00 52.72 670 PRO A O 1
ATOM 5036 N N . THR A 1 671 ? -19.582 -41.444 37.160 1.00 31.25 671 THR A N 1
ATOM 5037 C CA . THR A 1 671 ? -19.698 -42.262 35.907 1.00 31.25 671 THR A CA 1
ATOM 5038 C C . THR A 1 671 ? -20.831 -41.912 34.909 1.00 31.25 671 THR A C 1
ATOM 5040 O O . THR A 1 671 ? -21.828 -41.328 35.300 1.00 31.25 671 THR A O 1
ATOM 5043 N N . ALA A 1 672 ? -20.747 -42.192 33.594 1.00 31.58 672 ALA A N 1
ATOM 5044 C CA . ALA A 1 672 ? -19.818 -43.039 32.817 1.00 31.58 672 ALA A CA 1
ATOM 5045 C C . ALA A 1 672 ? -19.450 -42.458 31.422 1.00 31.58 672 ALA A C 1
ATOM 5047 O O . ALA A 1 672 ? -20.067 -41.508 30.951 1.00 31.58 672 ALA A O 1
ATOM 5048 N N . ALA A 1 673 ? -18.470 -43.072 30.746 1.00 32.97 673 ALA A N 1
ATOM 5049 C CA . ALA A 1 673 ? -18.013 -42.738 29.386 1.00 32.97 673 ALA A CA 1
ATOM 5050 C C . ALA A 1 673 ? -18.555 -43.709 28.314 1.00 32.97 673 ALA A C 1
ATOM 5052 O O . ALA A 1 673 ? -18.853 -44.854 28.659 1.00 32.97 673 ALA A O 1
ATOM 5053 N N . ARG A 1 674 ? -18.560 -43.301 27.026 1.00 29.73 674 ARG A N 1
ATOM 5054 C CA . ARG A 1 674 ? -18.204 -44.146 25.852 1.00 29.73 674 ARG A CA 1
ATOM 5055 C C . ARG A 1 674 ? -18.309 -43.429 24.489 1.00 29.73 674 ARG A C 1
ATOM 5057 O O . ARG A 1 674 ? -19.342 -42.859 24.165 1.00 29.73 674 ARG A O 1
ATOM 5064 N N . SER A 1 675 ? -17.278 -43.618 23.666 1.00 33.44 675 SER A N 1
ATOM 5065 C CA . SER A 1 675 ? -17.314 -43.646 22.183 1.00 33.44 675 SER A CA 1
ATOM 5066 C C . SER A 1 675 ? -17.132 -45.125 21.736 1.00 33.44 675 SER A C 1
ATOM 5068 O O . SER A 1 675 ? -17.044 -45.974 22.634 1.00 33.44 675 SER A O 1
ATOM 5070 N N . PRO A 1 676 ? -16.940 -45.507 20.446 1.00 61.56 676 PRO A N 1
ATOM 5071 C CA . PRO A 1 676 ? -17.175 -44.847 19.142 1.00 61.56 676 PRO A CA 1
ATOM 5072 C C . PRO A 1 676 ? -17.983 -45.772 18.163 1.00 61.56 676 PRO A C 1
ATOM 5074 O O . PRO A 1 676 ? -18.717 -46.629 18.645 1.00 61.56 676 PRO A O 1
ATOM 5077 N N . THR A 1 677 ? -17.755 -45.664 16.829 1.00 30.41 677 THR A N 1
ATOM 5078 C CA . THR A 1 677 ? -18.169 -46.518 15.653 1.00 30.41 677 THR A CA 1
ATOM 5079 C C . THR A 1 677 ? -19.375 -46.022 14.816 1.00 30.41 677 THR A C 1
ATOM 5081 O O . THR A 1 677 ? -20.261 -45.407 15.393 1.00 30.41 677 THR A O 1
ATOM 5084 N N . THR A 1 678 ? -19.531 -46.224 13.483 1.00 31.55 678 THR A N 1
ATOM 5085 C CA . THR A 1 678 ? -18.635 -46.449 12.296 1.00 31.55 678 THR A CA 1
ATOM 5086 C C . THR A 1 678 ? -19.447 -46.328 10.974 1.00 31.55 678 THR A C 1
ATOM 5088 O O . THR A 1 678 ? -20.558 -46.833 10.942 1.00 31.55 678 THR A O 1
ATOM 5091 N N . ALA A 1 679 ? -18.830 -45.806 9.896 1.00 30.67 679 ALA A N 1
ATOM 5092 C CA . ALA A 1 679 ? -18.908 -46.190 8.455 1.00 30.67 679 ALA A CA 1
ATOM 5093 C C . ALA A 1 679 ? -20.236 -46.433 7.657 1.00 30.67 679 ALA A C 1
ATOM 5095 O O . ALA A 1 679 ? -21.149 -47.112 8.109 1.00 30.67 679 ALA A O 1
ATOM 5096 N N . GLY A 1 680 ? -20.213 -46.028 6.367 1.00 28.34 680 GLY A N 1
ATOM 5097 C CA . GLY A 1 680 ? -21.084 -46.480 5.245 1.00 28.34 680 GLY A CA 1
ATOM 5098 C C . GLY A 1 680 ? -21.693 -45.315 4.423 1.00 28.34 680 GLY A C 1
ATOM 5099 O O . GLY A 1 680 ? -22.446 -44.535 4.987 1.00 28.34 680 GLY A O 1
ATOM 5100 N N . SER A 1 681 ? -21.290 -44.984 3.178 1.00 29.38 681 SER A N 1
ATOM 5101 C CA . SER A 1 681 ? -21.567 -45.636 1.862 1.00 29.38 681 SER A CA 1
ATOM 5102 C C . SER A 1 681 ? -23.078 -45.770 1.532 1.00 29.38 681 SER A C 1
ATOM 5104 O O . SER A 1 681 ? -23.804 -46.287 2.369 1.00 29.38 681 SER A O 1
ATOM 5106 N N . THR A 1 682 ? -23.645 -45.420 0.358 1.00 30.92 682 THR A N 1
ATOM 5107 C CA . THR A 1 682 ? -23.073 -45.224 -1.000 1.00 30.92 682 THR A CA 1
ATOM 5108 C C . THR A 1 682 ? -24.070 -44.561 -1.987 1.00 30.92 682 THR A C 1
ATOM 5110 O O . THR A 1 682 ? -25.273 -44.662 -1.788 1.00 30.92 682 THR A O 1
ATOM 5113 N N . SER A 1 683 ? -23.552 -44.024 -3.108 1.00 29.34 683 SER A N 1
ATOM 5114 C CA . SER A 1 683 ? -24.164 -43.898 -4.461 1.00 29.34 683 SER A CA 1
ATOM 5115 C C . SER A 1 683 ? -25.545 -43.236 -4.699 1.00 29.34 683 SER A C 1
ATOM 5117 O O . SER A 1 683 ? -26.578 -43.770 -4.306 1.00 29.34 683 SER A O 1
ATOM 5119 N N . THR A 1 684 ? -25.587 -42.249 -5.610 1.00 30.56 684 THR A N 1
ATOM 5120 C CA . THR A 1 684 ? -26.418 -42.333 -6.842 1.00 30.56 684 THR A CA 1
ATOM 5121 C C . THR A 1 684 ? -25.915 -41.386 -7.949 1.00 30.56 684 THR A C 1
ATOM 5123 O O . THR A 1 684 ? -25.782 -40.184 -7.750 1.00 30.56 684 THR A O 1
ATOM 5126 N N . THR A 1 685 ? -25.648 -41.946 -9.131 1.00 30.52 685 THR A N 1
ATOM 5127 C CA . THR A 1 685 ? -25.675 -41.276 -10.454 1.00 30.52 685 THR A CA 1
ATOM 5128 C C . THR A 1 685 ? -27.155 -41.026 -10.862 1.00 30.52 685 THR A C 1
ATOM 5130 O O . THR A 1 685 ? -28.039 -41.556 -10.196 1.00 30.52 685 THR A O 1
ATOM 5133 N N . THR A 1 686 ? -27.578 -40.267 -11.890 1.00 29.38 686 THR A N 1
ATOM 5134 C CA . THR A 1 686 ? -26.994 -39.908 -13.206 1.00 29.38 686 THR A CA 1
ATOM 5135 C C . THR A 1 686 ? -27.718 -38.662 -13.814 1.00 29.38 686 THR A C 1
ATOM 5137 O O . THR A 1 686 ? -28.740 -38.235 -13.292 1.00 29.38 686 THR A O 1
ATOM 5140 N N . SER A 1 687 ? -27.190 -38.095 -14.912 1.00 29.56 687 SER A N 1
ATOM 5141 C CA . SER A 1 687 ? -27.550 -36.850 -15.663 1.00 29.56 687 SER A CA 1
ATOM 5142 C C . SER A 1 687 ? -28.875 -36.882 -16.496 1.00 29.56 687 SER A C 1
ATOM 5144 O O . SER A 1 687 ? -29.562 -37.899 -16.437 1.00 29.56 687 SER A O 1
ATOM 5146 N N . PRO A 1 688 ? -29.147 -35.957 -17.469 1.00 53.62 688 PRO A N 1
ATOM 5147 C CA . PRO A 1 688 ? -29.285 -34.472 -17.500 1.00 53.62 688 PRO A CA 1
ATOM 5148 C C . PRO A 1 688 ? -30.697 -34.032 -18.052 1.00 53.62 688 PRO A C 1
ATOM 5150 O O . PRO A 1 688 ? -31.557 -34.909 -18.154 1.00 53.62 688 PRO A O 1
ATOM 5153 N N . PRO A 1 689 ? -31.007 -32.748 -18.421 1.00 41.62 689 PRO A N 1
ATOM 5154 C CA . PRO A 1 689 ? -30.703 -32.230 -19.786 1.00 41.62 689 PRO A CA 1
ATOM 5155 C C . PRO A 1 689 ? -30.560 -30.683 -19.997 1.00 41.62 689 PRO A C 1
ATOM 5157 O O . PRO A 1 689 ? -31.232 -29.887 -19.356 1.00 41.62 689 PRO A O 1
ATOM 5160 N N . SER A 1 690 ? -29.800 -30.314 -21.043 1.00 30.22 690 SER A N 1
ATOM 5161 C CA . SER A 1 690 ? -29.967 -29.175 -21.994 1.00 30.22 690 SER A CA 1
ATOM 5162 C C . SER A 1 690 ? -29.999 -27.680 -21.553 1.00 30.22 690 SER A C 1
ATOM 5164 O O . SER A 1 690 ? -30.463 -27.342 -20.471 1.00 30.22 690 SER A O 1
ATOM 5166 N N . PRO A 1 691 ? -29.527 -26.743 -22.417 1.00 38.03 691 PRO A N 1
ATOM 5167 C CA . PRO A 1 691 ? -29.318 -25.333 -22.059 1.00 38.03 691 PRO A CA 1
ATOM 5168 C C . PRO A 1 691 ? -30.519 -24.419 -22.362 1.00 38.03 691 PRO A C 1
ATOM 5170 O O . PRO A 1 691 ? -31.238 -24.620 -23.342 1.00 38.03 691 PRO A O 1
ATOM 5173 N N . MET A 1 692 ? -30.667 -23.341 -21.583 1.00 27.42 692 MET A N 1
ATOM 5174 C CA . MET A 1 692 ? -31.574 -22.229 -21.888 1.00 27.42 692 MET A CA 1
ATOM 5175 C C . MET A 1 692 ? -30.817 -20.975 -22.334 1.00 27.42 692 MET A C 1
ATOM 5177 O O . MET A 1 692 ? -29.875 -20.525 -21.688 1.00 27.42 692 MET A O 1
ATOM 5181 N N . VAL A 1 693 ? -31.294 -20.392 -23.432 1.00 32.16 693 VAL A N 1
ATOM 5182 C CA . VAL A 1 693 ? -30.924 -19.060 -23.914 1.00 32.16 693 VAL A CA 1
ATOM 5183 C C . VAL A 1 693 ? -31.767 -18.014 -23.182 1.00 32.16 693 VAL A C 1
ATOM 5185 O O . VAL A 1 693 ? -32.990 -18.107 -23.209 1.00 32.16 693 VAL A O 1
ATOM 5188 N N . ASN A 1 694 ? -31.134 -16.987 -22.612 1.00 28.11 694 ASN A N 1
ATOM 5189 C CA . ASN A 1 694 ? -31.713 -15.642 -22.483 1.00 28.11 694 ASN A CA 1
ATOM 5190 C C . ASN A 1 694 ? -30.572 -14.627 -22.313 1.00 28.11 694 ASN A C 1
ATOM 5192 O O . ASN A 1 694 ? -29.717 -14.777 -21.451 1.00 28.11 694 ASN A O 1
ATOM 5196 N N . GLN A 1 695 ? -30.360 -13.772 -23.313 1.00 26.20 695 GLN A N 1
ATOM 5197 C CA . GLN A 1 695 ? -30.904 -12.408 -23.417 1.00 26.20 695 GLN A CA 1
ATOM 5198 C C . GLN A 1 695 ? -30.186 -11.392 -22.519 1.00 26.20 695 GLN A C 1
ATOM 5200 O O . GLN A 1 695 ? -30.348 -11.356 -21.305 1.00 26.20 695 GLN A O 1
ATOM 5205 N N . ARG A 1 696 ? -29.414 -10.519 -23.180 1.00 29.41 696 ARG A N 1
ATOM 5206 C CA . ARG A 1 696 ? -28.775 -9.341 -22.589 1.00 29.41 696 ARG A CA 1
ATOM 5207 C C . ARG A 1 696 ? -29.842 -8.305 -22.227 1.00 29.41 696 ARG A C 1
ATOM 5209 O O . ARG A 1 696 ? -30.548 -7.836 -23.116 1.00 29.41 696 ARG A O 1
ATOM 5216 N N . SER A 1 697 ? -29.886 -7.881 -20.969 1.00 26.19 697 SER A N 1
ATOM 5217 C CA . SER A 1 697 ? -30.604 -6.678 -20.539 1.00 26.19 697 SER A CA 1
ATOM 5218 C C . SER A 1 697 ? -29.608 -5.549 -20.275 1.00 26.19 697 SER A C 1
ATOM 5220 O O . SER A 1 697 ? -28.987 -5.483 -19.216 1.00 26.19 697 SER A O 1
ATOM 5222 N N . THR A 1 698 ? -29.441 -4.654 -21.247 1.00 29.30 698 THR A N 1
ATOM 5223 C CA . THR A 1 698 ? -28.667 -3.417 -21.088 1.00 29.30 698 THR A CA 1
ATOM 5224 C C . THR A 1 698 ? -29.443 -2.410 -20.239 1.00 29.30 698 THR A C 1
ATOM 5226 O O . THR A 1 698 ? -30.414 -1.826 -20.722 1.00 29.30 698 THR A O 1
ATOM 5229 N N . CYS A 1 699 ? -28.991 -2.149 -19.012 1.00 23.97 699 CYS A N 1
ATOM 5230 C CA . CYS A 1 699 ? -29.441 -1.005 -18.217 1.00 23.97 699 CYS A CA 1
ATOM 5231 C C . CYS A 1 699 ? -28.357 0.076 -18.209 1.00 23.97 699 CYS A C 1
ATOM 5233 O O . CYS A 1 699 ? -27.421 0.027 -17.419 1.00 23.97 699 CYS A O 1
ATOM 5235 N N . ALA A 1 700 ? -28.498 1.067 -19.091 1.00 27.77 700 ALA A N 1
ATOM 5236 C CA . ALA A 1 700 ? -27.661 2.261 -19.074 1.00 27.77 700 ALA A CA 1
ATOM 5237 C C . ALA A 1 700 ? -28.072 3.173 -17.902 1.00 27.77 700 ALA A C 1
ATOM 5239 O O . ALA A 1 700 ? -29.098 3.856 -17.962 1.00 27.77 700 ALA A O 1
ATOM 5240 N N . GLY A 1 701 ? -27.272 3.172 -16.833 1.00 25.06 701 GLY A N 1
ATOM 5241 C CA . GLY A 1 701 ? -27.396 4.104 -15.713 1.00 25.06 701 GLY A CA 1
ATOM 5242 C C . GLY A 1 701 ? -26.915 5.498 -16.115 1.00 25.06 701 GLY A C 1
ATOM 5243 O O . GLY A 1 701 ? -25.751 5.695 -16.447 1.00 25.06 701 GLY A O 1
ATOM 5244 N N . ARG A 1 702 ? -27.826 6.472 -16.115 1.00 28.38 702 ARG A N 1
ATOM 5245 C CA . ARG A 1 702 ? -27.577 7.839 -16.586 1.00 28.38 702 ARG A CA 1
ATOM 5246 C C . ARG A 1 702 ? -26.883 8.662 -15.493 1.00 28.38 702 ARG A C 1
ATOM 5248 O O . ARG A 1 702 ? -27.561 9.150 -14.591 1.00 28.38 702 ARG A O 1
ATOM 5255 N N . TRP A 1 703 ? -25.568 8.847 -15.579 1.00 27.88 703 TRP A N 1
ATOM 5256 C CA . TRP A 1 703 ? -24.842 9.741 -14.670 1.00 27.88 703 TRP A CA 1
ATOM 5257 C C . TRP A 1 703 ? -24.914 11.195 -15.146 1.00 27.88 703 TRP A C 1
ATOM 5259 O O . TRP A 1 703 ? -24.857 11.493 -16.338 1.00 27.88 703 TRP A O 1
ATOM 5269 N N . GLY A 1 704 ? -25.130 12.110 -14.201 1.00 23.91 704 GLY A N 1
ATOM 5270 C CA . GLY A 1 704 ? -25.335 13.527 -14.471 1.00 23.91 704 GLY A CA 1
ATOM 5271 C C . GLY A 1 704 ? -24.363 14.397 -13.688 1.00 23.91 704 GLY A C 1
ATOM 5272 O O . GLY A 1 704 ? -24.606 14.656 -12.518 1.00 23.91 704 GLY A O 1
ATOM 5273 N N . ARG A 1 705 ? -23.321 14.879 -14.379 1.00 28.75 705 ARG A N 1
ATOM 5274 C CA . ARG A 1 705 ? -22.480 16.058 -14.081 1.00 28.75 705 ARG A CA 1
ATOM 5275 C C . ARG A 1 705 ? -22.257 16.444 -12.606 1.00 28.75 705 ARG A C 1
ATOM 5277 O O . ARG A 1 705 ? -23.126 17.060 -11.991 1.00 28.75 705 ARG A O 1
ATOM 5284 N N . ARG A 1 706 ? -20.978 16.482 -12.220 1.00 25.34 706 ARG A N 1
ATOM 5285 C CA . ARG A 1 706 ? -20.312 17.752 -11.862 1.00 25.34 706 ARG A CA 1
ATOM 5286 C C . ARG A 1 706 ? -18.866 17.739 -12.354 1.00 25.34 706 ARG A C 1
ATOM 5288 O O . ARG A 1 706 ? -18.219 16.705 -12.359 1.00 25.34 706 ARG A O 1
ATOM 5295 N N . THR A 1 707 ? -18.406 18.891 -12.826 1.00 35.28 707 THR A N 1
ATOM 5296 C CA . THR A 1 707 ? -17.101 19.082 -13.466 1.00 35.28 707 THR A CA 1
ATOM 5297 C C . THR A 1 707 ? -15.988 19.252 -12.436 1.00 35.28 707 THR A C 1
ATOM 5299 O O . THR A 1 707 ? -16.020 20.223 -11.679 1.00 35.28 707 THR A O 1
ATOM 5302 N N . ALA A 1 708 ? -14.971 18.397 -12.494 1.00 23.64 708 ALA A N 1
ATOM 5303 C CA . ALA A 1 708 ? -13.612 18.730 -12.083 1.00 23.64 708 ALA A CA 1
ATOM 5304 C C . ALA A 1 708 ? -12.762 18.757 -13.360 1.00 23.64 708 ALA A C 1
ATOM 5306 O O . ALA A 1 708 ? -12.707 17.767 -14.083 1.00 23.64 708 ALA A O 1
ATOM 5307 N N . ALA A 1 709 ? -12.187 19.913 -13.692 1.00 28.48 709 ALA A N 1
ATOM 5308 C CA . ALA A 1 709 ? -11.343 20.056 -14.872 1.00 28.48 709 ALA A CA 1
ATOM 5309 C C . ALA A 1 709 ? -9.883 19.822 -14.470 1.00 28.48 709 ALA A C 1
ATOM 5311 O O . ALA A 1 709 ? -9.246 20.716 -13.916 1.00 28.48 709 ALA A O 1
ATOM 5312 N N . GLY A 1 710 ? -9.379 18.623 -14.747 1.00 26.56 710 GLY A N 1
ATOM 5313 C CA . GLY A 1 710 ? -7.952 18.332 -14.810 1.00 26.56 710 GLY A CA 1
ATOM 5314 C C . GLY A 1 710 ? -7.604 17.993 -16.254 1.00 26.56 710 GLY A C 1
ATOM 5315 O O . GLY A 1 710 ? -8.141 17.037 -16.802 1.00 26.56 710 GLY A O 1
ATOM 5316 N N . SER A 1 711 ? -6.751 18.794 -16.886 1.00 31.56 711 SER A N 1
ATOM 5317 C CA . SER A 1 711 ? -6.154 18.467 -18.183 1.00 31.56 711 SER A CA 1
ATOM 5318 C C . SER A 1 711 ? -4.643 18.484 -18.018 1.00 31.56 711 SER A C 1
ATOM 5320 O O . SER A 1 711 ? -4.032 19.554 -17.972 1.00 31.56 711 SER A O 1
ATOM 5322 N N . THR A 1 712 ? -4.057 17.301 -17.883 1.00 34.53 712 THR A N 1
ATOM 5323 C CA . THR A 1 712 ? -2.612 17.104 -17.914 1.00 34.53 712 THR A CA 1
ATOM 5324 C C . THR A 1 712 ? -2.102 17.328 -19.336 1.00 34.53 712 THR A C 1
ATOM 5326 O O . THR A 1 712 ? -2.672 16.830 -20.307 1.00 34.53 712 THR A O 1
ATOM 5329 N N . ALA A 1 713 ? -1.021 18.093 -19.466 1.00 32.12 713 ALA A N 1
ATOM 5330 C CA . ALA A 1 713 ? -0.187 18.030 -20.654 1.00 32.12 713 ALA A CA 1
ATOM 5331 C C . ALA A 1 713 ? 0.786 16.868 -20.442 1.00 32.12 713 ALA A C 1
ATOM 5333 O O . ALA A 1 713 ? 1.631 16.943 -19.553 1.00 32.12 713 ALA A O 1
ATOM 5334 N N . ALA A 1 714 ? 0.654 15.803 -21.231 1.00 38.66 714 ALA A N 1
ATOM 5335 C CA . ALA A 1 714 ? 1.658 14.750 -21.286 1.00 38.66 714 ALA A CA 1
ATOM 5336 C C . ALA A 1 714 ? 2.826 15.264 -22.141 1.00 38.66 714 ALA A C 1
ATOM 5338 O O . ALA A 1 714 ? 2.735 15.338 -23.372 1.00 38.66 714 ALA A O 1
ATOM 5339 N N . GLY A 1 715 ? 3.883 15.719 -21.470 1.00 31.20 715 GLY A N 1
ATOM 5340 C CA . GLY A 1 715 ? 5.182 15.963 -22.085 1.00 31.20 715 GLY A CA 1
ATOM 5341 C C . GLY A 1 715 ? 6.044 14.730 -21.877 1.00 31.20 715 GLY A C 1
ATOM 5342 O O . GLY A 1 715 ? 6.171 14.277 -20.747 1.00 31.20 715 GLY A O 1
ATOM 5343 N N . THR A 1 716 ? 6.620 14.198 -22.949 1.00 37.69 716 THR A N 1
ATOM 5344 C CA . THR A 1 716 ? 7.462 13.003 -22.881 1.00 37.69 716 THR A CA 1
ATOM 5345 C C . THR A 1 716 ? 8.882 13.360 -23.313 1.00 37.69 716 THR A C 1
ATOM 5347 O O . THR A 1 716 ? 9.089 13.910 -24.401 1.00 37.69 716 THR A O 1
ATOM 5350 N N . SER A 1 717 ? 9.860 13.053 -22.459 1.00 31.39 717 SER A N 1
ATOM 5351 C CA . SER A 1 717 ? 11.279 13.331 -22.701 1.00 31.39 717 SER A CA 1
ATOM 5352 C C . SER A 1 717 ? 11.929 12.238 -23.558 1.00 31.39 717 SER A C 1
ATOM 5354 O O . SER A 1 717 ? 11.877 11.056 -23.223 1.00 31.39 717 SER A O 1
ATOM 5356 N N . MET A 1 718 ? 12.575 12.612 -24.665 1.00 37.19 718 MET A N 1
ATOM 5357 C CA . MET A 1 718 ? 13.500 11.733 -25.388 1.00 37.19 718 MET A CA 1
ATOM 5358 C C . MET A 1 718 ? 14.927 11.915 -24.887 1.00 37.19 718 MET A C 1
ATOM 5360 O O . MET A 1 718 ? 15.346 13.027 -24.575 1.00 37.19 718 MET A O 1
ATOM 5364 N N . THR A 1 719 ? 15.700 10.829 -24.894 1.00 33.22 719 THR A N 1
ATOM 5365 C CA . THR A 1 719 ? 17.128 10.844 -24.557 1.00 33.22 719 THR A CA 1
ATOM 5366 C C . THR A 1 719 ? 17.874 9.808 -25.414 1.00 33.22 719 THR A C 1
ATOM 5368 O O . THR A 1 719 ? 17.474 8.646 -25.468 1.00 33.22 719 THR A O 1
ATOM 5371 N N . TRP A 1 720 ? 18.954 10.208 -26.096 1.00 51.59 720 TRP A N 1
ATOM 5372 C CA . TRP A 1 720 ? 19.787 9.340 -26.950 1.00 51.59 720 TRP A CA 1
ATOM 5373 C C . TRP A 1 720 ? 21.275 9.488 -26.625 1.00 51.59 720 TRP A C 1
ATOM 5375 O O . TRP A 1 720 ? 21.738 10.610 -26.431 1.00 51.59 720 TRP A O 1
ATOM 5385 N N . LYS A 1 721 ? 22.029 8.376 -26.642 1.00 32.78 721 LYS A N 1
ATOM 5386 C CA . LYS A 1 721 ? 23.482 8.301 -26.390 1.00 32.78 721 LYS A CA 1
ATOM 5387 C C . LYS A 1 721 ? 24.204 7.619 -27.560 1.00 32.78 721 LYS A C 1
ATOM 5389 O O . LYS A 1 721 ? 23.904 6.471 -27.889 1.00 32.78 721 LYS A O 1
ATOM 5394 N N . SER A 1 722 ? 25.206 8.281 -28.139 1.00 30.77 722 SER A N 1
ATOM 5395 C CA . SER A 1 722 ? 26.169 7.640 -29.054 1.00 30.77 722 SER A CA 1
ATOM 5396 C C . SER A 1 722 ? 27.170 6.759 -28.309 1.00 30.77 722 SER A C 1
ATOM 5398 O O . SER A 1 722 ? 27.804 7.230 -27.360 1.00 30.77 722 SER A O 1
ATOM 5400 N N . GLY A 1 723 ? 27.371 5.533 -28.793 1.00 32.66 723 GLY A N 1
ATOM 5401 C CA . GLY A 1 723 ? 28.462 4.653 -28.364 1.00 32.66 723 GLY A CA 1
ATOM 5402 C C . GLY A 1 723 ? 29.842 5.080 -28.888 1.00 32.66 723 GLY A C 1
ATOM 5403 O O . GLY A 1 723 ? 29.981 6.103 -29.568 1.00 32.66 723 GLY A O 1
ATOM 5404 N N . ALA A 1 724 ? 30.857 4.287 -28.540 1.00 30.97 724 ALA A N 1
ATOM 5405 C CA . ALA A 1 724 ? 32.239 4.363 -29.020 1.00 30.97 724 ALA A CA 1
ATOM 5406 C C . ALA A 1 724 ? 32.762 2.946 -29.312 1.00 30.97 724 ALA A C 1
ATOM 5408 O O . ALA A 1 724 ? 32.268 2.012 -28.637 1.00 30.97 724 ALA A O 1
#

Secondary structure (DSSP, 8-state):
------PPPP---------------PPP--HHHHS-PPPGGGS-EEEPPPP-HHHHHHHHHHHHHTTPPPBSEEEEEEEE-TTTSSEEEEETTTEEEEEEEEE-TT-SEEEEEEEEEEPPTT-EEEEEETTSSSB-PPB-GGG--TT--EEPPPEESSEEEEEEEEEGGGGGG-EEEEEEEEEESS-SSSSSSSSPPPTTSEETTSGGGGGGTTTGGGEEEEEETTTEEEEEEEB--TT-----EEEEESTT---TTTGGG-EEEES---SSTT--------SEEE-EEEEEEETTTTEEEEEESSPPPGGG---BB-EE---PPPSSEEEEE-GGG-S-EEEEE-SPPEEE-TT--SSSTTS-EEEE---SB----TT-TTPEEEPTTS-EEEEEEEES-BTTB---EEEEEHHHHIIIIIHHHHSTT----SEE--B-TT--SEEEES-S---EEE-TT--EES-EEEEEEEE-SSS-EEEEEEES-TTEEEES-EEEE-TT-EEEEEEEE-GGGGGSPSSEEEEEEEEEE-SS------------------PPPPP-----------------------------------------------PPPP-------------------------------------------------------------------------------------------------------EEEEEEEEE--

Sequence (724 aa):
MRLLRPMLGLALLALACLPTLAAGALLATPSAQTQPLAALESVELYRAPVVDAALARLEDEDREAEGLPPRFAIPFPVELSPASAGTWETIPGGNQVWRLRVASPGALSLNLGFTRFALPEAAQLIVYAADFSDGTRAFTAADNAAHGELWTPVVMGDALVIELTVPVKAADRVELMLGSVNVGYRGFGELLGRDRSGACNVDVVCPEGDDWRSEIPAIGVISTGGSTFCTGFMVNNTAQDARPYFMTANHCGINTGNAASLVVYWNFESPTCGQHGGGSLAQNQTGSFFRASYSASDFTLVELDELPNPAWGVTYAGWDKSSADPASAVAIHHPSTDEKSISFEYDPTSTTSYLGTAIPGDGTHIRITDWDLGTTEPGSSGSPLFSPNHHVVGQLHGGYASCSSQTSDWYGRFSVSWTHGLSSYLDPLNTGAVTLDTYDPYATGMQVTPGTGLAASGDQGGPFSPASQVYTIENAGETAFSFQVTDDAAWVSIAGGSGALNPGATAQVTVSINSAANGLPQGLHSATVQFTNTTNHHDEPRRGHDPSREPPGRRAHAPVQREHGHEPGLDHPGSVGLGRSNRPGWLRPRLRRSQQRIHGHERLWLQPERRLHEQHARVPSHQHALRLLRVQRDAGEVPPLAQRRAAGLRPRLPARGQARTARAGRRSGPTAARSPTTAGSTSTTTSPPSPMVNQRSTCAGRWGRRTAAGSTAAGTSMTWKSGA

pLDDT: mean 74.99, std 28.18, range [23.64, 98.94]

Foldseek 3Di:
DDDDDDDDDDDDDDDPDDDDDPDDLPADDDCVNVFPDDDVVPKAEDEDEADPLVVLVVVQVVCVVVLAFGWQWAKDFDWDDLVRHIDWDATPPQKIKTKYKYFHPPFFWKKFKWQAWAADAPKWKWKAFPVRPWTGGTDHNVVCFPSRMWIDDIYGDGMMMIMMMGRNVCPVVTDTTTTIMITGSHDLFDRPPPQFADLLFKFCPDPVVVLVVLQQQQKWWKDWPNIGIAIKGAAAAPVNPLQGKIKFFQSSPDDQVTQQRIKTFTQQTDPDISPQGDGDSRQMDGGWGWFFADPQLGMTMIGGRDRRDVVRQRWHFKAFLDLDWAQKKKWWFQASSTHITIFIGNGTWFQAGAQDDDGVHVRFKTKRAFTPGRKHHRRRGGIFMAHLQRHGQFGWSFWDIGPVDRGMTIGGGPNVVCVRGVVCPRHVVVPVDRIDHMGRPNDAAKDKPPLAADEWEAAQLDDIPPFKDKIKIAHCHQAKFKKAKDKPDPQKDKDQRIDIDHHGGIDIIMIGGHSVSSVDDADKDKMKIWMDTPPDDDPDDDDDDDPPDDDDDDDDDDDDDDDDDDDDDDDDDDDDDDDDDDDDDDDDDDDDDDDDDDDDDDDDDDDDDDDDDDDDDDDDDDDDDDDDDDDDDDDDDDDDDDDDDDDDDDDDDDDDDDDDDDDDDDDDDDDDDDDDDDDDDDDDDDDDDDDDDDDDDDDDDDDDDDDDDDDDISMHMYMYGYDD

Radius of gyration: 37.38 Å; chains: 1; bounding box: 152×91×109 Å